Protein 8P7E (pdb70)

Secondary structure (DSSP, 8-state):
-----HHHHHHHHHHHT--S--GGGS-HHHHHHHHHHHHHHHS------SEEEEEEE--BTB-EEEEEEES-TTPPS-EEEEEE--STTTS--TTTTHHHHHHHHHHHTS-EEEE----TTTS-TTHHHHHHHHHHHHHHHHS--SEEEEEEETHHHHHHHHHHHHHHHS--SS-EEEEEEES----S----HHHHHHSSSSSS-HHHHHHHHHHH---TTSTTT-GGGS--TTPPPEEEEEETT-TTHHHHHHHHHHHHHTT--EEEEEETT--TTGGG-TTTSTTHHHHHHHHHHHHHHHHHHHHH-/-----HHHHHHHHHHHT--S--GGGS-HHHHHHHHHHHHHHHS------SEEEEEEEEETTEEEEEEEEES-TTPPS-EEEEEE--STTTS--TTTTHHHHHHHHHHHTS-EEEE----TTTS-TTHHHHHHHHHHHHHHHHS--SEEEEEEETHHHHHHHHHHHHHHHS--SS-EEEEEEES----S----HHHHHHSSSSSS-HHHHHHHHHHH---TTSTTT-GGGS--TTPPPEEEEEETT-TTHHHHHHHHHHHHHTT--EEEEEETT--TTGGG-TTTSTTHHHHHHHHHHHHHHHHHHHHH-

Radius of gyration: 25.62 Å; Cα contacts (8 Å, |Δi|>4): 1384; chains: 2; bounding box: 75×54×73 Å

Nearest PDB structures (foldseek):
  8p8f-assembly1_B  TM=1.002E+00  e=2.413E-67  Sphingomonas sp.
  6kf5-assembly1_C  TM=9.881E-01  e=1.985E-42  Erythrobacter longus
  7w8n-assembly1_C  TM=9.866E-01  e=4.574E-42  Erythrobacter longus
  6kf5-assembly1_D  TM=9.823E-01  e=1.420E-41  Erythrobacter longus
  6kf1-assembly1_A  TM=9.861E-01  e=4.681E-41  Erythrobacter longus

Sequence (618 aa):
THYTRPDVAAFLAFLNAQEGPKMEEMPPAGAREMMMRVMGQLADVPRGEIAKVEDRMIPGPDGDIPIRLYDNRPDREAGPVMVFYHGGGWVIGDLETHDPYCAEAARILDMPVIAIDYRRLAPEHPFPAAPIDCEAATRWVADNIACTGLVLSGDSAGGNLTIVTALALRDEPAAKPVIAIHPIYPAVTTHNDWQSYRDFGEGHLLTEGSSMTWFGNHYAADPADRRAAPIDFPADGLPPTLLITASLDPLRDQGRAYAAKLIEEAGVPTTYREAKKGTIHGYICCLAQGIPSAKDDIRGALTVLKAIVAEATGATHYTRPDVAAFLAFLNAQEGPKMEEMPPAGAREMMMRVMMGQLADVPRGEIAKVEDRMIPGPDGDIPIRLYDNRPDREAGPVVMVFYHGGGWVIGDLETHDPYCAEAARILDMPVIAIDYRLAPEHPFPAAPIDCEAATRWVADNIACTGLVLSGDSAGGNLTIVTALALRDEPAAKPVIIAIHPIYPAVTTHNDWQSYRDFGEGHLLTEGSSMTWFGNHYAADPADRRAAPIDFPADGLPPTLLITASLDPLRDQGRAYAAKLIEAGVPTTYREAKKGTIHGYICCLAQGIPSAKDDIRGALTVLKAIVAEATGA

Structure (mmCIF, N/CA/C/O backbone):
data_8P7E
#
_entry.id   8P7E
#
_cell.length_a   60.970
_cell.length_b   88.552
_cell.length_c   65.761
_cell.angle_alpha   90.000
_cell.angle_beta   96.170
_cell.angle_gamma   90.000
#
_symmetry.space_group_name_H-M   'P 1 21 1'
#
loop_
_entity.id
_entity.type
_entity.pdbx_description
1 polymer Lipase
2 non-polymer BENZYLAMINE
3 water water
#
loop_
_atom_site.group_PDB
_atom_site.id
_atom_site.type_symbol
_atom_site.label_atom_id
_atom_site.label_alt_id
_atom_site.label_comp_id
_atom_site.label_asym_id
_atom_site.label_entity_id
_atom_site.label_seq_id
_atom_site.pdbx_PDB_ins_code
_atom_site.Cartn_x
_atom_site.Cartn_y
_atom_site.Cartn_z
_atom_site.occupancy
_atom_site.B_iso_or_equiv
_atom_site.auth_seq_id
_atom_site.auth_comp_id
_atom_site.auth_asym_id
_atom_site.auth_atom_id
_atom_site.pdbx_PDB_model_num
ATOM 1 N N . THR A 1 20 ? 19.508 -8.304 8.370 1.000 46.621 6 THR A N 1
ATOM 2 C CA . THR A 1 20 ? 18.697 -9.510 8.718 1.000 49.291 6 THR A CA 1
ATOM 3 C C . THR A 1 20 ? 17.308 -9.076 9.216 1.000 42.151 6 THR A C 1
ATOM 4 O O . THR A 1 20 ? 16.351 -8.999 8.446 1.000 48.418 6 THR A O 1
ATOM 15 N N . HIS A 1 21 ? 17.186 -8.744 10.506 1.000 31.211 7 HIS A N 1
ATOM 16 C CA . HIS A 1 21 ? 15.913 -8.280 11.039 1.000 23.238 7 HIS A CA 1
ATOM 17 C C . HIS A 1 21 ? 16.038 -6.809 11.406 1.000 15.623 7 HIS A C 1
ATOM 18 O O . HIS A 1 21 ? 17.046 -6.411 11.998 1.000 17.557 7 HIS A O 1
ATOM 33 N N . TYR A 1 22 ? 15.035 -6.019 11.056 1.000 14.244 8 TYR A N 1
ATOM 34 C CA . TYR A 1 22 ? 15.085 -4.593 11.291 1.000 12.035 8 TYR A CA 1
ATOM 35 C C . TYR A 1 22 ? 15.310 -4.300 12.765 1.000 13.683 8 TYR A C 1
ATOM 36 O O . TYR A 1 22 ? 14.517 -4.684 13.637 1.000 12.574 8 TYR A O 1
ATOM 54 N N . THR A 1 23 ? 16.379 -3.544 13.056 1.000 12.113 9 THR A N 1
ATOM 55 C CA . THR A 1 23 ? 16.780 -3.214 14.397 1.000 11.281 9 THR A CA 1
ATOM 56 C C . THR A 1 23 ? 17.036 -1.732 14.445 1.000 10.955 9 THR A C 1
ATOM 57 O O . THR A 1 23 ? 17.809 -1.228 13.605 1.000 11.769 9 THR A O 1
ATOM 68 N N . ARG A 1 24 ? 16.447 -0.961 15.348 1.000 9.895 10 ARG A N 1
ATOM 69 C CA . ARG A 1 24 ? 16.728 0.450 15.480 1.000 10.076 10 ARG A CA 1
ATOM 70 C C . ARG A 1 24 ? 18.188 0.666 15.848 1.000 11.232 10 ARG A C 1
ATOM 71 O O . ARG A 1 24 ? 18.721 -0.130 16.624 1.000 11.803 10 ARG A O 1
ATOM 92 N N . PRO A 1 25 ? 18.865 1.709 15.329 1.000 12.047 11 PRO A N 1
ATOM 93 C CA . PRO A 1 25 ? 20.271 1.903 15.699 1.000 12.450 11 PRO A CA 1
ATOM 94 C C . PRO A 1 25 ? 20.516 1.973 17.197 1.000 12.255 11 PRO A C 1
ATOM 95 O O . PRO A 1 25 ? 21.468 1.369 17.709 1.000 12.138 11 PRO A O 1
ATOM 106 N N . ASP A 1 26 ? 19.638 2.607 17.976 1.000 11.257 12 ASP A N 1
ATOM 107 C CA . ASP A 1 26 ? 19.878 2.754 19.411 1.000 12.062 12 ASP A CA 1
ATOM 108 C C . ASP A 1 26 ? 19.711 1.407 20.124 1.000 11.939 12 ASP A C 1
ATOM 109 O O . ASP A 1 26 ? 20.351 1.146 21.127 1.000 12.186 12 ASP A O 1
ATOM 118 N N . VAL A 1 27 ? 18.815 0.562 19.610 1.000 12.194 13 VAL A N 1
ATOM 119 C CA . VAL A 1 27 ? 18.613 -0.763 20.152 1.000 11.597 13 VAL A CA 1
ATOM 120 C C . VAL A 1 27 ? 19.869 -1.608 19.895 1.000 12.120 13 VAL A C 1
ATOM 121 O O . VAL A 1 27 ? 20.383 -2.288 20.794 1.000 11.532 13 VAL A O 1
ATOM 134 N N . ALA A 1 28 ? 20.404 -1.520 18.673 1.000 11.747 14 ALA A N 1
ATOM 135 C CA . ALA A 1 28 ? 21.584 -2.295 18.344 1.000 12.534 14 ALA A CA 1
ATOM 136 C C . ALA A 1 28 ? 22.753 -1.845 19.222 1.000 11.287 14 ALA A C 1
ATOM 137 O O . ALA A 1 28 ? 23.539 -2.671 19.657 1.000 11.326 14 ALA A O 1
ATOM 144 N N . ALA A 1 29 ? 22.876 -0.549 19.475 1.000 11.045 15 ALA A N 1
ATOM 145 C CA . ALA A 1 29 ? 23.923 -0.014 20.339 1.000 10.260 15 ALA A CA 1
ATOM 146 C C . ALA A 1 29 ? 23.798 -0.591 21.735 1.000 12.549 15 ALA A C 1
ATOM 147 O O . ALA A 1 29 ? 24.773 -1.019 22.353 1.000 13.671 15 ALA A O 1
ATOM 154 N N . PHE A 1 30 ? 22.571 -0.614 22.251 1.000 12.006 16 PHE A N 1
ATOM 155 C CA . PHE A 1 30 ? 22.365 -1.174 23.571 1.000 13.478 16 PHE A CA 1
ATOM 156 C C . PHE A 1 30 ? 22.686 -2.654 23.622 1.000 12.948 16 PHE A C 1
ATOM 157 O O . PHE A 1 30 ? 23.316 -3.098 24.602 1.000 13.504 16 PHE A O 1
ATOM 174 N N . LEU A 1 31 ? 22.257 -3.450 22.653 1.000 11.504 17 LEU A N 1
ATOM 175 C CA . LEU A 1 31 ? 22.564 -4.864 22.615 1.000 12.800 17 LEU A CA 1
ATOM 176 C C . LEU A 1 31 ? 24.090 -5.059 22.597 1.000 15.024 17 LEU A C 1
ATOM 177 O O . LEU A 1 31 ? 24.563 -5.986 23.239 1.000 16.139 17 LEU A O 1
ATOM 193 N N . ALA A 1 32 ? 24.811 -4.213 21.864 1.000 13.282 18 ALA A N 1
ATOM 194 C CA . ALA A 1 32 ? 26.255 -4.407 21.786 1.000 13.552 18 ALA A CA 1
ATOM 195 C C . ALA A 1 32 ? 26.865 -4.127 23.138 1.000 15.000 18 ALA A C 1
ATOM 196 O O . ALA A 1 32 ? 27.848 -4.793 23.510 1.000 14.138 18 ALA A O 1
ATOM 203 N N . PHE A 1 33 ? 26.365 -3.101 23.846 1.000 15.912 19 PHE A N 1
ATOM 204 C CA . PHE A 1 33 ? 26.839 -2.803 25.188 1.000 17.982 19 PHE A CA 1
ATOM 205 C C . PHE A 1 33 ? 26.558 -3.976 26.125 1.000 22.657 19 PHE A C 1
ATOM 206 O O . PHE A 1 33 ? 27.479 -4.408 26.835 1.000 22.156 19 PHE A O 1
ATOM 223 N N . LEU A 1 34 ? 25.334 -4.540 26.083 1.000 20.888 20 LEU A N 1
ATOM 224 C CA . LEU A 1 34 ? 24.929 -5.703 26.877 1.000 26.274 20 LEU A CA 1
ATOM 225 C C . LEU A 1 34 ? 25.899 -6.865 26.663 1.000 24.754 20 LEU A C 1
ATOM 226 O O . LEU A 1 34 ? 26.414 -7.451 27.625 1.000 24.785 20 LEU A O 1
ATOM 242 N N . ASN A 1 35 ? 26.175 -7.153 25.388 1.000 19.610 21 ASN A N 1
ATOM 243 C CA . ASN A 1 35 ? 26.965 -8.302 24.966 1.000 22.160 21 ASN A CA 1
ATOM 244 C C . ASN A 1 35 ? 28.391 -8.185 25.485 1.000 23.670 21 ASN A C 1
ATOM 245 O O . ASN A 1 35 ? 29.033 -9.210 25.675 1.000 27.105 21 ASN A O 1
ATOM 256 N N . ALA A 1 36 ? 28.896 -6.980 25.709 1.000 21.694 22 ALA A N 1
ATOM 257 C CA . ALA A 1 36 ? 30.286 -6.782 26.109 1.000 24.398 22 ALA A CA 1
ATOM 258 C C . ALA A 1 36 ? 30.438 -6.866 27.618 1.000 29.182 22 ALA A C 1
ATOM 259 O O . ALA A 1 36 ? 31.537 -6.652 28.118 1.000 30.778 22 ALA A O 1
ATOM 266 N N . GLN A 1 37 ? 29.334 -7.066 28.357 1.000 31.135 23 GLN A N 1
ATOM 267 C CA . GLN A 1 37 ? 29.440 -7.062 29.808 1.000 34.446 23 GLN A CA 1
ATOM 268 C C . GLN A 1 37 ? 29.892 -8.460 30.226 1.000 31.022 23 GLN A C 1
ATOM 269 O O . GLN A 1 37 ? 29.576 -9.465 29.599 1.000 31.754 23 GLN A O 1
ATOM 283 N N . GLU A 1 38 ? 30.741 -8.488 31.249 1.000 38.228 24 GLU A N 1
ATOM 284 C CA . GLU A 1 38 ? 31.215 -9.725 31.844 1.000 44.029 24 GLU A CA 1
ATOM 285 C C . GLU A 1 38 ? 30.353 -10.017 33.064 1.000 40.935 24 GLU A C 1
ATOM 286 O O . GLU A 1 38 ? 29.674 -9.144 33.596 1.000 43.376 24 GLU A O 1
ATOM 298 N N . GLY A 1 39 ? 30.431 -11.251 33.530 1.000 46.686 25 GLY A N 1
ATOM 299 C CA . GLY A 1 39 ? 29.680 -11.639 34.707 1.000 43.902 25 GLY A CA 1
ATOM 300 C C . GLY A 1 39 ? 28.646 -12.678 34.311 1.000 42.193 25 GLY A C 1
ATOM 301 O O . GLY A 1 39 ? 28.377 -12.877 33.122 1.000 34.983 25 GLY A O 1
ATOM 305 N N . PRO A 1 40 ? 28.084 -13.393 35.302 1.000 38.763 26 PRO A N 1
ATOM 306 C CA . PRO A 1 40 ? 27.216 -14.529 35.018 1.000 37.276 26 PRO A CA 1
ATOM 307 C C . PRO A 1 40 ? 25.904 -14.064 34.389 1.000 31.943 26 PRO A C 1
ATOM 308 O O . PRO A 1 40 ? 25.496 -12.927 34.581 1.000 33.506 26 PRO A O 1
ATOM 319 N N . LYS A 1 41 ? 25.333 -14.945 33.570 1.000 31.628 27 LYS A N 1
ATOM 320 C CA . LYS A 1 41 ? 23.987 -14.777 33.047 1.000 30.084 27 LYS A CA 1
ATOM 321 C C . LYS A 1 41 ? 23.002 -14.930 34.202 1.000 31.591 27 LYS A C 1
ATOM 322 O O . LYS A 1 41 ? 23.285 -15.581 35.209 1.000 28.767 27 LYS A O 1
ATOM 341 N N . MET A 1 42 ? 21.817 -14.336 34.035 1.000 27.922 28 MET A N 1
ATOM 342 C CA . MET A 1 42 ? 20.780 -14.413 35.055 1.000 27.591 28 MET A CA 1
ATOM 343 C C . MET A 1 42 ? 20.499 -15.851 35.461 1.000 26.614 28 MET A C 1
ATOM 344 O O . MET A 1 42 ? 20.339 -16.128 36.667 1.000 26.488 28 MET A O 1
ATOM 358 N N . GLU A 1 43 ? 20.423 -16.726 34.457 1.000 29.859 29 GLU A N 1
ATOM 359 C CA . GLU A 1 43 ? 20.104 -18.143 34.602 1.000 30.849 29 GLU A CA 1
ATOM 360 C C . GLU A 1 43 ? 21.148 -18.888 35.432 1.000 28.072 29 GLU A C 1
ATOM 361 O O . GLU A 1 43 ? 20.920 -20.041 35.801 1.000 28.878 29 GLU A O 1
ATOM 373 N N . GLU A 1 44 ? 22.301 -18.260 35.669 1.000 28.397 30 GLU A N 1
ATOM 374 C CA . GLU A 1 44 ? 23.336 -18.928 36.450 1.000 29.697 30 GLU A CA 1
ATOM 375 C C . GLU A 1 44 ? 23.322 -18.458 37.901 1.000 30.159 30 GLU A C 1
ATOM 376 O O . GLU A 1 44 ? 24.228 -18.793 38.654 1.000 28.913 30 GLU A O 1
ATOM 388 N N . MET A 1 45 ? 22.301 -17.686 38.297 1.000 27.017 31 MET A N 1
ATOM 389 C CA . MET A 1 45 ? 22.262 -17.032 39.586 1.000 26.722 31 MET A CA 1
ATOM 390 C C . MET A 1 45 ? 21.109 -17.591 40.408 1.000 23.914 31 MET A C 1
ATOM 391 O O . MET A 1 45 ? 20.107 -18.068 39.868 1.000 22.546 31 MET A O 1
ATOM 405 N N . PRO A 1 46 ? 21.202 -17.532 41.749 1.000 23.713 32 PRO A N 1
ATOM 406 C CA . PRO A 1 46 ? 20.064 -17.797 42.609 1.000 24.314 32 PRO A CA 1
ATOM 407 C C . PRO A 1 46 ? 19.089 -16.638 42.427 1.000 21.299 32 PRO A C 1
ATOM 408 O O . PRO A 1 46 ? 19.473 -15.575 41.962 1.000 20.142 32 PRO A O 1
ATOM 419 N N . PRO A 1 47 ? 17.819 -16.805 42.817 1.000 22.048 33 PRO A N 1
ATOM 420 C CA . PRO A 1 47 ? 16.847 -15.718 42.674 1.000 20.410 33 PRO A CA 1
ATOM 421 C C . PRO A 1 47 ? 17.281 -14.400 43.294 1.000 20.605 33 PRO A C 1
ATOM 422 O O . PRO A 1 47 ? 17.099 -13.343 42.717 1.000 20.365 33 PRO A O 1
ATOM 433 N N . ALA A 1 48 ? 17.917 -14.419 44.466 1.000 20.619 34 ALA A N 1
ATOM 434 C CA . ALA A 1 48 ? 18.302 -13.165 45.100 1.000 22.008 34 ALA A CA 1
ATOM 435 C C . ALA A 1 48 ? 19.302 -12.396 44.232 1.000 22.696 34 ALA A C 1
ATOM 436 O O . ALA A 1 48 ? 19.198 -11.179 44.107 1.000 22.136 34 ALA A O 1
ATOM 443 N N . GLY A 1 49 ? 20.242 -13.097 43.590 1.000 21.882 35 GLY A N 1
ATOM 444 C CA . GLY A 1 49 ? 21.186 -12.423 42.723 1.000 23.380 35 GLY A CA 1
ATOM 445 C C . GLY A 1 49 ? 20.535 -11.851 41.468 1.000 22.372 35 GLY A C 1
ATOM 446 O O . GLY A 1 49 ? 20.954 -10.786 40.988 1.000 23.153 35 GLY A O 1
ATOM 450 N N . ALA A 1 50 ? 19.609 -12.633 40.882 1.000 20.577 36 ALA A N 1
ATOM 451 C CA . ALA A 1 50 ? 18.885 -12.188 39.695 1.000 19.018 36 ALA A CA 1
ATOM 452 C C . ALA A 1 50 ? 18.096 -10.931 40.029 1.000 20.175 36 ALA A C 1
ATOM 453 O O . ALA A 1 50 ? 17.991 -10.014 39.200 1.000 19.454 36 ALA A O 1
ATOM 460 N N . ARG A 1 51 ? 17.480 -10.910 41.202 1.000 17.576 37 ARG A N 1
ATOM 461 C CA . ARG A 1 51 ? 16.695 -9.766 41.630 1.000 16.970 37 ARG A CA 1
ATOM 462 C C . ARG A 1 51 ? 17.557 -8.519 41.715 1.000 18.615 37 ARG A C 1
ATOM 463 O O . ARG A 1 51 ? 17.151 -7.459 41.273 1.000 19.337 37 ARG A O 1
ATOM 484 N N . GLU A 1 52 ? 18.738 -8.662 42.312 1.000 21.950 38 GLU A N 1
ATOM 485 C CA . GLU A 1 52 ? 19.677 -7.566 42.397 1.000 23.565 38 GLU A CA 1
ATOM 486 C C . GLU A 1 52 ? 20.131 -7.108 41.013 1.000 25.320 38 GLU A C 1
ATOM 487 O O . GLU A 1 52 ? 20.202 -5.904 40.783 1.000 26.381 38 GLU A O 1
ATOM 499 N N . MET A 1 53 ? 20.380 -8.047 40.094 1.000 24.518 39 MET A N 1
ATOM 500 C CA . MET A 1 53 ? 20.787 -7.724 38.732 1.000 26.300 39 MET A CA 1
ATOM 501 C C . MET A 1 53 ? 19.744 -6.816 38.081 1.000 24.386 39 MET A C 1
ATOM 502 O O . MET A 1 53 ? 20.094 -5.839 37.421 1.000 26.657 39 MET A O 1
ATOM 516 N N A MET A 1 54 ? 18.461 -7.139 38.245 0.500 20.317 40 MET A N 1
ATOM 517 N N B MET A 1 54 ? 18.460 -7.143 38.247 0.500 22.675 40 MET A N 1
ATOM 518 C CA A MET A 1 54 ? 17.453 -6.347 37.565 0.500 18.887 40 MET A CA 1
ATOM 519 C CA B MET A 1 54 ? 17.416 -6.367 37.599 0.500 22.980 40 MET A CA 1
ATOM 520 C C A MET A 1 54 ? 17.379 -4.956 38.195 0.500 18.707 40 MET A C 1
ATOM 521 C C B MET A 1 54 ? 17.379 -4.962 38.198 0.500 20.752 40 MET A C 1
ATOM 522 O O A MET A 1 54 ? 17.168 -3.969 37.495 0.500 17.089 40 MET A O 1
ATOM 523 O O B MET A 1 54 ? 17.175 -3.980 37.488 0.500 18.849 40 MET A O 1
ATOM 550 N N . ARG A 1 55 ? 17.535 -4.856 39.521 1.000 19.861 41 ARG A N 1
ATOM 551 C CA . ARG A 1 55 ? 17.510 -3.564 40.179 1.000 20.665 41 ARG A CA 1
ATOM 552 C C . ARG A 1 55 ? 18.651 -2.712 39.636 1.000 19.902 41 ARG A C 1
ATOM 553 O O . ARG A 1 55 ? 18.461 -1.542 39.347 1.000 19.730 41 ARG A O 1
ATOM 574 N N . VAL A 1 56 ? 19.852 -3.304 39.538 1.000 21.848 42 VAL A N 1
ATOM 575 C CA . VAL A 1 56 ? 21.014 -2.570 39.080 1.000 22.931 42 VAL A CA 1
ATOM 576 C C . VAL A 1 56 ? 20.836 -2.154 37.623 1.000 22.943 42 VAL A C 1
ATOM 577 O O . VAL A 1 56 ? 21.159 -1.030 37.255 1.000 22.539 42 VAL A O 1
ATOM 590 N N . MET A 1 57 ? 20.278 -3.023 36.800 1.000 22.438 43 MET A N 1
ATOM 591 C CA . MET A 1 57 ? 20.066 -2.702 35.405 1.000 23.806 43 MET A CA 1
ATOM 592 C C . MET A 1 57 ? 19.135 -1.495 35.298 1.000 20.171 43 MET A C 1
ATOM 593 O O . MET A 1 57 ? 19.325 -0.641 34.434 1.000 20.702 43 MET A O 1
ATOM 607 N N . GLY A 1 58 ? 18.085 -1.422 36.114 1.000 19.019 44 GLY A N 1
ATOM 608 C CA . GLY A 1 58 ? 17.183 -0.297 36.050 1.000 19.367 44 GLY A CA 1
ATOM 609 C C . GLY A 1 58 ? 17.854 1.001 36.476 1.000 18.770 44 GLY A C 1
ATOM 610 O O . GLY A 1 58 ? 17.656 2.053 35.866 1.000 20.309 44 GLY A O 1
ATOM 614 N N . GLN A 1 59 ? 18.693 0.907 37.521 1.000 18.559 45 GLN A N 1
ATOM 615 C CA . GLN A 1 59 ? 19.430 2.066 37.973 1.000 22.181 45 GLN A CA 1
ATOM 616 C C . GLN A 1 59 ? 20.313 2.608 36.846 1.000 22.075 45 GLN A C 1
ATOM 617 O O . GLN A 1 59 ? 20.462 3.832 36.687 1.000 22.372 45 GLN A O 1
ATOM 631 N N . LEU A 1 60 ? 20.870 1.721 36.037 1.000 19.786 46 LEU A N 1
ATOM 632 C CA . LEU A 1 60 ? 21.817 2.151 35.020 1.000 21.161 46 LEU A CA 1
ATOM 633 C C . LEU A 1 60 ? 21.127 2.513 33.696 1.000 20.814 46 LEU A C 1
ATOM 634 O O . LEU A 1 60 ? 21.546 3.473 33.033 1.000 21.834 46 LEU A O 1
ATOM 650 N N . ALA A 1 61 ? 20.074 1.770 33.322 1.000 17.457 47 ALA A N 1
ATOM 651 C CA . ALA A 1 61 ? 19.540 1.844 31.968 1.000 15.885 47 ALA A CA 1
ATOM 652 C C . ALA A 1 61 ? 18.106 2.394 31.922 1.000 13.965 47 ALA A C 1
ATOM 653 O O . ALA A 1 61 ? 17.556 2.510 30.819 1.000 13.840 47 ALA A O 1
ATOM 660 N N . ASP A 1 62 ? 17.475 2.679 33.048 1.000 13.260 48 ASP A N 1
ATOM 661 C CA . ASP A 1 62 ? 16.150 3.297 33.030 1.000 14.305 48 ASP A CA 1
ATOM 662 C C . ASP A 1 62 ? 16.270 4.775 33.433 1.000 15.308 48 ASP A C 1
ATOM 663 O O . ASP A 1 62 ? 17.262 5.196 34.047 1.000 17.454 48 ASP A O 1
ATOM 672 N N . VAL A 1 63 ? 15.261 5.559 33.101 1.000 15.164 49 VAL A N 1
ATOM 673 C CA . VAL A 1 63 ? 15.180 6.944 33.526 1.000 15.101 49 VAL A CA 1
ATOM 674 C C . VAL A 1 63 ? 14.807 7.012 35.006 1.000 16.336 49 VAL A C 1
ATOM 675 O O . VAL A 1 63 ? 14.366 6.029 35.607 1.000 15.162 49 VAL A O 1
ATOM 688 N N . PRO A 1 64 ? 14.948 8.180 35.660 1.000 18.355 50 PRO A N 1
ATOM 689 C CA . PRO A 1 64 ? 14.483 8.323 37.032 1.000 17.437 50 PRO A CA 1
ATOM 690 C C . PRO A 1 64 ? 12.966 8.406 37.131 1.000 15.499 50 PRO A C 1
ATOM 691 O O . PRO A 1 64 ? 12.279 8.660 36.132 1.000 15.985 50 PRO A O 1
ATOM 702 N N . ARG A 1 65 ? 12.475 8.352 38.360 1.000 15.562 51 ARG A N 1
ATOM 703 C CA . ARG A 1 65 ? 11.072 8.554 38.673 1.000 15.139 51 ARG A CA 1
ATOM 704 C C . ARG A 1 65 ? 10.567 9.860 38.094 1.000 15.511 51 ARG A C 1
ATOM 705 O O . ARG A 1 65 ? 9.470 9.921 37.541 1.000 15.448 51 ARG A O 1
ATOM 726 N N . GLY A 1 66 ? 11.386 10.915 38.272 1.000 16.489 52 GLY A N 1
ATOM 727 C CA . GLY A 1 66 ? 10.956 12.260 37.923 1.000 17.216 52 GLY A CA 1
ATOM 728 C C . GLY A 1 66 ? 9.958 12.858 38.907 1.000 18.237 52 GLY A C 1
ATOM 729 O O . GLY A 1 66 ? 9.625 12.297 39.930 1.000 19.751 52 GLY A O 1
ATOM 733 N N . GLU A 1 67 ? 9.463 14.038 38.572 1.000 19.538 53 GLU A N 1
ATOM 734 C CA . GLU A 1 67 ? 8.567 14.752 39.445 1.000 20.128 53 GLU A CA 1
ATOM 735 C C . GLU A 1 67 ? 7.151 14.190 39.350 1.000 16.973 53 GLU A C 1
ATOM 736 O O . GLU A 1 67 ? 6.588 14.033 38.262 1.000 18.026 53 GLU A O 1
ATOM 748 N N . ILE A 1 68 ? 6.576 13.932 40.521 1.000 15.858 54 ILE A N 1
ATOM 749 C CA . ILE A 1 68 ? 5.213 13.460 40.617 1.000 16.108 54 ILE A CA 1
ATOM 750 C C . ILE A 1 68 ? 4.612 13.891 41.942 1.000 14.728 54 ILE A C 1
ATOM 751 O O . ILE A 1 68 ? 5.311 13.858 42.954 1.000 17.426 54 ILE A O 1
ATOM 767 N N . ALA A 1 69 ? 3.342 14.267 41.964 1.000 15.188 55 ALA A N 1
ATOM 768 C CA . ALA A 1 69 ? 2.732 14.914 43.124 1.000 14.167 55 ALA A CA 1
ATOM 769 C C . ALA A 1 69 ? 2.692 14.005 44.343 1.000 16.670 55 ALA A C 1
ATOM 770 O O . ALA A 1 69 ? 2.985 14.451 45.462 1.000 18.119 55 ALA A O 1
ATOM 777 N N . LYS A 1 70 ? 2.320 12.727 44.149 1.000 15.156 56 LYS A N 1
ATOM 778 C CA . LYS A 1 70 ? 1.976 11.827 45.237 1.000 14.935 56 LYS A CA 1
ATOM 779 C C . LYS A 1 70 ? 2.435 10.423 44.881 1.000 15.868 56 LYS A C 1
ATOM 780 O O . LYS A 1 70 ? 2.066 9.880 43.815 1.000 15.303 56 LYS A O 1
ATOM 799 N N . VAL A 1 71 ? 3.197 9.819 45.799 1.000 15.116 57 VAL A N 1
ATOM 800 C CA . VAL A 1 71 ? 3.487 8.393 45.776 1.000 13.969 57 VAL A CA 1
ATOM 801 C C . VAL A 1 71 ? 3.338 7.891 47.199 1.000 16.208 57 VAL A C 1
ATOM 802 O O . VAL A 1 71 ? 3.971 8.451 48.122 1.000 17.881 57 VAL A O 1
ATOM 815 N N . GLU A 1 72 ? 2.561 6.842 47.387 1.000 14.464 58 GLU A N 1
ATOM 816 C CA . GLU A 1 72 ? 2.265 6.353 48.718 1.000 15.580 58 GLU A CA 1
ATOM 817 C C . GLU A 1 72 ? 2.285 4.847 48.715 1.000 14.671 58 GLU A C 1
ATOM 818 O O . GLU A 1 72 ? 1.909 4.232 47.710 1.000 15.954 58 GLU A O 1
ATOM 830 N N . ASP A 1 73 ? 2.744 4.251 49.794 1.000 15.020 59 ASP A N 1
ATOM 831 C CA . ASP A 1 73 ? 2.867 2.821 49.945 1.000 14.436 59 ASP A CA 1
ATOM 832 C C . ASP A 1 73 ? 1.930 2.388 51.056 1.000 15.457 59 ASP A C 1
ATOM 833 O O . ASP A 1 73 ? 1.837 3.118 52.069 1.000 16.678 59 ASP A O 1
ATOM 842 N N . ARG A 1 74 ? 1.254 1.249 50.900 1.000 14.079 60 ARG A N 1
ATOM 843 C CA . ARG A 1 74 ? 0.603 0.583 52.013 1.000 15.632 60 ARG A CA 1
ATOM 844 C C . ARG A 1 74 ? 0.481 -0.917 51.784 1.000 17.091 60 ARG A C 1
ATOM 845 O O . ARG A 1 74 ? 0.731 -1.430 50.685 1.000 15.899 60 ARG A O 1
ATOM 866 N N . MET A 1 75 ? 0.016 -1.596 52.826 1.000 15.561 61 MET A N 1
ATOM 867 C CA . MET A 1 75 ? -0.280 -3.016 52.788 1.000 15.730 61 MET A CA 1
ATOM 868 C C . MET A 1 75 ? -1.771 -3.170 52.755 1.000 15.331 61 MET A C 1
ATOM 869 O O . MET A 1 75 ? -2.510 -2.447 53.426 1.000 15.505 61 MET A O 1
ATOM 883 N N . ILE A 1 76 ? -2.278 -4.151 51.982 1.000 12.983 62 ILE A N 1
ATOM 884 C CA . ILE A 1 76 ? -3.667 -4.499 51.969 1.000 13.154 62 ILE A CA 1
ATOM 885 C C . ILE A 1 76 ? -3.814 -5.970 52.338 1.000 13.299 62 ILE A C 1
ATOM 886 O O . ILE A 1 76 ? -2.887 -6.747 52.176 1.000 15.077 62 ILE A O 1
ATOM 902 N N . PRO A 1 77 ? -4.996 -6.352 52.836 1.000 15.776 63 PRO A N 1
ATOM 903 C CA . PRO A 1 77 ? -5.227 -7.768 53.116 1.000 17.690 63 PRO A CA 1
ATOM 904 C C . PRO A 1 77 ? -5.254 -8.600 51.853 1.000 17.266 63 PRO A C 1
ATOM 905 O O . PRO A 1 77 ? -5.712 -8.150 50.821 1.000 18.045 63 PRO A O 1
ATOM 916 N N . GLY A 1 78 ? -4.716 -9.806 51.946 1.000 18.123 64 GLY A N 1
ATOM 917 C CA . GLY A 1 78 ? -4.848 -10.744 50.852 1.000 17.831 64 GLY A CA 1
ATOM 918 C C . GLY A 1 78 ? -5.096 -12.158 51.375 1.000 20.797 64 GLY A C 1
ATOM 919 O O . GLY A 1 78 ? -4.981 -12.423 52.567 1.000 19.303 64 GLY A O 1
ATOM 923 N N . PRO A 1 79 ? -5.527 -13.066 50.501 1.000 17.944 65 PRO A N 1
ATOM 924 C CA . PRO A 1 79 ? -5.966 -14.384 50.953 1.000 22.042 65 PRO A CA 1
ATOM 925 C C . PRO A 1 79 ? -4.838 -15.210 51.551 1.000 24.040 65 PRO A C 1
ATOM 926 O O . PRO A 1 79 ? -5.111 -16.029 52.429 1.000 26.531 65 PRO A O 1
ATOM 937 N N . ASP A 1 80 ? -3.600 -14.989 51.162 1.000 21.594 66 ASP A N 1
ATOM 938 C CA . ASP A 1 80 ? -2.502 -15.798 51.656 1.000 25.398 66 ASP A CA 1
ATOM 939 C C . ASP A 1 80 ? -1.497 -14.883 52.327 1.000 21.869 66 ASP A C 1
ATOM 940 O O . ASP A 1 80 ? -0.310 -15.197 52.394 1.000 33.265 66 ASP A O 1
ATOM 949 N N . GLY A 1 81 ? -1.962 -13.745 52.880 1.000 20.697 67 GLY A N 1
ATOM 950 C CA . GLY A 1 81 ? -1.103 -12.770 53.503 1.000 19.980 67 GLY A CA 1
ATOM 951 C C . GLY A 1 81 ? -1.247 -11.383 52.883 1.000 19.561 67 GLY A C 1
ATOM 952 O O . GLY A 1 81 ? -1.845 -11.251 51.810 1.000 19.101 67 GLY A O 1
ATOM 956 N N . ASP A 1 82 ? -0.658 -10.420 53.555 1.000 17.121 68 ASP A N 1
ATOM 957 C CA . ASP A 1 82 ? -0.774 -9.026 53.132 1.000 17.375 68 ASP A CA 1
ATOM 958 C C . ASP A 1 82 ? -0.019 -8.802 51.820 1.000 16.710 68 ASP A C 1
ATOM 959 O O . ASP A 1 82 ? 0.984 -9.441 51.527 1.000 16.790 68 ASP A O 1
ATOM 968 N N . ILE A 1 83 ? -0.548 -7.854 51.033 1.000 13.743 69 ILE A N 1
ATOM 969 C CA . ILE A 1 83 ? 0.018 -7.517 49.733 1.000 12.508 69 ILE A CA 1
ATOM 970 C C . ILE A 1 83 ? 0.484 -6.066 49.759 1.000 11.193 69 ILE A C 1
ATOM 971 O O . ILE A 1 83 ? -0.327 -5.213 50.027 1.000 13.818 69 ILE A O 1
ATOM 987 N N . PRO A 1 84 ? 1.725 -5.777 49.441 1.000 10.793 70 PRO A N 1
ATOM 988 C CA . PRO A 1 84 ? 2.160 -4.384 49.308 1.000 11.675 70 PRO A CA 1
ATOM 989 C C . PRO A 1 84 ? 1.688 -3.801 47.975 1.000 11.936 70 PRO A C 1
ATOM 990 O O . PRO A 1 84 ? 1.796 -4.459 46.929 1.000 12.705 70 PRO A O 1
ATOM 1001 N N . ILE A 1 85 ? 1.298 -2.542 48.061 1.000 11.233 71 ILE A N 1
ATOM 1002 C CA . ILE A 1 85 ? 0.859 -1.797 46.875 1.000 10.495 71 ILE A CA 1
ATOM 1003 C C . ILE A 1 85 ? 1.405 -0.386 46.952 1.000 11.953 71 ILE A C 1
ATOM 1004 O O . ILE A 1 85 ? 1.803 0.095 48.002 1.000 13.558 71 ILE A O 1
ATOM 1020 N N . ARG A 1 86 ? 1.548 0.261 45.801 1.000 10.604 72 ARG A N 1
ATOM 1021 C CA . ARG A 1 86 ? 2.087 1.605 45.691 1.000 10.835 72 ARG A CA 1
ATOM 1022 C C . ARG A 1 86 ? 1.168 2.401 44.778 1.000 11.723 72 ARG A C 1
ATOM 1023 O O . ARG A 1 86 ? 0.941 2.029 43.622 1.000 11.807 72 ARG A O 1
ATOM 1044 N N . LEU A 1 87 ? 0.739 3.572 45.251 1.000 11.629 73 LEU A N 1
ATOM 1045 C CA . LEU A 1 87 ? -0.102 4.497 44.510 1.000 11.898 73 LEU A CA 1
ATOM 1046 C C . LEU A 1 87 ? 0.744 5.637 43.975 1.000 12.459 73 LEU A C 1
ATOM 1047 O O . LEU A 1 87 ? 1.570 6.217 44.689 1.000 13.070 73 LEU A O 1
ATOM 1063 N N . TYR A 1 88 ? 0.603 5.904 42.683 1.000 10.090 74 TYR A N 1
ATOM 1064 C CA . TYR A 1 88 ? 1.190 7.050 42.003 1.000 9.775 74 TYR A CA 1
ATOM 1065 C C . TYR A 1 88 ? 0.080 7.951 41.475 1.000 11.604 74 TYR A C 1
ATOM 1066 O O . TYR A 1 88 ? -0.868 7.488 40.831 1.000 11.411 74 TYR A O 1
ATOM 1084 N N . ASP A 1 89 ? 0.155 9.249 41.767 1.000 11.787 75 ASP A N 1
ATOM 1085 C CA . ASP A 1 89 ? -0.887 10.143 41.282 1.000 11.403 75 ASP A CA 1
ATOM 1086 C C . ASP A 1 89 ? -0.298 11.531 41.113 1.000 12.159 75 ASP A C 1
ATOM 1087 O O . ASP A 1 89 ? 0.266 12.078 42.066 1.000 13.766 75 ASP A O 1
ATOM 1096 N N . ASN A 1 90 ? -0.374 12.037 39.905 1.000 12.109 76 ASN A N 1
ATOM 1097 C CA . ASN A 1 90 ? 0.132 13.384 39.649 1.000 12.506 76 ASN A CA 1
ATOM 1098 C C . ASN A 1 90 ? -0.955 14.447 39.791 1.000 13.396 76 ASN A C 1
ATOM 1099 O O . ASN A 1 90 ? -0.635 15.645 39.543 1.000 17.198 76 ASN A O 1
ATOM 1110 N N . ARG A 1 91 ? -2.176 14.085 40.184 1.000 13.115 77 ARG A N 1
ATOM 1111 C CA . ARG A 1 91 ? -3.252 15.059 40.353 1.000 12.654 77 ARG A CA 1
ATOM 1112 C C . ARG A 1 91 ? -4.215 14.583 41.434 1.000 12.713 77 ARG A C 1
ATOM 1113 O O . ARG A 1 91 ? -5.359 14.201 41.168 1.000 13.195 77 ARG A O 1
ATOM 1134 N N . PRO A 1 92 ? -3.738 14.561 42.703 1.000 14.470 78 PRO A N 1
ATOM 1135 C CA . PRO A 1 92 ? -4.527 13.941 43.767 1.000 17.952 78 PRO A CA 1
ATOM 1136 C C . PRO A 1 92 ? -5.841 14.630 44.121 1.000 16.825 78 PRO A C 1
ATOM 1137 O O . PRO A 1 92 ? -6.690 14.016 44.768 1.000 21.901 78 PRO A O 1
ATOM 1148 N N . ASP A 1 93 ? -6.081 15.872 43.657 1.000 16.438 79 ASP A N 1
ATOM 1149 C CA . ASP A 1 93 ? -7.394 16.445 43.927 1.000 17.108 79 ASP A CA 1
ATOM 1150 C C . ASP A 1 93 ? -8.427 16.134 42.849 1.000 18.770 79 ASP A C 1
ATOM 1151 O O . ASP A 1 93 ? -9.512 16.676 42.794 1.000 18.653 79 ASP A O 1
ATOM 1160 N N . ARG A 1 94 ? -8.148 15.147 42.004 1.000 15.045 80 ARG A N 1
ATOM 1161 C CA . ARG A 1 94 ? -9.099 14.714 41.001 1.000 14.972 80 ARG A CA 1
ATOM 1162 C C . ARG A 1 94 ? -10.452 14.267 41.565 1.000 14.948 80 ARG A C 1
ATOM 1163 O O . ARG A 1 94 ? -10.517 13.762 42.692 1.000 16.997 80 ARG A O 1
ATOM 1184 N N . GLU A 1 95 ? -11.472 14.302 40.705 1.000 17.655 81 GLU A N 1
ATOM 1185 C CA . GLU A 1 95 ? -12.733 13.642 40.957 1.000 20.067 81 GLU A CA 1
ATOM 1186 C C . GLU A 1 95 ? -12.520 12.155 40.677 1.000 19.818 81 GLU A C 1
ATOM 1187 O O . GLU A 1 95 ? -11.542 11.772 40.013 1.000 18.505 81 GLU A O 1
ATOM 1199 N N . ALA A 1 96 ? -13.408 11.334 41.230 1.000 18.926 82 ALA A N 1
ATOM 1200 C CA . ALA A 1 96 ? -13.388 9.911 40.946 1.000 18.603 82 ALA A CA 1
ATOM 1201 C C . ALA A 1 96 ? -13.400 9.689 39.445 1.000 14.779 82 ALA A C 1
ATOM 1202 O O . ALA A 1 96 ? -14.236 10.199 38.697 1.000 17.267 82 ALA A O 1
ATOM 1209 N N . GLY A 1 97 ? -12.492 8.804 38.989 1.000 15.216 83 GLY A N 1
ATOM 1210 C CA . GLY A 1 97 ? -12.432 8.473 37.581 1.000 13.573 83 GLY A CA 1
ATOM 1211 C C . GLY A 1 97 ? -11.774 7.111 37.433 1.000 12.945 83 GLY A C 1
ATOM 1212 O O . GLY A 1 97 ? -11.705 6.366 38.400 1.000 14.281 83 GLY A O 1
ATOM 1216 N N . PRO A 1 98 ? -11.209 6.815 36.253 1.000 11.725 84 PRO A N 1
ATOM 1217 C CA . PRO A 1 98 ? -10.513 5.540 36.105 1.000 11.892 84 PRO A CA 1
ATOM 1218 C C . PRO A 1 98 ? -9.290 5.458 36.983 1.000 11.007 84 PRO A C 1
ATOM 1219 O O . PRO A 1 98 ? -8.650 6.461 37.294 1.000 10.807 84 PRO A O 1
ATOM 1230 N N . VAL A 1 99 ? -8.919 4.231 37.361 1.000 9.794 85 VAL A N 1
ATOM 1231 C CA . VAL A 1 99 ? -7.676 3.966 38.061 1.000 9.988 85 VAL A CA 1
ATOM 1232 C C . VAL A 1 99 ? -6.996 2.802 37.363 1.000 8.982 85 VAL A C 1
ATOM 1233 O O . VAL A 1 99 ? -7.686 1.833 36.986 1.000 10.189 85 VAL A O 1
ATOM 1246 N N . MET A 1 100 ? -5.685 2.905 37.174 1.000 8.423 86 MET A N 1
ATOM 1247 C CA . MET A 1 100 ? -4.916 1.828 36.602 1.000 8.576 86 MET A CA 1
ATOM 1248 C C . MET A 1 100 ? -4.389 0.967 37.722 1.000 9.032 86 MET A C 1
ATOM 1249 O O . MET A 1 100 ? -3.867 1.463 38.744 1.000 9.727 86 MET A O 1
ATOM 1263 N N . VAL A 1 101 ? -4.455 -0.350 37.505 1.000 7.848 87 VAL A N 1
ATOM 1264 C CA . VAL A 1 101 ? -3.785 -1.333 38.350 1.000 8.353 87 VAL A CA 1
ATOM 1265 C C . VAL A 1 101 ? -2.727 -2.004 37.510 1.000 7.715 87 VAL A C 1
ATOM 1266 O O . VAL A 1 101 ? -3.031 -2.475 36.419 1.000 8.175 87 VAL A O 1
ATOM 1279 N N . PHE A 1 102 ? -1.501 -1.973 37.999 1.000 7.536 88 PHE A N 1
ATOM 1280 C CA . PHE A 1 102 ? -0.336 -2.350 37.219 1.000 7.319 88 PHE A CA 1
ATOM 1281 C C . PHE A 1 102 ? 0.355 -3.543 37.882 1.000 8.292 88 PHE A C 1
ATOM 1282 O O . PHE A 1 102 ? 0.536 -3.575 39.111 1.000 9.174 88 PHE A O 1
ATOM 1299 N N . TYR A 1 103 ? 0.719 -4.541 37.071 1.000 7.410 89 TYR A N 1
ATOM 1300 C CA . TYR A 1 103 ? 1.452 -5.717 37.484 1.000 7.662 89 TYR A CA 1
ATOM 1301 C C . TYR A 1 103 ? 2.780 -5.736 36.764 1.000 7.255 89 TYR A C 1
ATOM 1302 O O . TYR A 1 103 ? 2.831 -5.915 35.565 1.000 8.312 89 TYR A O 1
ATOM 1320 N N . HIS A 1 104 ? 3.883 -5.630 37.499 1.000 7.853 90 HIS A N 1
ATOM 1321 C CA . HIS A 1 104 ? 5.188 -5.628 36.881 1.000 7.954 90 HIS A CA 1
ATOM 1322 C C . HIS A 1 104 ? 5.582 -6.973 36.307 1.000 8.542 90 HIS A C 1
ATOM 1323 O O . HIS A 1 104 ? 5.087 -8.016 36.731 1.000 10.855 90 HIS A O 1
ATOM 1338 N N . GLY A 1 105 ? 6.519 -6.923 35.382 1.000 9.456 91 GLY A N 1
ATOM 1339 C CA . GLY A 1 105 ? 7.143 -8.103 34.837 1.000 9.569 91 GLY A CA 1
ATOM 1340 C C . GLY A 1 105 ? 8.411 -8.514 35.598 1.000 10.594 91 GLY A C 1
ATOM 1341 O O . GLY A 1 105 ? 8.779 -7.923 36.610 1.000 12.158 91 GLY A O 1
ATOM 1345 N N . GLY A 1 106 ? 9.028 -9.557 35.075 1.000 10.624 92 GLY A N 1
ATOM 1346 C CA . GLY A 1 106 ? 10.144 -10.193 35.769 1.000 11.061 92 GLY A CA 1
ATOM 1347 C C . GLY A 1 106 ? 10.003 -11.712 35.795 1.000 10.599 92 GLY A C 1
ATOM 1348 O O . GLY A 1 106 ? 10.555 -12.349 36.710 1.000 11.290 92 GLY A O 1
ATOM 1352 N N . GLY A 1 107 ? 9.303 -12.328 34.867 1.000 10.702 93 GLY A N 1
ATOM 1353 C CA . GLY A 1 107 ? 9.270 -13.776 34.740 1.000 9.835 93 GLY A CA 1
ATOM 1354 C C . GLY A 1 107 ? 8.698 -14.465 35.961 1.000 11.260 93 GLY A C 1
ATOM 1355 O O . GLY A 1 107 ? 8.997 -15.654 36.186 1.000 11.606 93 GLY A O 1
ATOM 1359 N N . TRP A 1 108 ? 7.873 -13.764 36.742 1.000 9.937 94 TRP A N 1
ATOM 1360 C CA . TRP A 1 108 ? 7.215 -14.263 37.944 1.000 10.634 94 TRP A CA 1
ATOM 1361 C C . TRP A 1 108 ? 8.238 -14.562 39.051 1.000 10.771 94 TRP A C 1
ATOM 1362 O O . TRP A 1 1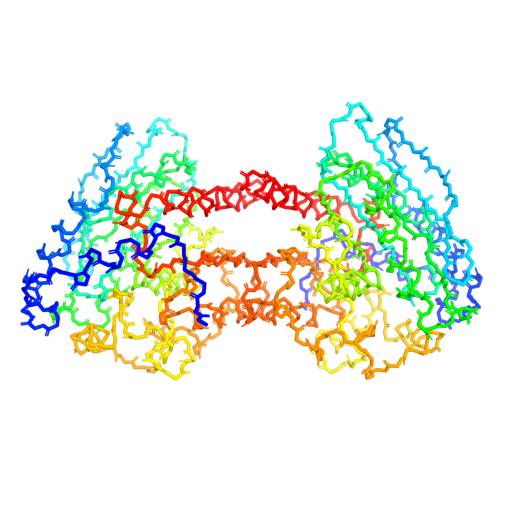08 ? 7.822 -15.113 40.073 1.000 12.659 94 TRP A O 1
ATOM 1383 N N . VAL A 1 109 ? 9.481 -14.129 38.884 1.000 10.035 95 VAL A N 1
ATOM 1384 C CA . VAL A 1 109 ? 10.545 -14.397 39.861 1.000 11.693 95 VAL A CA 1
ATOM 1385 C C . VAL A 1 109 ? 11.176 -13.119 40.345 1.000 11.927 95 VAL A C 1
ATOM 1386 O O . VAL A 1 109 ? 11.576 -13.037 41.522 1.000 13.714 95 VAL A O 1
ATOM 1399 N N . ILE A 1 110 ? 11.422 -12.151 39.444 1.000 11.936 96 ILE A N 1
ATOM 1400 C CA . ILE A 1 110 ? 12.131 -10.953 39.800 1.000 11.215 96 ILE A CA 1
ATOM 1401 C C . ILE A 1 110 ? 11.222 -9.737 39.535 1.000 11.903 96 ILE A C 1
ATOM 1402 O O . ILE A 1 110 ? 10.068 -9.898 39.139 1.000 12.298 96 ILE A O 1
ATOM 1418 N N . GLY A 1 111 ? 11.759 -8.562 39.806 1.000 12.995 97 GLY A N 1
ATOM 1419 C CA . GLY A 1 111 ? 10.991 -7.335 39.715 1.000 12.164 97 GLY A CA 1
ATOM 1420 C C . GLY A 1 111 ? 10.300 -7.034 41.024 1.000 12.928 97 GLY A C 1
ATOM 1421 O O . GLY A 1 111 ? 10.074 -7.924 41.875 1.000 14.284 97 GLY A O 1
ATOM 1425 N N . ASP A 1 112 ? 9.975 -5.747 41.218 1.000 12.836 98 ASP A N 1
ATOM 1426 C CA . ASP A 1 112 ? 9.359 -5.298 42.440 1.000 13.861 98 ASP A CA 1
ATOM 1427 C C . ASP A 1 112 ? 8.802 -3.900 42.239 1.000 13.255 98 ASP A C 1
ATOM 1428 O O . ASP A 1 112 ? 8.621 -3.476 41.103 1.000 12.889 98 ASP A O 1
ATOM 1437 N N . LEU A 1 113 ? 8.455 -3.224 43.315 1.000 12.945 99 LEU A N 1
ATOM 1438 C CA . LEU A 1 113 ? 7.917 -1.871 43.160 1.000 11.746 99 LEU A CA 1
ATOM 1439 C C . LEU A 1 113 ? 8.996 -0.903 42.699 1.000 14.020 99 LEU A C 1
ATOM 1440 O O . LEU A 1 113 ? 8.631 0.144 42.128 1.000 15.268 99 LEU A O 1
ATOM 1456 N N . GLU A 1 114 ? 10.284 -1.176 42.928 1.000 13.193 100 GLU A N 1
ATOM 1457 C CA . GLU A 1 114 ? 11.306 -0.235 42.503 1.000 14.300 100 GLU A CA 1
ATOM 1458 C C . GLU A 1 114 ? 11.696 -0.417 41.042 1.000 12.995 100 GLU A C 1
ATOM 1459 O O . GLU A 1 114 ? 12.017 0.553 40.340 1.000 14.185 100 GLU A O 1
ATOM 1471 N N . THR A 1 115 ? 11.728 -1.665 40.530 1.000 12.522 101 THR A N 1
ATOM 1472 C CA . THR A 1 115 ? 12.205 -1.901 39.174 1.000 11.488 101 THR A CA 1
ATOM 1473 C C . THR A 1 115 ? 11.319 -1.200 38.132 1.000 11.263 101 THR A C 1
ATOM 1474 O O . THR A 1 115 ? 11.780 -0.912 37.036 1.000 13.225 101 THR A O 1
ATOM 1485 N N . HIS A 1 116 ? 10.045 -1.036 38.453 1.000 11.138 102 HIS A N 1
ATOM 1486 C CA . HIS A 1 116 ? 9.104 -0.485 37.484 1.000 11.439 102 HIS A CA 1
ATOM 1487 C C . HIS A 1 116 ? 8.585 0.866 37.926 1.000 11.176 102 HIS A C 1
ATOM 1488 O O . HIS A 1 116 ? 7.648 1.412 37.367 1.000 12.028 102 HIS A O 1
ATOM 1503 N N . ASP A 1 117 ? 9.221 1.462 38.936 1.000 11.383 103 ASP A N 1
ATOM 1504 C CA . ASP A 1 117 ? 8.825 2.746 39.469 1.000 11.143 103 ASP A CA 1
ATOM 1505 C C . ASP A 1 117 ? 8.887 3.862 38.419 1.000 11.672 103 ASP A C 1
ATOM 1506 O O . ASP A 1 117 ? 7.947 4.642 38.341 1.000 11.750 103 ASP A O 1
ATOM 1515 N N . PRO A 1 118 ? 9.974 4.001 37.621 1.000 12.174 104 PRO A N 1
ATOM 1516 C CA . PRO A 1 118 ? 10.005 5.028 36.596 1.000 11.849 104 PRO A CA 1
ATOM 1517 C C . PRO A 1 118 ? 8.836 4.920 35.626 1.000 11.357 104 PRO A C 1
ATOM 1518 O O . PRO A 1 118 ? 8.227 5.953 35.264 1.000 12.231 104 PRO A O 1
ATOM 1529 N N . TYR A 1 119 ? 8.512 3.689 35.187 1.000 10.547 105 TYR A N 1
ATOM 1530 C CA . TYR A 1 119 ? 7.423 3.557 34.232 1.000 9.698 105 TYR A CA 1
ATOM 1531 C C . TYR A 1 119 ? 6.087 3.930 34.866 1.000 9.763 105 TYR A C 1
ATOM 1532 O O . TYR A 1 119 ? 5.249 4.608 34.263 1.000 9.748 105 TYR A O 1
ATOM 1550 N N . CYS A 1 120 ? 5.838 3.464 36.084 1.000 9.413 106 CYS A N 1
ATOM 1551 C CA . CYS A 1 120 ? 4.564 3.750 36.720 1.000 9.285 106 CYS A CA 1
ATOM 1552 C C . CYS A 1 120 ? 4.357 5.257 36.905 1.000 10.105 106 CYS A C 1
ATOM 1553 O O . CYS A 1 120 ? 3.264 5.760 36.692 1.000 9.880 106 CYS A O 1
ATOM 1561 N N . ALA A 1 121 ? 5.423 5.987 37.279 1.000 10.376 107 ALA A N 1
ATOM 1562 C CA . ALA A 1 121 ? 5.287 7.428 37.469 1.000 10.383 107 ALA A CA 1
ATOM 1563 C C . ALA A 1 121 ? 5.005 8.073 36.133 1.000 10.497 107 ALA A C 1
ATOM 1564 O O . ALA A 1 121 ? 4.174 8.975 36.043 1.000 10.637 107 ALA A O 1
ATOM 1571 N N . GLU A 1 122 ? 5.719 7.656 35.074 1.000 9.991 108 GLU A N 1
ATOM 1572 C CA . GLU A 1 122 ? 5.460 8.174 33.746 1.000 10.145 108 GLU A CA 1
ATOM 1573 C C . GLU A 1 122 ? 4.053 7.882 33.276 1.000 11.141 108 GLU A C 1
ATOM 1574 O O . GLU A 1 122 ? 3.357 8.737 32.726 1.000 10.541 108 GLU A O 1
ATOM 1586 N N . ALA A 1 123 ? 3.565 6.670 33.523 1.000 9.625 109 ALA A N 1
ATOM 1587 C CA . ALA A 1 123 ? 2.194 6.325 33.172 1.000 9.242 109 ALA A CA 1
ATOM 1588 C C . ALA A 1 123 ? 1.191 7.207 33.891 1.000 9.618 109 ALA A C 1
ATOM 1589 O O . ALA A 1 123 ? 0.222 7.686 33.297 1.000 9.840 109 ALA A O 1
ATOM 1596 N N . ALA A 1 124 ? 1.381 7.455 35.185 1.000 9.541 110 ALA A N 1
ATOM 1597 C CA . ALA A 1 124 ? 0.502 8.333 35.924 1.000 9.117 110 ALA A CA 1
ATOM 1598 C C . ALA A 1 124 ? 0.489 9.731 35.295 1.000 9.561 110 ALA A C 1
ATOM 1599 O O . ALA A 1 124 ? -0.577 10.336 35.177 1.000 10.696 110 ALA A O 1
ATOM 1606 N N . ARG A 1 125 ? 1.655 10.202 34.933 1.000 9.982 111 ARG A N 1
ATOM 1607 C CA . ARG A 1 125 ? 1.734 11.551 34.370 1.000 10.672 111 ARG A CA 1
ATOM 1608 C C . ARG A 1 125 ? 1.027 11.617 33.029 1.000 11.921 111 ARG A C 1
ATOM 1609 O O . ARG A 1 125 ? 0.332 12.605 32.724 1.000 12.645 111 ARG A O 1
ATOM 1630 N N . ILE A 1 126 ? 1.274 10.656 32.139 1.000 11.042 112 ILE A N 1
ATOM 1631 C CA . ILE A 1 126 ? 0.742 10.748 30.779 1.000 10.660 112 ILE A CA 1
ATOM 1632 C C . ILE A 1 126 ? -0.755 10.480 30.787 1.000 10.164 112 ILE A C 1
ATOM 1633 O O . ILE A 1 126 ? -1.549 11.112 30.087 1.000 12.116 112 ILE A O 1
ATOM 1649 N N . LEU A 1 127 ? -1.159 9.424 31.519 1.000 9.975 113 LEU A N 1
ATOM 1650 C CA . LEU A 1 127 ? -2.551 9.042 31.499 1.000 9.162 113 LEU A CA 1
ATOM 1651 C C . LEU A 1 127 ? -3.453 9.990 32.291 1.000 9.417 113 LEU A C 1
ATOM 1652 O O . LEU A 1 127 ? -4.667 9.944 32.130 1.000 10.844 113 LEU A O 1
ATOM 1668 N N . ASP A 1 128 ? -2.881 10.692 33.290 1.000 10.337 114 ASP A N 1
ATOM 1669 C CA . ASP A 1 128 ? -3.653 11.504 34.217 1.000 10.820 114 ASP A CA 1
ATOM 1670 C C . ASP A 1 128 ? -4.726 10.663 34.898 1.000 11.864 114 ASP A C 1
ATOM 1671 O O . ASP A 1 128 ? -5.891 11.017 35.019 1.000 11.085 114 ASP A O 1
ATOM 1680 N N . MET A 1 129 ? -4.263 9.513 35.396 1.000 10.408 115 MET A N 1
ATOM 1681 C CA . MET A 1 129 ? -5.057 8.696 36.304 1.000 10.335 115 MET A CA 1
ATOM 1682 C C . MET A 1 129 ? -4.126 8.184 37.387 1.000 9.195 115 MET A C 1
ATOM 1683 O O . MET A 1 129 ? -2.920 8.080 37.165 1.000 10.204 115 MET A O 1
ATOM 1697 N N . PRO A 1 130 ? -4.679 7.814 38.546 1.000 9.113 116 PRO A N 1
ATOM 1698 C CA . PRO A 1 130 ? -3.851 7.110 39.531 1.000 9.818 116 PRO A CA 1
ATOM 1699 C C . PRO A 1 130 ? -3.423 5.742 38.979 1.000 9.994 116 PRO A C 1
ATOM 1700 O O . PRO A 1 130 ? -4.181 5.116 38.254 1.000 9.966 116 PRO A O 1
ATOM 1711 N N . VAL A 1 131 ? -2.190 5.381 39.326 1.000 9.002 117 VAL A N 1
ATOM 1712 C CA . VAL A 1 131 ? -1.619 4.073 39.024 1.000 8.141 117 VAL A CA 1
ATOM 1713 C C . VAL A 1 131 ? -1.313 3.375 40.320 1.000 9.346 117 VAL A C 1
ATOM 1714 O O . VAL A 1 131 ? -0.619 3.916 41.164 1.000 10.057 117 VAL A O 1
ATOM 1727 N N . ILE A 1 132 ? -1.842 2.157 40.481 1.000 8.723 118 ILE A N 1
ATOM 1728 C CA . ILE A 1 132 ? -1.587 1.357 41.668 1.000 9.214 118 ILE A CA 1
ATOM 1729 C C . ILE A 1 132 ? -0.834 0.111 41.261 1.000 9.111 118 ILE A C 1
ATOM 1730 O O . ILE A 1 132 ? -1.382 -0.735 40.561 1.000 8.784 118 ILE A O 1
ATOM 1746 N N . ALA A 1 133 ? 0.426 0.076 41.674 1.000 8.667 119 ALA A N 1
ATOM 1747 C CA . ALA A 1 133 ? 1.287 -1.061 41.361 1.000 8.691 119 ALA A CA 1
ATOM 1748 C C . ALA A 1 133 ? 1.200 -2.119 42.453 1.000 9.625 119 ALA A C 1
ATOM 1749 O O . ALA A 1 133 ? 1.205 -1.790 43.630 1.000 9.888 119 ALA A O 1
ATOM 1756 N N . ILE A 1 134 ? 1.131 -3.400 42.047 1.000 9.341 120 ILE A N 1
ATOM 1757 C CA . ILE A 1 134 ? 0.972 -4.517 42.976 1.000 9.181 120 ILE A CA 1
ATOM 1758 C C . ILE A 1 134 ? 2.286 -5.260 43.145 1.000 10.933 120 ILE A C 1
ATOM 1759 O O . ILE A 1 134 ? 2.905 -5.692 42.190 1.000 10.275 120 ILE A O 1
ATOM 1775 N N . ASP A 1 135 ? 2.722 -5.438 44.403 1.000 12.097 121 ASP A N 1
ATOM 1776 C CA . ASP A 1 135 ? 3.916 -6.222 44.697 1.000 13.453 121 ASP A CA 1
ATOM 1777 C C . ASP A 1 135 ? 3.525 -7.673 44.993 1.000 13.280 121 ASP A C 1
ATOM 1778 O O . ASP A 1 135 ? 3.473 -8.113 46.130 1.000 14.614 121 ASP A O 1
ATOM 1787 N N . TYR A 1 136 ? 3.145 -8.408 43.955 1.000 10.910 122 TYR A N 1
ATOM 1788 C CA . TYR A 1 136 ? 2.596 -9.750 44.096 1.000 11.069 122 TYR A CA 1
ATOM 1789 C C . TYR A 1 136 ? 3.706 -10.752 44.452 1.000 10.322 122 TYR A C 1
ATOM 1790 O O . TYR A 1 136 ? 4.887 -10.593 44.237 1.000 12.159 122 TYR A O 1
ATOM 1808 N N . ARG A 1 137 ? 3.256 -11.852 45.067 1.000 12.038 123 ARG A N 1
ATOM 1809 C CA A ARG A 1 137 ? 4.176 -12.883 45.508 0.620 12.823 123 ARG A CA 1
ATOM 1810 C CA B ARG A 1 137 ? 4.158 -12.902 45.509 0.380 12.707 123 ARG A CA 1
ATOM 1811 C C . ARG A 1 137 ? 4.929 -13.508 44.333 1.000 12.201 123 ARG A C 1
ATOM 1812 O O . ARG A 1 137 ? 4.329 -13.793 43.280 1.000 12.722 123 ARG A O 1
ATOM 1852 N N . LEU A 1 138 ? 6.223 -13.745 44.562 1.000 12.121 124 LEU A N 1
ATOM 1853 C CA . LEU A 1 138 ? 7.148 -14.227 43.540 1.000 11.979 124 LEU A CA 1
ATOM 1854 C C . LEU A 1 138 ? 7.599 -15.662 43.810 1.000 13.523 124 LEU A C 1
ATOM 1855 O O . LEU A 1 138 ? 7.747 -16.118 44.966 1.000 13.995 124 LEU A O 1
ATOM 1871 N N . ALA A 1 139 ? 7.820 -16.349 42.710 1.000 12.918 125 ALA A N 1
ATOM 1872 C CA . ALA A 1 139 ? 8.434 -17.677 42.669 1.000 11.876 125 ALA A CA 1
ATOM 1873 C C . ALA A 1 139 ? 9.940 -17.528 42.770 1.000 12.640 125 ALA A C 1
ATOM 1874 O O . ALA A 1 139 ? 10.510 -16.485 42.474 1.000 13.454 125 ALA A O 1
ATOM 1881 N N . PRO A 1 140 ? 10.715 -18.565 43.234 1.000 13.500 126 PRO A N 1
ATOM 1882 C CA . PRO A 1 140 ? 10.176 -19.862 43.643 1.000 14.740 126 PRO A CA 1
ATOM 1883 C C . PRO A 1 140 ? 9.643 -19.982 45.064 1.000 14.537 126 PRO A C 1
ATOM 1884 O O . PRO A 1 140 ? 9.007 -20.981 45.372 1.000 15.243 126 PRO A O 1
ATOM 1895 N N . GLU A 1 141 ? 9.775 -18.946 45.869 1.000 14.393 127 GLU A N 1
ATOM 1896 C CA . GLU A 1 141 ? 9.245 -18.993 47.226 1.000 14.737 127 GLU A CA 1
ATOM 1897 C C . GLU A 1 141 ? 7.736 -19.204 47.229 1.000 15.395 127 GLU A C 1
ATOM 1898 O O . GLU A 1 141 ? 7.187 -19.958 48.027 1.000 16.577 127 GLU A O 1
ATOM 1910 N N . HIS A 1 142 ? 7.049 -18.556 46.264 1.000 14.097 128 HIS A N 1
ATOM 1911 C CA . HIS A 1 142 ? 5.621 -18.676 46.124 1.000 13.091 128 HIS A CA 1
ATOM 1912 C C . HIS A 1 142 ? 5.347 -19.034 44.680 1.000 13.413 128 HIS A C 1
ATOM 1913 O O . HIS A 1 142 ? 5.209 -18.135 43.812 1.000 14.156 128 HIS A O 1
ATOM 1928 N N . PRO A 1 143 ? 5.316 -20.321 44.319 1.000 12.945 129 PRO A N 1
ATOM 1929 C CA . PRO A 1 143 ? 5.148 -20.695 42.920 1.000 14.053 129 PRO A CA 1
ATOM 1930 C C . PRO A 1 143 ? 3.719 -20.433 42.471 1.000 11.677 129 PRO A C 1
ATOM 1931 O O . PRO A 1 143 ? 2.814 -20.106 43.259 1.000 11.569 129 PRO A O 1
ATOM 1942 N N . PHE A 1 144 ? 3.491 -20.626 41.169 1.000 10.604 130 PHE A N 1
ATOM 1943 C CA . PHE A 1 144 ? 2.161 -20.601 40.607 1.000 10.770 130 PHE A CA 1
ATOM 1944 C C . PHE A 1 144 ? 1.199 -21.400 41.488 1.000 11.287 130 PHE A C 1
ATOM 1945 O O . PHE A 1 144 ? 1.559 -22.545 41.859 1.000 12.517 130 PHE A O 1
ATOM 1962 N N . PRO A 1 145 ? -0.003 -20.959 41.822 1.000 11.547 131 PRO A N 1
ATOM 1963 C CA . PRO A 1 145 ? -0.654 -19.739 41.300 1.000 11.932 131 PRO A CA 1
ATOM 1964 C C . PRO A 1 145 ? -0.612 -18.509 42.211 1.000 10.405 131 PRO A C 1
ATOM 1965 O O . PRO A 1 145 ? -1.534 -17.716 42.181 1.000 10.758 131 PRO A O 1
ATOM 1976 N N . ALA A 1 146 ? 0.448 -18.337 42.992 1.000 11.153 132 ALA A N 1
ATOM 1977 C CA . ALA A 1 146 ? 0.479 -17.223 43.935 1.000 10.275 132 ALA A CA 1
ATOM 1978 C C . ALA A 1 146 ? 0.347 -15.879 43.227 1.000 10.403 132 ALA A C 1
ATOM 1979 O O . ALA A 1 146 ? -0.398 -15.037 43.717 1.000 11.930 132 ALA A O 1
ATOM 1986 N N . ALA A 1 147 ? 1.060 -15.685 42.119 1.000 10.778 133 ALA A N 1
ATOM 1987 C CA . ALA A 1 147 ? 1.018 -14.378 41.463 1.000 9.663 133 ALA A CA 1
ATOM 1988 C C . ALA A 1 147 ? -0.398 -14.062 41.017 1.000 10.184 133 ALA A C 1
ATOM 1989 O O . ALA A 1 147 ? -0.916 -12.993 41.322 1.000 10.067 133 ALA A O 1
ATOM 1996 N N . PRO A 1 148 ? -1.115 -14.885 40.233 1.000 9.125 134 PRO A N 1
ATOM 1997 C CA . PRO A 1 148 ? -2.489 -14.599 39.841 1.000 8.984 134 PRO A CA 1
ATOM 1998 C C . PRO A 1 148 ? -3.414 -14.382 41.039 1.000 9.921 134 PRO A C 1
ATOM 1999 O O . PRO A 1 148 ? -4.315 -13.546 40.982 1.000 9.814 134 PRO A O 1
ATOM 2010 N N . ILE A 1 149 ? -3.236 -15.165 42.116 1.000 9.746 135 ILE A N 1
ATOM 2011 C CA . ILE A 1 149 ? -4.124 -15.009 43.272 1.000 10.320 135 ILE A CA 1
ATOM 2012 C C . ILE A 1 149 ? -3.935 -13.597 43.864 1.000 9.473 135 ILE A C 1
ATOM 2013 O O . ILE A 1 149 ? -4.949 -12.927 44.168 1.000 9.832 135 ILE A O 1
ATOM 2029 N N . ASP A 1 150 ? -2.676 -13.177 44.033 1.000 9.793 136 ASP A N 1
ATOM 2030 C CA . ASP A 1 150 ? -2.429 -11.869 44.621 1.000 10.009 136 ASP A CA 1
ATOM 2031 C C . ASP A 1 150 ? -2.942 -10.756 43.706 1.000 11.610 136 ASP A C 1
ATOM 2032 O O . ASP A 1 150 ? -3.484 -9.734 44.162 1.000 10.988 136 ASP A O 1
ATOM 2041 N N . CYS A 1 151 ? -2.702 -10.898 42.399 1.000 9.573 137 CYS A N 1
ATOM 2042 C CA . CYS A 1 151 ? -3.092 -9.839 41.470 1.000 9.297 137 CYS A CA 1
ATOM 2043 C C . CYS A 1 151 ? -4.604 -9.705 41.443 1.000 9.552 137 CYS A C 1
ATOM 2044 O O . CYS A 1 151 ? -5.135 -8.598 41.460 1.000 9.903 137 CYS A O 1
ATOM 2052 N N . GLU A 1 152 ? -5.359 -10.804 41.452 1.000 9.201 138 GLU A N 1
ATOM 2053 C CA . GLU A 1 152 ? -6.802 -10.738 41.460 1.000 9.452 138 GLU A CA 1
ATOM 2054 C C . GLU A 1 152 ? -7.290 -10.153 42.791 1.000 10.209 138 GLU A C 1
ATOM 2055 O O . GLU A 1 152 ? -8.122 -9.229 42.774 1.000 10.219 138 GLU A O 1
ATOM 2067 N N . ALA A 1 153 ? -6.715 -10.585 43.914 1.000 10.349 139 ALA A N 1
ATOM 2068 C CA . ALA A 1 153 ? -7.204 -10.059 45.194 1.000 11.062 139 ALA A CA 1
ATOM 2069 C C . ALA A 1 153 ? -6.908 -8.570 45.318 1.000 10.541 139 ALA A C 1
ATOM 2070 O O . ALA A 1 153 ? -7.779 -7.833 45.766 1.000 10.883 139 ALA A O 1
ATOM 2077 N N . ALA A 1 154 ? -5.715 -8.123 44.920 1.000 9.850 140 ALA A N 1
ATOM 2078 C CA . ALA A 1 154 ? -5.366 -6.714 45.035 1.000 9.462 140 ALA A CA 1
ATOM 2079 C C . ALA A 1 154 ? -6.291 -5.903 44.136 1.000 10.017 140 ALA A C 1
ATOM 2080 O O . ALA A 1 154 ? -6.700 -4.798 44.458 1.000 10.316 140 ALA A O 1
ATOM 2087 N N . THR A 1 155 ? -6.622 -6.384 42.918 1.000 8.433 141 THR A N 1
ATOM 2088 C CA . THR A 1 155 ? -7.438 -5.650 41.969 1.000 8.825 141 THR A CA 1
ATOM 2089 C C . THR A 1 155 ? -8.850 -5.504 42.533 1.000 9.129 141 THR A C 1
ATOM 2090 O O . THR A 1 155 ? -9.460 -4.441 42.454 1.000 9.156 141 THR A O 1
ATOM 2101 N N . ARG A 1 156 ? -9.423 -6.576 43.076 1.000 10.132 142 ARG A N 1
ATOM 2102 C CA . ARG A 1 156 ? -10.728 -6.486 43.726 1.000 10.318 142 ARG A CA 1
ATOM 2103 C C . ARG A 1 156 ? -10.679 -5.520 44.906 1.000 10.712 142 ARG A C 1
ATOM 2104 O O . ARG A 1 156 ? -11.660 -4.793 45.111 1.000 11.079 142 ARG A O 1
ATOM 2125 N N . TRP A 1 157 ? -9.590 -5.527 45.667 1.000 9.898 143 TRP A N 1
ATOM 2126 C CA . TRP A 1 157 ? -9.470 -4.604 46.799 1.000 10.590 143 TRP A CA 1
ATOM 2127 C C . TRP A 1 157 ? -9.540 -3.165 46.299 1.000 10.328 143 TRP A C 1
ATOM 2128 O O . TRP A 1 157 ? -10.181 -2.306 46.899 1.000 10.714 143 TRP A O 1
ATOM 2149 N N . VAL A 1 158 ? -8.805 -2.854 45.226 1.000 9.884 144 VAL A N 1
ATOM 2150 C CA . VAL A 1 158 ? -8.809 -1.498 44.673 1.000 9.444 144 VAL A CA 1
ATOM 2151 C C . VAL A 1 158 ? -10.215 -1.129 44.294 1.000 10.434 144 VAL A C 1
ATOM 2152 O O . VAL A 1 158 ? -10.677 -0.014 44.589 1.000 10.777 144 VAL A O 1
ATOM 2165 N N . ALA A 1 159 ? -10.937 -1.991 43.583 1.000 10.131 145 ALA A N 1
ATOM 2166 C CA . ALA A 1 159 ? -12.302 -1.688 43.197 1.000 11.232 145 ALA A CA 1
ATOM 2167 C C . ALA A 1 159 ? -13.206 -1.388 44.400 1.000 12.519 145 ALA A C 1
ATOM 2168 O O . ALA A 1 159 ? -14.033 -0.465 44.334 1.000 13.680 145 ALA A O 1
ATOM 2175 N N . ASP A 1 160 ? -12.974 -2.120 45.472 1.000 11.386 146 ASP A N 1
ATOM 2176 C CA . ASP A 1 160 ? -13.821 -1.925 46.647 1.000 11.994 146 ASP A CA 1
ATOM 2177 C C . ASP A 1 160 ? -13.453 -0.649 47.385 1.000 12.458 146 ASP A C 1
ATOM 2178 O O . ASP A 1 160 ? -14.372 -0.055 47.966 1.000 13.272 146 ASP A O 1
ATOM 2187 N N . ASN A 1 161 ? -12.182 -0.304 47.485 1.000 11.901 147 ASN A N 1
ATOM 2188 C CA . ASN A 1 161 ? -11.719 0.650 48.496 1.000 12.425 147 ASN A CA 1
ATOM 2189 C C . ASN A 1 161 ? -11.227 1.981 47.984 1.000 15.151 147 ASN A C 1
ATOM 2190 O O . ASN A 1 161 ? -10.927 2.865 48.781 1.000 16.645 147 ASN A O 1
ATOM 2201 N N . ILE A 1 162 ? -11.002 2.091 46.680 1.000 13.321 148 ILE A N 1
ATOM 2202 C CA . ILE A 1 162 ? -10.500 3.331 46.078 1.000 14.008 148 ILE A CA 1
ATOM 2203 C C . ILE A 1 162 ? -11.620 3.986 45.321 1.000 13.265 148 ILE A C 1
ATOM 2204 O O . ILE A 1 162 ? -12.400 3.335 44.642 1.000 14.841 148 ILE A O 1
ATOM 2220 N N . ALA A 1 163 ? -11.735 5.322 45.465 1.000 13.865 149 ALA A N 1
ATOM 2221 C CA . ALA A 1 163 ? -12.697 6.068 44.689 1.000 15.300 149 ALA A CA 1
ATOM 2222 C C . ALA A 1 163 ? -12.306 6.005 43.223 1.000 17.349 149 ALA A C 1
ATOM 2223 O O . ALA A 1 163 ? -11.223 6.458 42.817 1.000 22.728 149 ALA A O 1
ATOM 2230 N N . CYS A 1 164 ? -13.154 5.371 42.455 1.000 16.389 150 CYS A N 1
ATOM 2231 C CA . CYS A 1 164 ? -12.887 5.212 41.044 1.000 17.481 150 CYS A CA 1
ATOM 2232 C C . CYS A 1 164 ? -14.190 4.848 40.364 1.000 18.296 150 CYS A C 1
ATOM 2233 O O . CYS A 1 164 ? -15.153 4.431 41.021 1.000 21.410 150 CYS A O 1
ATOM 2241 N N . THR A 1 165 ? -14.244 5.014 39.056 1.000 15.354 151 THR A N 1
ATOM 2242 C CA . THR A 1 165 ? -15.398 4.656 38.288 1.000 15.587 151 THR A CA 1
ATOM 2243 C C . THR A 1 165 ? -15.199 3.344 37.536 1.000 14.965 151 THR A C 1
ATOM 2244 O O . THR A 1 165 ? -16.152 2.788 37.007 1.000 16.793 151 THR A O 1
ATOM 2255 N N . GLY A 1 166 ? -13.944 2.955 37.376 1.000 13.507 152 GLY A N 1
ATOM 2256 C CA . GLY A 1 166 ? -13.644 1.754 36.625 1.000 12.527 152 GLY A CA 1
ATOM 2257 C C . GLY A 1 166 ? -12.140 1.563 36.623 1.000 11.736 152 GLY A C 1
ATOM 2258 O O . GLY A 1 166 ? -11.367 2.411 37.093 1.000 12.159 152 GLY A O 1
ATOM 2262 N N . LEU A 1 167 ? -11.736 0.356 36.243 1.000 9.455 153 LEU A N 1
ATOM 2263 C CA . LEU A 1 167 ? -10.355 -0.073 36.342 1.000 9.678 153 LEU A CA 1
ATOM 2264 C C . LEU A 1 167 ? -9.739 -0.217 34.961 1.000 8.696 153 LEU A C 1
ATOM 2265 O O . LEU A 1 167 ? -10.393 -0.676 34.008 1.000 9.619 153 LEU A O 1
ATOM 2281 N N . VAL A 1 168 ? -8.468 0.113 34.885 1.000 7.646 154 VAL A N 1
ATOM 2282 C CA . VAL A 1 168 ? -7.662 -0.097 33.681 1.000 8.077 154 VAL A CA 1
ATOM 2283 C C . VAL A 1 168 ? -6.507 -0.995 34.074 1.000 8.413 154 VAL A C 1
ATOM 2284 O O . VAL A 1 168 ? -5.709 -0.616 34.900 1.000 10.123 154 VAL A O 1
ATOM 2297 N N . LEU A 1 169 ? -6.466 -2.247 33.600 1.000 7.647 155 LEU A N 1
ATOM 2298 C CA . LEU A 1 169 ? -5.442 -3.176 34.054 1.000 7.328 155 LEU A CA 1
ATOM 2299 C C . LEU A 1 169 ? -4.280 -3.166 33.075 1.000 6.261 155 LEU A C 1
ATOM 2300 O O . LEU A 1 169 ? -4.527 -3.169 31.848 1.000 7.685 155 LEU A O 1
ATOM 2316 N N . SER A 1 170 ? -3.061 -3.238 33.546 1.000 6.336 156 SER A N 1
ATOM 2317 C CA . SER A 1 170 ? -1.903 -3.215 32.657 1.000 6.756 156 SER A CA 1
ATOM 2318 C C . SER A 1 170 ? -0.716 -3.882 33.314 1.000 7.130 156 SER A C 1
ATOM 2319 O O . SER A 1 170 ? -0.622 -3.964 34.542 1.000 7.753 156 SER A O 1
ATOM 2327 N N . GLY A 1 171 ? 0.263 -4.306 32.501 1.000 6.686 157 GLY A N 1
ATOM 2328 C CA . GLY A 1 171 ? 1.487 -4.883 33.011 1.000 6.817 157 GLY A CA 1
ATOM 2329 C C . GLY A 1 171 ? 2.315 -5.372 31.850 1.000 7.468 157 GLY A C 1
ATOM 2330 O O . GLY A 1 171 ? 1.779 -5.574 30.759 1.000 7.699 157 GLY A O 1
ATOM 2334 N N . ASP A 1 172 ? 3.602 -5.613 32.111 1.000 8.409 158 ASP A N 1
ATOM 2335 C CA . ASP A 1 172 ? 4.560 -5.997 31.094 1.000 8.701 158 ASP A CA 1
ATOM 2336 C C . ASP A 1 172 ? 5.013 -7.439 31.276 1.000 10.148 158 ASP A C 1
ATOM 2337 O O . ASP A 1 172 ? 5.348 -7.831 32.387 1.000 10.331 158 ASP A O 1
ATOM 2346 N N . SER A 1 173 ? 5.068 -8.188 30.188 1.000 9.759 159 SER A N 1
ATOM 2347 C CA . SER A 1 173 ? 5.690 -9.516 30.147 1.000 10.427 159 SER A CA 1
ATOM 2348 C C . SER A 1 173 ? 4.880 -10.487 31.034 1.000 11.126 159 SER A C 1
ATOM 2349 O O . SER A 1 173 ? 3.717 -10.769 30.755 1.000 11.396 159 SER A O 1
ATOM 2357 N N . ALA A 1 174 ? 5.452 -10.998 32.136 1.000 10.215 160 ALA A N 1
ATOM 2358 C CA . ALA A 1 174 ? 4.694 -11.746 33.124 1.000 9.309 160 ALA A CA 1
ATOM 2359 C C . ALA A 1 174 ? 3.508 -10.931 33.615 1.000 8.556 160 ALA A C 1
ATOM 2360 O O . ALA A 1 174 ? 2.439 -11.433 33.891 1.000 8.544 160 ALA A O 1
ATOM 2367 N N . GLY A 1 175 ? 3.692 -9.616 33.715 1.000 8.457 161 GLY A N 1
ATOM 2368 C CA . GLY A 1 175 ? 2.633 -8.721 34.112 1.000 8.468 161 GLY A CA 1
ATOM 2369 C C . GLY A 1 175 ? 1.573 -8.503 33.052 1.000 7.383 161 GLY A C 1
ATOM 2370 O O . GLY A 1 175 ? 0.419 -8.201 33.387 1.000 8.526 161 GLY A O 1
ATOM 2374 N N . GLY A 1 176 ? 1.953 -8.715 31.805 1.000 7.812 162 GLY A N 1
ATOM 2375 C CA . GLY A 1 176 ? 1.002 -8.709 30.701 1.000 8.247 162 GLY A CA 1
ATOM 2376 C C . GLY A 1 176 ? 0.118 -9.954 30.712 1.000 8.302 162 GLY A C 1
ATOM 2377 O O . GLY A 1 176 ? -1.080 -9.900 30.484 1.000 9.148 162 GLY A O 1
ATOM 2381 N N . ASN A 1 177 ? 0.744 -11.091 31.043 1.000 8.959 163 ASN A N 1
ATOM 2382 C CA . ASN A 1 177 ? 0.024 -12.308 31.329 1.000 9.384 163 ASN A CA 1
ATOM 2383 C C . ASN A 1 177 ? -0.992 -12.080 32.465 1.000 8.182 163 ASN A C 1
ATOM 2384 O O . ASN A 1 177 ? -2.163 -12.371 32.339 1.000 8.648 163 ASN A O 1
ATOM 2395 N N . LEU A 1 178 ? -0.502 -11.469 33.550 1.000 8.308 164 LEU A N 1
ATOM 2396 C CA . LEU A 1 178 ? -1.350 -11.275 34.732 1.000 8.726 164 LEU A CA 1
ATOM 2397 C C . LEU A 1 178 ? -2.504 -10.306 34.425 1.000 8.672 164 LEU A C 1
ATOM 2398 O O . LEU A 1 178 ? -3.579 -10.423 34.977 1.000 8.290 164 LEU A O 1
ATOM 2414 N N . THR A 1 179 ? -2.247 -9.320 33.551 1.000 8.322 165 THR A N 1
ATOM 2415 C CA . THR A 1 179 ? -3.289 -8.404 33.095 1.000 7.865 165 THR A CA 1
ATOM 2416 C C . THR A 1 179 ? -4.458 -9.156 32.481 1.000 7.700 165 THR A C 1
ATOM 2417 O O . THR A 1 179 ? -5.618 -8.969 32.849 1.000 7.699 165 THR A O 1
ATOM 2428 N N . ILE A 1 180 ? -4.117 -10.024 31.538 1.000 7.323 166 ILE A N 1
ATOM 2429 C CA . ILE A 1 180 ? -5.138 -10.746 30.776 1.000 7.542 166 ILE A CA 1
ATOM 2430 C C . ILE A 1 180 ? -5.865 -11.748 31.688 1.000 8.046 166 ILE A C 1
ATOM 2431 O O . ILE A 1 180 ? -7.086 -11.792 31.690 1.000 7.990 166 ILE A O 1
ATOM 2447 N N . VAL A 1 181 ? -5.098 -12.452 32.522 1.000 8.458 167 VAL A N 1
ATOM 2448 C CA . VAL A 1 181 ? -5.662 -13.433 33.447 1.000 9.282 167 VAL A CA 1
ATOM 2449 C C . VAL A 1 181 ? -6.624 -12.780 34.431 1.000 8.712 167 VAL A C 1
ATOM 2450 O O . VAL A 1 181 ? -7.716 -13.275 34.715 1.000 8.914 167 VAL A O 1
ATOM 2463 N N . THR A 1 182 ? -6.220 -11.606 34.957 1.000 7.768 168 THR A N 1
ATOM 2464 C CA . THR A 1 182 ? -7.052 -10.934 35.924 1.000 8.298 168 THR A CA 1
ATOM 2465 C C . THR A 1 182 ? -8.302 -10.366 35.261 1.000 7.842 168 THR A C 1
ATOM 2466 O O . THR A 1 182 ? -9.399 -10.377 35.818 1.000 8.487 168 THR A O 1
ATOM 2477 N N . ALA A 1 183 ? -8.186 -9.846 34.034 1.000 7.734 169 ALA A N 1
ATOM 2478 C CA . ALA A 1 183 ? -9.329 -9.355 33.290 1.000 8.003 169 ALA A CA 1
ATOM 2479 C C . ALA A 1 183 ? -10.334 -10.490 33.050 1.000 8.691 169 ALA A C 1
ATOM 2480 O O . ALA A 1 183 ? -11.530 -10.267 33.179 1.000 9.174 169 ALA A O 1
ATOM 2487 N N . LEU A 1 184 ? -9.850 -11.696 32.726 1.000 8.394 170 LEU A N 1
ATOM 2488 C CA . LEU A 1 184 ? -10.751 -12.844 32.575 1.000 10.104 170 LEU A CA 1
ATOM 2489 C C . LEU A 1 184 ? -11.452 -13.191 33.880 1.000 9.527 170 LEU A C 1
ATOM 2490 O O . LEU A 1 184 ? -12.645 -13.444 33.853 1.000 10.993 170 LEU A O 1
ATOM 2506 N N . ALA A 1 185 ? -10.714 -13.132 34.985 1.000 8.403 171 ALA A N 1
ATOM 2507 C CA . ALA A 1 185 ? -11.311 -13.417 36.291 1.000 9.026 171 ALA A CA 1
ATOM 2508 C C . ALA A 1 185 ? -12.445 -12.450 36.600 1.000 10.400 171 ALA A C 1
ATOM 2509 O O . ALA A 1 185 ? -13.512 -12.823 37.129 1.000 11.801 171 ALA A O 1
ATOM 2516 N N . LEU A 1 186 ? -12.229 -11.159 36.359 1.000 9.390 172 LEU A N 1
ATOM 2517 C CA . LEU A 1 186 ? -13.214 -10.143 36.655 1.000 9.584 172 LEU A CA 1
ATOM 2518 C C . LEU A 1 186 ? -14.362 -10.148 35.662 1.000 11.230 172 LEU A C 1
ATOM 2519 O O . LEU A 1 186 ? -15.471 -9.711 35.978 1.000 12.195 172 LEU A O 1
ATOM 2535 N N . ARG A 1 187 ? -14.141 -10.581 34.430 1.000 9.243 173 ARG A N 1
ATOM 2536 C CA . ARG A 1 187 ? -15.208 -10.757 33.476 1.000 10.032 173 ARG A CA 1
ATOM 2537 C C . ARG A 1 187 ? -16.192 -11.783 34.025 1.000 12.092 173 ARG A C 1
ATOM 2538 O O . ARG A 1 187 ? -17.398 -11.530 33.984 1.000 13.762 173 ARG A O 1
ATOM 2559 N N . ASP A 1 188 ? -15.642 -12.900 34.486 1.000 12.597 174 ASP A N 1
ATOM 2560 C CA . ASP A 1 188 ? -16.508 -13.997 34.932 1.000 12.688 174 ASP A CA 1
ATOM 2561 C C . ASP A 1 188 ? -17.224 -13.626 36.230 1.000 15.320 174 ASP A C 1
ATOM 2562 O O . ASP A 1 188 ? -18.373 -14.006 36.426 1.000 17.319 174 ASP A O 1
ATOM 2571 N N . GLU A 1 189 ? -16.552 -12.900 37.129 1.000 13.092 175 GLU A N 1
ATOM 2572 C CA . GLU A 1 189 ? -17.107 -12.530 38.427 1.000 14.268 175 GLU A CA 1
ATOM 2573 C C . GLU A 1 189 ? -16.747 -11.078 38.691 1.000 12.915 175 GLU A C 1
ATOM 2574 O O . GLU A 1 189 ? -15.657 -10.827 39.207 1.000 13.599 175 GLU A O 1
ATOM 2586 N N . PRO A 1 190 ? -17.635 -10.139 38.303 1.000 13.689 176 PRO A N 1
ATOM 2587 C CA . PRO A 1 190 ? -17.321 -8.727 38.386 1.000 14.091 176 PRO A CA 1
ATOM 2588 C C . PRO A 1 190 ? -16.873 -8.253 39.751 1.000 14.003 176 PRO A C 1
ATOM 2589 O O . PRO A 1 190 ? -17.353 -8.738 40.792 1.000 15.152 176 PRO A O 1
ATOM 2600 N N . ALA A 1 191 ? -15.938 -7.313 39.723 1.000 13.319 177 ALA A N 1
ATOM 2601 C CA . ALA A 1 191 ? -15.553 -6.592 40.916 1.000 12.445 177 ALA A CA 1
ATOM 2602 C C . ALA A 1 191 ? -16.592 -5.487 41.178 1.000 12.510 177 AL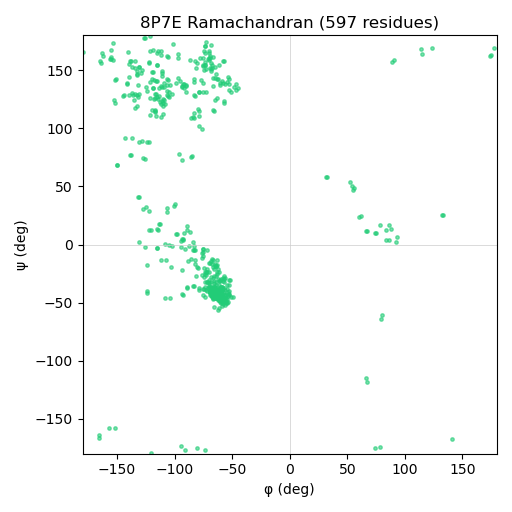A A C 1
ATOM 2603 O O . ALA A 1 191 ? -17.548 -5.353 40.434 1.000 14.032 177 ALA A O 1
ATOM 2610 N N . ALA A 1 192 ? -16.299 -4.664 42.207 1.000 13.600 178 ALA A N 1
ATOM 2611 C CA . ALA A 1 192 ? -17.210 -3.575 42.543 1.000 13.461 178 ALA A CA 1
ATOM 2612 C C . ALA A 1 192 ? -17.304 -2.502 41.454 1.000 15.135 178 ALA A C 1
ATOM 2613 O O . ALA A 1 192 ? -18.265 -1.720 41.403 1.000 17.149 178 ALA A O 1
ATOM 2620 N N . LYS A 1 193 ? -16.284 -2.439 40.577 1.000 12.826 179 LYS A N 1
ATOM 2621 C CA . LYS A 1 193 ? -16.242 -1.516 39.459 1.000 14.263 179 LYS A CA 1
ATOM 2622 C C . LYS A 1 193 ? -15.839 -2.303 38.215 1.000 11.680 179 LYS A C 1
ATOM 2623 O O . LYS A 1 193 ? -15.158 -3.328 38.362 1.000 12.103 179 LYS A O 1
ATOM 2642 N N . PRO A 1 194 ? -16.304 -1.909 37.036 1.000 11.537 180 PRO A N 1
ATOM 2643 C CA . PRO A 1 194 ? -15.975 -2.631 35.816 1.000 11.805 180 PRO A CA 1
ATOM 2644 C C . PRO A 1 194 ? -14.525 -2.387 35.419 1.000 11.454 180 PRO A C 1
ATOM 2645 O O . PRO A 1 194 ? -13.971 -1.342 35.688 1.000 11.051 180 PRO A O 1
ATOM 2656 N N . VAL A 1 195 ? -13.952 -3.374 34.750 1.000 10.869 181 VAL A N 1
ATOM 2657 C CA . VAL A 1 195 ? -12.726 -3.160 33.959 1.000 9.406 181 VAL A CA 1
ATOM 2658 C C . VAL A 1 195 ? -13.092 -2.508 32.656 1.000 10.058 181 VAL A C 1
ATOM 2659 O O . VAL A 1 195 ? -13.842 -3.065 31.846 1.000 12.466 181 VAL A O 1
ATOM 2672 N N . ILE A 1 196 ? -12.618 -1.270 32.462 1.000 10.396 182 ILE A N 1
ATOM 2673 C CA . ILE A 1 196 ? -13.023 -0.527 31.301 1.000 10.759 182 ILE A CA 1
ATOM 2674 C C . ILE A 1 196 ? -12.050 -0.698 30.146 1.000 8.605 182 ILE A C 1
ATOM 2675 O O . ILE A 1 196 ? -12.441 -0.471 29.021 1.000 9.869 182 ILE A O 1
ATOM 2691 N N . ALA A 1 197 ? -10.805 -1.074 30.409 1.000 7.917 183 ALA A N 1
ATOM 2692 C CA . ALA A 1 197 ? -9.824 -1.285 29.357 1.000 7.522 183 ALA A CA 1
ATOM 2693 C C . ALA A 1 197 ? -8.664 -2.081 29.933 1.000 7.412 183 ALA A C 1
ATOM 2694 O O . ALA A 1 197 ? -8.434 -2.038 31.137 1.000 7.369 183 ALA A O 1
ATOM 2701 N N . ILE A 1 198 ? -7.926 -2.790 29.079 1.000 6.860 184 ILE A N 1
ATOM 2702 C CA . ILE A 1 198 ? -6.713 -3.437 29.503 1.000 7.206 184 ILE A CA 1
ATOM 2703 C C . ILE A 1 198 ? -5.574 -3.107 28.539 1.000 6.770 184 ILE A C 1
ATOM 2704 O O . ILE A 1 198 ? -5.779 -2.857 27.361 1.000 7.606 184 ILE A O 1
ATOM 2720 N N . HIS A 1 199 ? -4.353 -3.134 29.055 1.000 6.381 185 HIS A N 1
ATOM 2721 C CA . HIS A 1 199 ? -3.151 -2.818 28.295 1.000 6.644 185 HIS A CA 1
ATOM 2722 C C . HIS A 1 199 ? -2.038 -3.784 28.622 1.000 7.058 185 HIS A C 1
ATOM 2723 O O . HIS A 1 199 ? -1.106 -3.513 29.393 1.000 6.646 185 HIS A O 1
ATOM 2738 N N . PRO A 1 200 ? -2.104 -5.010 28.077 1.000 6.813 186 PRO A N 1
ATOM 2739 C CA . PRO A 1 200 ? -0.982 -5.933 28.193 1.000 6.938 186 PRO A CA 1
ATOM 2740 C C . PRO A 1 200 ? 0.171 -5.496 27.296 1.000 7.004 186 PRO A C 1
ATOM 2741 O O . PRO A 1 200 ? -0.020 -5.265 26.108 1.000 8.188 186 PRO A O 1
ATOM 2752 N N . ILE A 1 201 ? 1.379 -5.448 27.865 1.000 6.568 187 ILE A N 1
ATOM 2753 C CA . ILE A 1 201 ? 2.591 -5.029 27.181 1.000 6.943 187 ILE A CA 1
ATOM 2754 C C . ILE A 1 201 ? 3.489 -6.243 27.011 1.000 8.198 187 ILE A C 1
ATOM 2755 O O . ILE A 1 201 ? 3.866 -6.875 27.979 1.000 8.343 187 ILE A O 1
ATOM 2771 N N . TYR A 1 202 ? 3.855 -6.542 25.778 1.000 8.381 188 TYR A N 1
ATOM 2772 C CA . TYR A 1 202 ? 4.613 -7.738 25.352 1.000 8.183 188 TYR A CA 1
ATOM 2773 C C . TYR A 1 202 ? 4.311 -8.934 26.233 1.000 8.838 188 TYR A C 1
ATOM 2774 O O . TYR A 1 202 ? 5.203 -9.502 26.904 1.000 9.006 188 TYR A O 1
ATOM 2792 N N . PRO A 1 203 ? 3.027 -9.336 26.308 1.000 8.816 189 PRO A N 1
ATOM 2793 C CA . PRO A 1 203 ? 2.630 -10.392 27.237 1.000 9.616 189 PRO A CA 1
ATOM 2794 C C . PRO A 1 203 ? 3.048 -11.795 26.825 1.000 10.573 189 PRO A C 1
ATOM 2795 O O . PRO A 1 203 ? 3.191 -12.095 25.654 1.000 11.174 189 PRO A O 1
ATOM 2806 N N . ALA A 1 204 ? 3.181 -12.661 27.823 1.000 11.298 190 ALA A N 1
ATOM 2807 C CA . ALA A 1 204 ? 3.140 -14.097 27.621 1.000 12.753 190 ALA A CA 1
ATOM 2808 C C . ALA A 1 204 ? 1.719 -14.592 27.752 1.000 11.142 190 ALA A C 1
ATOM 2809 O O . ALA A 1 204 ? 1.027 -14.200 28.697 1.000 12.567 190 ALA A O 1
ATOM 2816 N N . VAL A 1 205 ? 1.218 -15.400 26.809 1.000 10.193 191 VAL A N 1
ATOM 2817 C CA . VAL A 1 205 ? -0.145 -15.912 26.845 1.000 11.146 191 VAL A CA 1
ATOM 2818 C C . VAL A 1 205 ? -0.262 -17.435 26.754 1.000 10.821 191 VAL A C 1
ATOM 2819 O O . VAL A 1 205 ? -1.379 -17.953 26.755 1.000 10.836 191 VAL A O 1
ATOM 2832 N N . THR A 1 206 ? 0.881 -18.111 26.609 1.000 10.433 192 THR A N 1
ATOM 2833 C CA . THR A 1 206 ? 0.917 -19.568 26.545 1.000 10.919 192 THR A CA 1
ATOM 2834 C C . THR A 1 206 ? 2.285 -19.994 26.987 1.000 12.195 192 THR A C 1
ATOM 2835 O O . THR A 1 206 ? 3.252 -19.247 26.883 1.000 12.270 192 THR A O 1
ATOM 2846 N N . THR A 1 207 ? 2.382 -21.277 27.410 1.000 12.208 193 THR A N 1
ATOM 2847 C CA . THR A 1 207 ? 3.686 -21.839 27.720 1.000 13.727 193 THR A CA 1
ATOM 2848 C C . THR A 1 207 ? 4.400 -22.413 26.497 1.000 13.701 193 THR A C 1
ATOM 2849 O O . THR A 1 207 ? 5.578 -22.717 26.631 1.000 17.851 193 THR A O 1
ATOM 2860 N N . HIS A 1 208 ? 3.715 -22.586 25.361 1.000 13.842 194 HIS A N 1
ATOM 2861 C CA . HIS A 1 208 ? 4.397 -23.244 24.241 1.000 16.938 194 HIS A CA 1
ATOM 2862 C C . HIS A 1 208 ? 5.291 -22.268 23.472 1.000 18.690 194 HIS A C 1
ATOM 2863 O O . HIS A 1 208 ? 5.001 -21.054 23.445 1.000 16.258 194 HIS A O 1
ATOM 2878 N N . ASN A 1 209 ? 6.348 -22.811 22.859 1.000 16.840 195 ASN A N 1
ATOM 2879 C CA . ASN A 1 209 ? 7.367 -22.036 22.158 1.000 17.697 195 ASN A CA 1
ATOM 2880 C C . ASN A 1 209 ? 7.375 -22.286 20.659 1.000 15.007 195 ASN A C 1
ATOM 2881 O O . ASN A 1 209 ? 8.350 -21.923 20.015 1.000 16.351 195 ASN A O 1
ATOM 2892 N N . ASP A 1 210 ? 6.324 -22.846 20.097 1.000 15.270 196 ASP A N 1
ATOM 2893 C CA . ASP A 1 210 ? 6.286 -23.117 18.664 1.000 16.902 196 ASP A CA 1
ATOM 2894 C C . ASP A 1 210 ? 5.819 -21.879 17.901 1.000 15.221 196 ASP A C 1
ATOM 2895 O O . ASP A 1 210 ? 4.674 -21.784 17.431 1.000 17.209 196 ASP A O 1
ATOM 2904 N N . TRP A 1 211 ? 6.748 -20.944 17.780 1.000 13.567 197 TRP A N 1
ATOM 2905 C CA . TRP A 1 211 ? 6.533 -19.644 17.159 1.000 13.567 197 TRP A CA 1
ATOM 2906 C C . TRP A 1 211 ? 7.760 -19.277 16.357 1.000 11.855 197 TRP A C 1
ATOM 2907 O O . TRP A 1 211 ? 8.893 -19.401 16.851 1.000 12.771 197 TRP A O 1
ATOM 2928 N N . GLN A 1 212 ? 7.524 -18.701 15.173 1.000 13.161 198 GLN A N 1
ATOM 2929 C CA . GLN A 1 212 ? 8.658 -18.219 14.391 1.000 13.987 198 GLN A CA 1
ATOM 2930 C C . GLN A 1 212 ? 9.467 -17.168 15.137 1.000 14.244 198 GLN A C 1
ATOM 2931 O O . GLN A 1 212 ? 10.700 -17.161 15.122 1.000 14.164 198 GLN A O 1
ATOM 2945 N N . SER A 1 213 ? 8.791 -16.247 15.862 1.000 12.509 199 SER A N 1
ATOM 2946 C CA . SER A 1 213 ? 9.542 -15.275 16.618 1.000 12.178 199 SER A CA 1
ATOM 2947 C C . SER A 1 213 ? 10.442 -15.880 17.693 1.000 11.966 199 SER A C 1
ATOM 2948 O O . SER A 1 213 ? 11.454 -15.318 18.053 1.000 13.028 199 SER A O 1
ATOM 2956 N N . TYR A 1 214 ? 10.032 -17.010 18.261 1.000 12.669 200 TYR A N 1
ATOM 2957 C CA . TYR A 1 214 ? 10.863 -17.678 19.236 1.000 13.715 200 TYR A CA 1
ATOM 2958 C C . TYR A 1 214 ? 12.130 -18.254 18.584 1.000 13.533 200 TYR A C 1
ATOM 2959 O O . TYR A 1 214 ? 13.194 -18.112 19.164 1.000 15.656 200 TYR A O 1
ATOM 2977 N N . ARG A 1 215 ? 11.936 -18.866 17.419 1.000 14.074 201 ARG A N 1
ATOM 2978 C CA . ARG A 1 215 ? 13.052 -19.423 16.638 1.000 15.879 201 ARG A CA 1
ATOM 2979 C C . ARG A 1 215 ? 13.993 -18.295 16.244 1.000 19.151 201 ARG A C 1
ATOM 2980 O O . ARG A 1 215 ? 15.212 -18.433 16.334 1.000 20.089 201 ARG A O 1
ATOM 3001 N N . ASP A 1 216 ? 13.442 -17.143 15.849 1.000 15.406 202 ASP A N 1
ATOM 3002 C CA . ASP A 1 216 ? 14.233 -16.055 15.302 1.000 15.008 202 ASP A CA 1
ATOM 3003 C C . ASP A 1 216 ? 14.932 -15.257 16.395 1.000 16.015 202 ASP A C 1
ATOM 3004 O O . ASP A 1 216 ? 16.066 -14.806 16.224 1.000 16.535 202 ASP A O 1
ATOM 3013 N N . PHE A 1 217 ? 14.279 -15.009 17.557 1.000 13.732 203 PHE A N 1
ATOM 3014 C CA . PHE A 1 217 ? 14.766 -14.031 18.518 1.000 14.280 203 PHE A CA 1
ATOM 3015 C C . PHE A 1 217 ? 15.070 -14.603 19.902 1.000 14.530 203 PHE A C 1
ATOM 3016 O O . PHE A 1 217 ? 15.324 -13.835 20.824 1.000 17.733 203 PHE A O 1
ATOM 3033 N N . GLY A 1 218 ? 15.120 -15.934 20.018 1.000 15.256 204 GLY A N 1
ATOM 3034 C CA . GLY A 1 218 ? 15.362 -16.565 21.315 1.000 17.042 204 GLY A CA 1
ATOM 3035 C C . GLY A 1 218 ? 16.813 -16.486 21.799 1.000 17.194 204 GLY A C 1
ATOM 3036 O O . GLY A 1 218 ? 17.127 -16.894 22.912 1.000 17.410 204 GLY A O 1
ATOM 3040 N N . GLU A 1 219 ? 17.715 -15.930 20.983 1.000 17.387 205 GLU A N 1
ATOM 3041 C CA . GLU A 1 219 ? 19.049 -15.570 21.423 1.000 17.777 205 GLU A CA 1
ATOM 3042 C C . GLU A 1 219 ? 19.377 -14.123 21.060 1.000 16.034 205 GLU A C 1
ATOM 3043 O O . GLU A 1 219 ? 18.842 -13.641 20.059 1.000 18.598 205 GLU A O 1
ATOM 3055 N N . GLY A 1 220 ? 20.215 -13.485 21.857 1.000 16.711 206 GLY A N 1
ATOM 3056 C CA . GLY A 1 220 ? 20.810 -12.192 21.579 1.000 17.606 206 GLY A CA 1
ATOM 3057 C C . GLY A 1 220 ? 19.885 -10.976 21.712 1.000 16.329 206 GLY A C 1
ATOM 3058 O O . GLY A 1 220 ? 20.319 -9.842 21.460 1.000 17.971 206 GLY A O 1
ATOM 3062 N N . HIS A 1 221 ? 18.682 -11.176 22.267 1.000 14.210 207 HIS A N 1
ATOM 3063 C CA . HIS A 1 221 ? 17.721 -10.087 22.368 1.000 13.874 207 HIS A CA 1
ATOM 3064 C C . HIS A 1 221 ? 17.132 -10.006 23.769 1.000 15.650 207 HIS A C 1
ATOM 3065 O O . HIS A 1 221 ? 15.918 -9.760 23.934 1.000 14.876 207 HIS A O 1
ATOM 3080 N N . LEU A 1 222 ? 17.958 -10.196 24.805 1.000 15.456 208 LEU A N 1
ATOM 3081 C CA . LEU A 1 222 ? 17.697 -9.895 26.211 1.000 14.853 208 LEU A CA 1
ATOM 3082 C C . LEU A 1 222 ? 16.846 -10.991 26.856 1.000 16.284 208 LEU A C 1
ATOM 3083 O O . LEU A 1 222 ? 17.291 -11.628 27.814 1.000 18.809 208 LEU A O 1
ATOM 3099 N N . LEU A 1 223 ? 15.621 -11.238 26.372 1.000 14.993 209 LEU A N 1
ATOM 3100 C CA . LEU A 1 223 ? 14.840 -12.378 26.798 1.000 14.784 209 LEU A CA 1
ATOM 3101 C C . LEU A 1 223 ? 15.260 -13.564 25.940 1.000 16.339 209 LEU A C 1
ATOM 3102 O O . LEU A 1 223 ? 14.926 -13.670 24.761 1.000 15.775 209 LEU A O 1
ATOM 3118 N N . THR A 1 224 ? 15.970 -14.502 26.564 1.000 15.988 210 THR A N 1
ATOM 3119 C CA . THR A 1 224 ? 16.541 -15.600 25.817 1.000 16.901 210 THR A CA 1
ATOM 3120 C C . THR A 1 224 ? 15.869 -16.914 26.172 1.000 15.343 210 THR A C 1
ATOM 3121 O O . THR A 1 224 ? 15.172 -17.025 27.186 1.000 15.774 210 THR A O 1
ATOM 3132 N N . GLU A 1 225 ? 16.098 -17.961 25.370 1.000 16.592 211 GLU A N 1
ATOM 3133 C CA . GLU A 1 225 ? 15.642 -19.306 25.670 1.000 18.779 211 GLU A CA 1
ATOM 3134 C C . GLU A 1 225 ? 16.065 -19.699 27.085 1.000 16.610 211 GLU A C 1
ATOM 3135 O O . GLU A 1 225 ? 15.229 -20.205 27.840 1.000 17.983 211 GLU A O 1
ATOM 3147 N N . GLY A 1 226 ? 17.318 -19.421 27.431 1.000 17.814 212 GLY A N 1
ATOM 3148 C CA . GLY A 1 226 ? 17.911 -19.725 28.728 1.000 18.448 212 GLY A CA 1
ATOM 3149 C C . GLY A 1 226 ? 17.163 -19.063 29.881 1.000 17.669 212 GLY A C 1
ATOM 3150 O O . GLY A 1 226 ? 16.814 -19.716 30.873 1.000 17.841 212 GLY A O 1
ATOM 3154 N N . SER A 1 227 ? 16.869 -17.767 29.720 1.000 16.684 213 SER A N 1
ATOM 3155 C CA A SER A 1 227 ? 16.217 -17.054 30.800 0.620 14.658 213 SER A CA 1
ATOM 3156 C CA B SER A 1 227 ? 16.207 -17.030 30.782 0.380 15.050 213 SER A CA 1
ATOM 3157 C C . SER A 1 227 ? 14.776 -17.531 30.918 1.000 13.543 213 SER A C 1
ATOM 3158 O O . SER A 1 227 ? 14.268 -17.679 32.021 1.000 13.891 213 SER A O 1
ATOM 3172 N N . MET A 1 228 ? 14.106 -17.768 29.782 1.000 12.869 214 MET A N 1
ATOM 3173 C CA . MET A 1 228 ? 12.716 -18.220 29.786 1.000 12.411 214 MET A CA 1
ATOM 3174 C C . MET A 1 228 ? 12.613 -19.588 30.481 1.000 13.163 214 MET A C 1
ATOM 3175 O O . MET A 1 228 ? 11.736 -19.778 31.297 1.000 13.517 214 MET A O 1
ATOM 3189 N N . THR A 1 229 ? 13.566 -20.489 30.224 1.000 15.431 215 THR A N 1
ATOM 3190 C CA . THR A 1 229 ? 13.573 -21.786 30.904 1.000 15.783 215 THR A CA 1
ATOM 3191 C C . THR A 1 229 ? 13.723 -21.615 32.420 1.000 14.692 215 THR A C 1
ATOM 3192 O O . THR A 1 229 ? 13.022 -22.261 33.201 1.000 14.426 215 THR A O 1
ATOM 3203 N N . TRP A 1 230 ? 14.643 -20.743 32.812 1.000 13.961 216 TRP A N 1
ATOM 3204 C CA . TRP A 1 230 ? 14.956 -20.493 34.212 1.000 13.912 216 TRP A CA 1
ATOM 3205 C C . TRP A 1 230 ? 13.738 -19.933 34.959 1.000 13.909 216 TRP A C 1
ATOM 3206 O O . TRP A 1 230 ? 13.309 -20.426 36.006 1.000 13.850 216 TRP A O 1
ATOM 3227 N N . PHE A 1 231 ? 13.097 -18.915 34.354 1.000 12.404 217 PHE A N 1
ATOM 3228 C CA . PHE A 1 231 ? 11.894 -18.367 34.952 1.000 11.746 217 PHE A CA 1
ATOM 3229 C C . PHE A 1 231 ? 10.827 -19.450 35.085 1.000 11.439 217 PHE A C 1
ATOM 3230 O O . PHE A 1 231 ? 10.111 -19.529 36.096 1.000 12.719 217 PHE A O 1
ATOM 3247 N N . GLY A 1 232 ? 10.554 -20.173 33.985 1.000 12.031 218 GLY A N 1
ATOM 3248 C CA . GLY A 1 232 ? 9.470 -21.100 33.947 1.000 12.793 218 GLY A CA 1
ATOM 3249 C C . GLY A 1 232 ? 9.662 -22.257 34.939 1.000 13.217 218 GLY A C 1
ATOM 3250 O O . GLY A 1 232 ? 8.717 -22.685 35.583 1.000 14.272 218 GLY A O 1
ATOM 3254 N N . ASN A 1 233 ? 10.916 -22.668 35.123 1.000 14.874 219 ASN A N 1
ATOM 3255 C CA . ASN A 1 233 ? 11.197 -23.740 36.080 1.000 15.006 219 ASN A CA 1
ATOM 3256 C C . ASN A 1 233 ? 10.898 -23.276 37.495 1.000 15.029 219 ASN A C 1
ATOM 3257 O O . ASN A 1 233 ? 10.325 -24.021 38.275 1.000 15.362 219 ASN A O 1
ATOM 3268 N N . HIS A 1 234 ? 11.247 -22.029 37.839 1.000 13.056 220 HIS A N 1
ATOM 3269 C CA . HIS A 1 234 ? 10.923 -21.531 39.167 1.000 12.884 220 HIS A CA 1
ATOM 3270 C C . HIS A 1 234 ? 9.419 -21.312 39.398 1.000 12.640 220 HIS A C 1
ATOM 3271 O O . HIS A 1 234 ? 8.880 -21.605 40.470 1.000 12.425 220 HIS A O 1
ATOM 3286 N N . TYR A 1 235 ? 8.715 -20.778 38.377 1.000 11.999 221 TYR A N 1
ATOM 3287 C CA . TYR A 1 235 ? 7.292 -20.475 38.525 1.000 11.925 221 TYR A CA 1
ATOM 3288 C C . TYR A 1 235 ? 6.427 -21.732 38.632 1.000 11.085 221 TYR A C 1
ATOM 3289 O O . TYR A 1 235 ? 5.444 -21.771 39.352 1.000 11.647 221 TYR A O 1
ATOM 3307 N N . ALA A 1 236 ? 6.808 -22.766 37.868 1.000 12.136 222 ALA A N 1
ATOM 3308 C CA . ALA A 1 236 ? 6.112 -24.044 37.887 1.000 13.918 222 ALA A CA 1
ATOM 3309 C C . ALA A 1 236 ? 4.619 -23.888 37.615 1.000 12.388 222 ALA A C 1
ATOM 3310 O O . ALA A 1 236 ? 3.756 -24.396 38.316 1.000 13.307 222 ALA A O 1
ATOM 3317 N N . ALA A 1 237 ? 4.286 -23.164 36.539 1.000 12.731 223 ALA A N 1
ATOM 3318 C CA . ALA A 1 237 ? 2.905 -22.972 36.158 1.000 13.280 223 ALA A CA 1
ATOM 3319 C C . ALA A 1 237 ? 2.299 -24.270 35.664 1.000 13.524 223 ALA A C 1
ATOM 3320 O O . ALA A 1 237 ? 2.987 -25.088 35.027 1.000 15.323 223 ALA A O 1
ATOM 3327 N N . ASP A 1 238 ? 1.008 -24.360 35.840 1.000 12.287 224 ASP A N 1
ATOM 3328 C CA . ASP A 1 238 ? 0.187 -25.401 35.246 1.000 11.968 224 ASP A CA 1
ATOM 3329 C C . ASP A 1 238 ? -0.176 -24.967 33.844 1.000 13.024 224 ASP A C 1
ATOM 3330 O O . ASP A 1 238 ? -0.985 -24.062 33.681 1.000 13.219 224 ASP A O 1
ATOM 3339 N N . PRO A 1 239 ? 0.356 -25.592 32.797 1.000 11.688 225 PRO A N 1
ATOM 3340 C CA . PRO A 1 239 ? 0.108 -25.111 31.437 1.000 11.820 225 PRO A CA 1
ATOM 3341 C C . PRO A 1 239 ? -1.311 -25.252 30.934 1.000 11.887 225 PRO A C 1
ATOM 3342 O O . PRO A 1 239 ? -1.620 -24.714 29.892 1.000 12.417 225 PRO A O 1
ATOM 3353 N N . ALA A 1 240 ? -2.164 -26.014 31.626 1.000 12.253 226 ALA A N 1
ATOM 3354 C CA . ALA A 1 240 ? -3.543 -26.228 31.293 1.000 12.535 226 ALA A CA 1
ATOM 3355 C C . ALA A 1 240 ? -4.487 -25.276 32.029 1.000 12.683 226 ALA A C 1
ATOM 3356 O O . ALA A 1 240 ? -5.695 -25.338 31.848 1.000 15.784 226 ALA A O 1
ATOM 3363 N N . ASP A 1 241 ? -3.940 -24.417 32.906 1.000 10.944 227 ASP A N 1
ATOM 3364 C CA . ASP A 1 241 ? -4.774 -23.534 33.691 1.000 11.995 227 ASP A CA 1
ATOM 3365 C C . ASP A 1 241 ? -4.877 -22.199 32.940 1.000 11.147 227 ASP A C 1
ATOM 3366 O O . ASP A 1 241 ? -3.871 -21.726 32.468 1.000 11.261 227 ASP A O 1
ATOM 3375 N N . ARG A 1 242 ? -6.077 -21.649 32.881 1.000 10.418 228 ARG A N 1
ATOM 3376 C CA . ARG A 1 242 ? -6.293 -20.351 32.233 1.000 10.203 228 ARG A CA 1
ATOM 3377 C C . ARG A 1 242 ? -5.424 -19.273 32.854 1.000 11.270 228 ARG A C 1
ATOM 3378 O O . ARG A 1 242 ? -5.101 -18.318 32.144 1.000 11.531 228 ARG A O 1
ATOM 3399 N N . ARG A 1 243 ? -5.052 -19.410 34.121 1.000 11.033 229 ARG A N 1
ATOM 3400 C CA . ARG A 1 243 ? -4.239 -18.393 34.778 1.000 10.441 229 ARG A CA 1
ATOM 3401 C C . ARG A 1 243 ? -2.797 -18.423 34.349 1.000 11.916 229 ARG A C 1
ATOM 3402 O O . ARG A 1 243 ? -2.031 -17.537 34.760 1.000 13.138 229 ARG A O 1
ATOM 3423 N N . ALA A 1 244 ? -2.415 -19.421 33.552 1.000 10.417 230 ALA A N 1
ATOM 3424 C CA . ALA A 1 244 ? -1.116 -19.489 32.908 1.000 12.368 230 ALA A CA 1
ATOM 3425 C C . ALA A 1 244 ? -1.238 -19.247 31.421 1.000 13.157 230 ALA A C 1
ATOM 3426 O O . ALA A 1 244 ? -0.437 -18.461 30.861 1.000 15.754 230 ALA A O 1
ATOM 3433 N N . ALA A 1 245 ? -2.197 -19.883 30.757 1.000 11.118 231 ALA A N 1
ATOM 3434 C CA . ALA A 1 245 ? -2.265 -19.915 29.308 1.000 11.433 231 ALA A CA 1
ATOM 3435 C C . ALA A 1 245 ? -3.616 -19.440 28.826 1.000 11.115 231 ALA A C 1
ATOM 3436 O O . ALA A 1 245 ? -4.472 -20.128 28.239 1.000 12.731 231 ALA A O 1
ATOM 3443 N N . PRO A 1 246 ? -3.848 -18.109 28.909 1.000 9.891 232 PRO A N 1
ATOM 3444 C CA . PRO A 1 246 ? -5.149 -17.593 28.525 1.000 10.074 232 PRO A CA 1
ATOM 3445 C C . PRO A 1 246 ? -5.533 -17.698 27.053 1.000 10.578 232 PRO A C 1
ATOM 3446 O O . PRO A 1 246 ? -6.684 -17.639 26.717 1.000 11.719 232 PRO A O 1
ATOM 3457 N N . ILE A 1 247 ? -4.556 -17.871 26.152 1.000 10.102 233 ILE A N 1
ATOM 3458 C CA . ILE A 1 247 ? -4.904 -18.015 24.760 1.000 10.689 233 ILE A CA 1
ATOM 3459 C C . ILE A 1 247 ? -5.730 -19.283 24.492 1.000 10.251 233 ILE A C 1
ATOM 3460 O O . ILE A 1 247 ? -6.389 -19.364 23.478 1.000 13.110 233 ILE A O 1
ATOM 3476 N N . ASP A 1 248 ? -5.702 -20.246 25.434 1.000 11.640 234 ASP A N 1
ATOM 3477 C CA . ASP A 1 248 ? -6.429 -21.489 25.216 1.000 11.369 234 ASP A CA 1
ATOM 3478 C C . ASP A 1 248 ? -7.865 -21.424 25.726 1.000 12.720 234 ASP A C 1
ATOM 3479 O O . ASP A 1 248 ? -8.560 -22.447 25.765 1.000 15.021 234 ASP A O 1
ATOM 3488 N N . PHE A 1 249 ? -8.372 -20.232 26.053 1.000 10.529 235 PHE A N 1
ATOM 3489 C CA . PHE A 1 249 ? -9.660 -20.089 26.690 1.000 10.834 235 PHE A CA 1
ATOM 3490 C C . PHE A 1 249 ? -10.409 -18.939 26.032 1.000 11.049 235 PHE A C 1
ATOM 3491 O O . PHE A 1 249 ? -9.771 -18.017 25.507 1.000 12.100 235 PHE A O 1
ATOM 3508 N N . PRO A 1 250 ? -11.751 -18.936 26.027 1.000 11.796 236 PRO A N 1
ATOM 3509 C CA . PRO A 1 250 ? -12.502 -17.936 25.267 1.000 12.418 236 PRO A CA 1
ATOM 3510 C C . PRO A 1 250 ? -12.216 -16.510 25.735 1.000 12.405 236 PRO A C 1
ATOM 3511 O O . PRO A 1 250 ? -12.100 -16.271 26.939 1.000 12.794 236 PRO A O 1
ATOM 3522 N N . ALA A 1 251 ? -12.092 -15.598 24.770 1.000 11.804 237 ALA A N 1
ATOM 3523 C CA . ALA A 1 251 ? -11.808 -14.184 25.034 1.000 12.094 237 ALA A CA 1
ATOM 3524 C C . ALA A 1 251 ? -13.054 -13.315 24.922 1.000 12.623 237 ALA A C 1
ATOM 3525 O O . ALA A 1 251 ? -12.969 -12.095 25.198 1.000 12.546 237 ALA A O 1
ATOM 3532 N N . ASP A 1 252 ? -14.230 -13.882 24.592 1.000 12.570 238 ASP A N 1
ATOM 3533 C CA . ASP A 1 252 ? -15.417 -13.075 24.414 1.000 14.751 238 ASP A CA 1
ATOM 3534 C C . ASP A 1 252 ? -15.731 -12.312 25.690 1.000 12.915 238 ASP A C 1
ATOM 3535 O O . ASP A 1 252 ? -15.580 -12.846 26.795 1.000 13.112 238 ASP A O 1
ATOM 3544 N N . GLY A 1 253 ? -16.155 -11.056 25.516 1.000 11.774 239 GLY A N 1
ATOM 3545 C CA . GLY A 1 253 ? -16.614 -10.246 26.622 1.000 12.011 239 GLY A CA 1
ATOM 3546 C C . GLY A 1 253 ? -15.497 -9.550 27.392 1.000 12.273 239 GLY A C 1
ATOM 3547 O O . GLY A 1 253 ? -15.785 -8.937 28.394 1.000 13.228 239 GLY A O 1
ATOM 3551 N N . LEU A 1 254 ? -14.247 -9.658 26.969 1.000 10.736 240 LEU A N 1
ATOM 3552 C CA . LEU A 1 254 ? -13.200 -8.892 27.605 1.000 10.430 240 LEU A CA 1
ATOM 3553 C C . LEU A 1 254 ? -13.353 -7.427 27.246 1.000 10.104 240 LEU A C 1
ATOM 3554 O O . LEU A 1 254 ? -14.015 -7.055 26.282 1.000 10.907 240 LEU A O 1
ATOM 3570 N N . PRO A 1 255 ? -12.755 -6.535 28.058 1.000 9.998 241 PRO A N 1
ATOM 3571 C CA . PRO A 1 255 ? -12.812 -5.101 27.773 1.000 10.020 241 PRO A CA 1
ATOM 3572 C C . PRO A 1 255 ? -11.986 -4.731 26.550 1.000 9.674 241 PRO A C 1
ATOM 3573 O O . PRO A 1 255 ? -11.065 -5.434 26.164 1.000 9.650 241 PRO A O 1
ATOM 3584 N N . PRO A 1 256 ? -12.192 -3.518 26.034 1.000 9.855 242 PRO A N 1
ATOM 3585 C CA . PRO A 1 256 ? -11.312 -2.952 25.012 1.000 9.210 242 PRO A CA 1
ATOM 3586 C C . PRO A 1 256 ? -9.854 -3.113 25.442 1.000 9.225 242 PRO A C 1
ATOM 3587 O O . PRO A 1 256 ? -9.468 -2.845 26.575 1.000 9.521 242 PRO A O 1
ATOM 3598 N N . THR A 1 257 ? -9.029 -3.542 24.470 1.000 8.979 243 THR A N 1
ATOM 3599 C CA . THR A 1 257 ? -7.659 -3.935 24.730 1.000 8.010 243 THR A CA 1
ATOM 3600 C C . THR A 1 257 ? -6.700 -3.145 23.858 1.000 8.868 243 THR A C 1
ATOM 3601 O O . THR A 1 257 ? -6.931 -3.027 22.662 1.000 11.392 243 THR A O 1
ATOM 3612 N N . LEU A 1 258 ? -5.620 -2.660 24.438 1.000 6.888 244 LEU A N 1
ATOM 3613 C CA . LEU A 1 258 ? -4.458 -2.154 23.716 1.000 7.145 244 LEU A CA 1
ATOM 3614 C C . LEU A 1 258 ? -3.353 -3.166 23.975 1.000 6.986 244 LEU A C 1
ATOM 3615 O O . LEU A 1 258 ? -2.879 -3.271 25.116 1.000 7.320 244 LEU A O 1
ATOM 3631 N N . LEU A 1 259 ? -2.926 -3.907 22.955 1.000 7.054 245 LEU A N 1
ATOM 3632 C CA . LEU A 1 259 ? -1.868 -4.898 23.114 1.000 7.167 245 LEU A CA 1
ATOM 3633 C C . LEU A 1 259 ? -0.677 -4.455 22.283 1.000 7.237 245 LEU A C 1
ATOM 3634 O O . LEU A 1 259 ? -0.857 -4.120 21.119 1.000 7.977 245 LEU A O 1
ATOM 3650 N N . ILE A 1 260 ? 0.497 -4.377 22.903 1.000 6.858 246 ILE A N 1
ATOM 3651 C CA . ILE A 1 260 ? 1.706 -3.973 22.198 1.000 8.057 246 ILE A CA 1
ATOM 3652 C C . ILE A 1 260 ? 2.733 -5.077 22.305 1.000 8.281 246 ILE A C 1
ATOM 3653 O O . ILE A 1 260 ? 2.875 -5.694 23.361 1.000 9.665 246 ILE A O 1
ATOM 3669 N N . THR A 1 261 ? 3.428 -5.305 21.204 1.000 7.815 247 THR A N 1
ATOM 3670 C CA . THR A 1 261 ? 4.537 -6.249 21.138 1.000 8.730 247 THR A CA 1
ATOM 3671 C C . THR A 1 261 ? 5.783 -5.479 20.752 1.000 9.039 247 THR A C 1
ATOM 3672 O O . THR A 1 261 ? 5.728 -4.310 20.386 1.000 9.975 247 THR A O 1
ATOM 3683 N N . ALA A 1 262 ? 6.921 -6.137 20.894 1.000 9.822 248 ALA A N 1
ATOM 3684 C CA . ALA A 1 262 ? 8.177 -5.666 20.330 1.000 9.296 248 ALA A CA 1
ATOM 3685 C C . ALA A 1 262 ? 8.573 -6.568 19.181 1.000 9.568 248 ALA A C 1
ATOM 3686 O O . ALA A 1 262 ? 8.408 -7.805 19.252 1.000 9.753 248 ALA A O 1
ATOM 3693 N N . SER A 1 263 ? 9.088 -5.992 18.071 1.000 9.915 249 SER A N 1
ATOM 3694 C CA . SER A 1 263 ? 9.260 -6.771 16.866 1.000 11.046 249 SER A CA 1
ATOM 3695 C C . SER A 1 263 ? 10.398 -7.792 16.975 1.000 10.614 249 SER A C 1
ATOM 3696 O O . SER A 1 263 ? 10.375 -8.740 16.204 1.000 11.892 249 SER A O 1
ATOM 3704 N N . LEU A 1 264 ? 11.342 -7.584 17.896 1.000 10.533 250 LEU A N 1
ATOM 3705 C CA . LEU A 1 264 ? 12.499 -8.499 18.013 1.000 11.280 250 LEU A CA 1
ATOM 3706 C C . LEU A 1 264 ? 12.360 -9.389 19.259 1.000 12.723 250 LEU A C 1
ATOM 3707 O O . LEU A 1 264 ? 13.320 -9.726 19.922 1.000 14.502 250 LEU A O 1
ATOM 3723 N N . ASP A 1 265 ? 11.139 -9.659 19.676 1.000 12.794 251 ASP A N 1
ATOM 3724 C CA . ASP A 1 265 ? 10.850 -10.314 20.938 1.000 11.495 251 ASP A CA 1
ATOM 3725 C C . ASP A 1 265 ? 10.451 -11.747 20.606 1.000 10.598 251 ASP A C 1
ATOM 3726 O O . ASP A 1 265 ? 9.556 -11.979 19.786 1.000 10.683 251 ASP A O 1
ATOM 3735 N N . PRO A 1 266 ? 10.999 -12.779 21.267 1.000 10.479 252 PRO A N 1
ATOM 3736 C CA . PRO A 1 266 ? 10.474 -14.126 21.117 1.000 11.073 252 PRO A CA 1
ATOM 3737 C C . PRO A 1 266 ? 8.963 -14.266 21.355 1.000 10.041 252 PRO A C 1
ATOM 3738 O O . PRO A 1 266 ? 8.327 -15.151 20.774 1.000 10.697 252 PRO A O 1
ATOM 3749 N N . LEU A 1 267 ? 8.404 -13.415 22.231 1.000 10.653 253 LEU A N 1
ATOM 3750 C CA . LEU A 1 267 ? 6.974 -13.484 22.554 1.000 10.017 253 LEU A CA 1
ATOM 3751 C C . LEU A 1 267 ? 6.109 -12.719 21.539 1.000 8.875 253 LEU A C 1
ATOM 3752 O O . LEU A 1 267 ? 4.900 -12.704 21.689 1.000 9.198 253 LEU A O 1
ATOM 3768 N N . ARG A 1 268 ? 6.717 -12.142 20.499 1.000 8.894 254 ARG A N 1
ATOM 3769 C CA . ARG A 1 268 ? 5.963 -11.295 19.587 1.000 8.597 254 ARG A CA 1
ATOM 3770 C C . ARG A 1 268 ? 4.791 -12.063 18.984 1.000 9.405 254 ARG A C 1
ATOM 3771 O O . ARG A 1 268 ? 3.660 -11.561 18.922 1.000 9.331 254 ARG A O 1
ATOM 3792 N N . ASP A 1 269 ? 5.030 -13.273 18.470 1.000 8.671 255 ASP A N 1
ATOM 3793 C CA . ASP A 1 269 ? 3.998 -13.914 17.684 1.000 9.197 255 ASP A CA 1
ATOM 3794 C C . ASP A 1 269 ? 2.819 -14.362 18.542 1.000 9.058 255 ASP A C 1
ATOM 3795 O O . ASP A 1 269 ? 1.706 -14.370 18.066 1.000 9.155 255 ASP A O 1
ATOM 3804 N N . GLN A 1 270 ? 3.068 -14.753 19.777 1.000 9.824 256 GLN A N 1
ATOM 3805 C CA . GLN A 1 270 ? 1.937 -15.125 20.636 1.000 9.634 256 GLN A CA 1
ATOM 3806 C C . GLN A 1 270 ? 1.109 -13.873 21.012 1.000 8.170 256 GLN A C 1
ATOM 3807 O O . GLN A 1 270 ? -0.116 -13.975 21.251 1.000 8.669 256 GLN A O 1
ATOM 3821 N N . GLY A 1 271 ? 1.784 -12.728 21.133 1.000 8.425 257 GLY A N 1
ATOM 3822 C CA . GLY A 1 271 ? 1.026 -11.496 21.340 1.000 8.445 257 GLY A CA 1
ATOM 3823 C C . GLY A 1 271 ? 0.150 -11.125 20.156 1.000 8.752 257 GLY A C 1
ATOM 3824 O O . GLY A 1 271 ? -1.013 -10.759 20.310 1.000 9.473 257 GLY A O 1
ATOM 3828 N N . ARG A 1 272 ? 0.705 -11.240 18.937 1.000 8.446 258 ARG A N 1
ATOM 3829 C CA . ARG A 1 272 ? -0.094 -11.079 17.747 1.000 8.382 258 ARG A CA 1
ATOM 3830 C C . ARG A 1 272 ? -1.276 -12.035 17.769 1.000 8.830 258 ARG A C 1
ATOM 3831 O O . ARG A 1 272 ? -2.396 -11.693 17.433 1.000 8.986 258 ARG A O 1
ATOM 3852 N N . ALA A 1 273 ? -1.006 -13.298 18.122 1.000 8.433 259 ALA A N 1
ATOM 3853 C CA . ALA A 1 273 ? -2.063 -14.302 18.137 1.000 9.096 259 ALA A CA 1
ATOM 3854 C C . ALA A 1 273 ? -3.155 -13.984 19.137 1.000 9.045 259 ALA A C 1
ATOM 3855 O O . ALA A 1 273 ? -4.326 -14.194 18.827 1.000 10.244 259 ALA A O 1
ATOM 3862 N N . TYR A 1 274 ? -2.789 -13.467 20.298 1.000 8.619 260 TYR A N 1
ATOM 3863 C CA . TYR A 1 274 ? -3.820 -13.149 21.264 1.000 8.007 260 TYR A CA 1
ATOM 3864 C C . TYR A 1 274 ? -4.655 -11.956 20.769 1.000 7.372 260 TYR A C 1
ATOM 3865 O O . TYR A 1 274 ? -5.893 -11.941 20.967 1.000 8.219 260 TYR A O 1
ATOM 3883 N N . ALA A 1 275 ? -3.992 -10.945 20.183 1.000 7.920 261 ALA A N 1
ATOM 3884 C CA . ALA A 1 275 ? -4.744 -9.807 19.673 1.000 8.188 261 ALA A CA 1
ATOM 3885 C C . ALA A 1 275 ? -5.706 -10.247 18.570 1.000 9.155 261 ALA A C 1
ATOM 3886 O O . ALA A 1 275 ? -6.859 -9.799 18.530 1.000 8.929 261 ALA A O 1
ATOM 3893 N N . ALA A 1 276 ? -5.258 -11.152 17.708 1.000 8.957 262 ALA A N 1
ATOM 3894 C CA . ALA A 1 276 ? -6.103 -11.692 16.643 1.000 9.490 262 ALA A CA 1
ATOM 3895 C C . ALA A 1 276 ? -7.284 -12.435 17.247 1.000 9.744 262 ALA A C 1
ATOM 3896 O O . ALA A 1 276 ? -8.428 -12.330 16.788 1.000 10.261 262 ALA A O 1
ATOM 3903 N N . LYS A 1 277 ? -7.062 -13.190 18.326 1.000 8.822 263 LYS A N 1
ATOM 3904 C CA . LYS A 1 277 ? -8.122 -13.924 19.016 1.000 9.125 263 LYS A CA 1
ATOM 3905 C C . LYS A 1 277 ? -9.173 -12.979 19.613 1.000 8.969 263 LYS A C 1
ATOM 3906 O O . LYS A 1 277 ? -10.392 -13.213 19.568 1.000 10.255 263 LYS A O 1
ATOM 3925 N N . LEU A 1 278 ? -8.717 -11.882 20.196 1.000 9.089 264 LEU A N 1
ATOM 3926 C CA . LEU A 1 278 ? -9.634 -10.887 20.732 1.000 8.955 264 LEU A CA 1
ATOM 3927 C C . LEU A 1 278 ? -10.561 -10.389 19.617 1.000 9.249 264 LEU A C 1
ATOM 3928 O O . LEU A 1 278 ? -11.757 -10.232 19.851 1.000 9.508 264 LEU A O 1
ATOM 3944 N N . ILE A 1 279 ? -9.984 -10.019 18.486 1.000 8.698 265 ILE A N 1
ATOM 3945 C CA . ILE A 1 279 ? -10.774 -9.470 17.380 1.000 8.608 265 ILE A CA 1
ATOM 3946 C C . ILE A 1 279 ? -11.770 -10.529 16.890 1.000 9.973 265 ILE A C 1
ATOM 3947 O O . ILE A 1 279 ? -12.934 -10.204 16.673 1.000 9.596 265 ILE A O 1
ATOM 3963 N N . GLU A 1 280 ? -11.344 -11.784 16.795 1.000 10.078 266 GLU A N 1
ATOM 3964 C CA A GLU A 1 280 ? -12.237 -12.837 16.335 0.440 10.745 266 GLU A CA 1
ATOM 3965 C CA B GLU A 1 280 ? -12.238 -12.840 16.334 0.560 10.848 266 GLU A CA 1
ATOM 3966 C C . GLU A 1 280 ? -13.376 -13.066 17.313 1.000 10.752 266 GLU A C 1
ATOM 3967 O O . GLU A 1 280 ? -14.424 -13.519 16.864 1.000 12.777 266 GLU A O 1
ATOM 3989 N N . ALA A 1 281 ? -13.214 -12.672 18.590 1.000 10.508 267 ALA A N 1
ATOM 3990 C CA . ALA A 1 281 ? -14.271 -12.723 19.582 1.000 10.648 267 ALA A CA 1
ATOM 3991 C C . ALA A 1 281 ? -15.060 -11.424 19.689 1.000 11.676 267 ALA A C 1
ATOM 3992 O O . ALA A 1 281 ? -15.889 -11.306 20.600 1.000 13.893 267 ALA A O 1
ATOM 3999 N N . GLY A 1 282 ? -14.805 -10.436 18.848 1.000 10.371 268 GLY A N 1
ATOM 4000 C CA . GLY A 1 282 ? -15.554 -9.211 18.864 1.000 11.388 268 GLY A CA 1
ATOM 4001 C C . GLY A 1 282 ? -15.087 -8.173 19.884 1.000 12.764 268 GLY A C 1
ATOM 4002 O O . GLY A 1 282 ? -15.790 -7.191 20.162 1.000 13.808 268 GLY A O 1
ATOM 4006 N N . VAL A 1 283 ? -13.924 -8.378 20.460 1.000 9.792 269 VAL A N 1
ATOM 4007 C CA . VAL A 1 283 ? -13.422 -7.413 21.429 1.000 9.741 269 VAL A CA 1
ATOM 4008 C C . VAL A 1 283 ? -12.740 -6.274 20.708 1.000 9.652 269 VAL A C 1
ATOM 4009 O O . VAL A 1 283 ? -11.818 -6.505 19.900 1.000 10.172 269 VAL A O 1
ATOM 4022 N N . PRO A 1 284 ? -13.073 -5.011 20.976 1.000 9.731 270 PRO A N 1
ATOM 4023 C CA . PRO A 1 284 ? -12.371 -3.907 20.342 1.000 10.500 270 PRO A CA 1
ATOM 4024 C C . PRO A 1 284 ? -10.917 -3.853 20.765 1.000 9.841 270 PRO A C 1
ATOM 4025 O O . PRO A 1 284 ? -10.608 -4.025 21.974 1.000 10.927 270 PRO A O 1
ATOM 4036 N N . THR A 1 285 ? -10.037 -3.877 19.813 1.000 8.846 271 THR A N 1
ATOM 4037 C CA . THR A 1 285 ? -8.634 -4.203 20.021 1.000 10.674 271 THR A CA 1
ATOM 4038 C C . THR A 1 285 ? -7.780 -3.236 19.232 1.000 10.053 271 THR A C 1
ATOM 4039 O O . THR A 1 285 ? -7.989 -3.089 18.028 1.000 10.109 271 THR A O 1
ATOM 4050 N N . THR A 1 286 ? -6.775 -2.627 19.871 1.000 9.025 272 THR A N 1
ATOM 4051 C CA . THR A 1 286 ? -5.757 -1.834 19.202 1.000 8.051 272 THR A CA 1
ATOM 4052 C C . THR A 1 286 ? -4.456 -2.601 19.349 1.000 7.940 272 THR A C 1
ATOM 4053 O O . THR A 1 286 ? -4.050 -2.901 20.468 1.000 8.477 272 THR A O 1
ATOM 4064 N N . TYR A 1 287 ? -3.829 -2.929 18.253 1.000 8.105 273 TYR A N 1
ATOM 4065 C CA . TYR A 1 287 ? -2.582 -3.664 18.192 1.000 8.080 273 TYR A CA 1
ATOM 4066 C C . TYR A 1 287 ? -1.479 -2.719 17.731 1.000 8.006 273 TYR A C 1
ATOM 4067 O O . TYR A 1 287 ? -1.550 -2.105 16.677 1.000 8.550 273 TYR A O 1
ATOM 4085 N N . ARG A 1 288 ? -0.454 -2.604 18.571 1.000 7.466 274 ARG A N 1
ATOM 4086 C CA . ARG A 1 288 ? 0.748 -1.833 18.251 1.000 8.269 274 ARG A CA 1
ATOM 4087 C C . ARG A 1 288 ? 1.938 -2.788 18.268 1.000 8.779 274 ARG A C 1
ATOM 4088 O O . ARG A 1 288 ? 1.986 -3.760 19.027 1.000 9.610 274 ARG A O 1
ATOM 4109 N N . GLU A 1 289 ? 2.930 -2.497 17.419 1.000 9.030 275 GLU A N 1
ATOM 4110 C CA . GLU A 1 289 ? 4.148 -3.310 17.391 1.000 10.722 275 GLU A CA 1
ATOM 4111 C C . GLU A 1 289 ? 5.298 -2.316 17.362 1.000 10.591 275 GLU A C 1
ATOM 4112 O O . GLU A 1 289 ? 5.426 -1.536 16.407 1.000 12.895 275 GLU A O 1
ATOM 4124 N N . ALA A 1 290 ? 6.129 -2.345 18.411 1.000 9.834 276 ALA A N 1
ATOM 4125 C CA . ALA A 1 290 ? 7.280 -1.469 18.514 1.000 10.762 276 ALA A CA 1
ATOM 4126 C C . ALA A 1 290 ? 8.353 -2.021 17.575 1.000 11.074 276 ALA A C 1
ATOM 4127 O O . ALA A 1 290 ? 9.038 -2.997 17.898 1.000 11.227 276 ALA A O 1
ATOM 4134 N N . LYS A 1 291 ? 8.470 -1.425 16.385 1.000 12.324 277 LYS A N 1
ATOM 4135 C CA A LYS A 1 291 ? 9.275 -1.980 15.316 0.480 11.680 277 LYS A CA 1
ATOM 4136 C CA B LYS A 1 291 ? 9.263 -1.970 15.289 0.520 13.074 277 LYS A CA 1
ATOM 4137 C C . LYS A 1 291 ? 10.746 -1.641 15.537 1.000 11.309 277 LYS A C 1
ATOM 4138 O O . LYS A 1 291 ? 11.104 -0.479 15.676 1.000 11.775 277 LYS A O 1
ATOM 4174 N N . GLY A 1 292 ? 11.540 -2.696 15.579 1.000 10.248 278 GLY A N 1
ATOM 4175 C CA . GLY A 1 292 ? 12.987 -2.634 15.695 1.000 10.241 278 GLY A CA 1
ATOM 4176 C C . GLY A 1 292 ? 13.485 -2.553 17.114 1.000 11.336 278 GLY A C 1
ATOM 4177 O O . GLY A 1 292 ? 14.645 -2.205 17.348 1.000 11.269 278 GLY A O 1
ATOM 4181 N N . THR A 1 293 ? 12.643 -2.878 18.115 1.000 9.393 279 THR A N 1
ATOM 4182 C CA . THR A 1 293 ? 13.066 -2.922 19.494 1.000 9.893 279 THR A CA 1
ATOM 4183 C C . THR A 1 293 ? 12.742 -4.274 20.1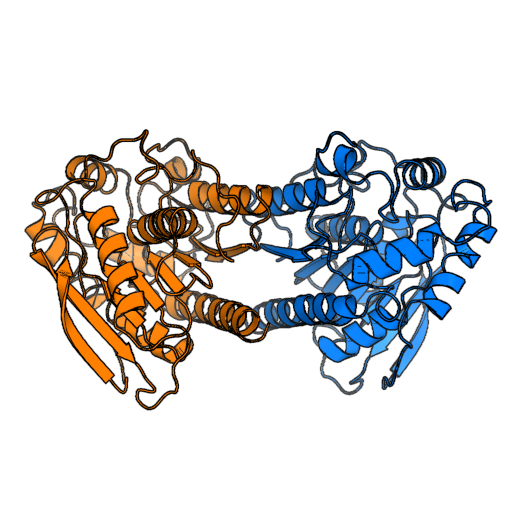37 1.000 9.354 279 THR A C 1
ATOM 4184 O O . THR A 1 293 ? 12.205 -5.184 19.503 1.000 9.844 279 THR A O 1
ATOM 4195 N N . ILE A 1 294 ? 13.145 -4.386 21.395 1.000 10.505 280 ILE A N 1
ATOM 4196 C CA . ILE A 1 294 ? 13.245 -5.673 22.094 1.000 9.502 280 ILE A CA 1
ATOM 4197 C C . ILE A 1 294 ? 12.251 -5.757 23.262 1.000 10.130 280 ILE A C 1
ATOM 4198 O O . ILE A 1 294 ? 11.760 -4.763 23.768 1.000 10.396 280 ILE A O 1
ATOM 4214 N N . HIS A 1 295 ? 12.073 -6.991 23.728 1.000 10.230 281 HIS A N 1
ATOM 4215 C CA . HIS A 1 295 ? 11.384 -7.250 24.978 1.000 10.402 281 HIS A CA 1
ATOM 4216 C C . HIS A 1 295 ? 12.038 -6.457 26.096 1.000 11.948 281 HIS A C 1
ATOM 4217 O O . HIS A 1 295 ? 13.274 -6.353 26.179 1.000 13.273 281 HIS A O 1
ATOM 4232 N N . GLY A 1 296 ? 11.232 -5.898 27.002 1.000 11.396 282 GLY A N 1
ATOM 4233 C CA . GLY A 1 296 ? 11.727 -5.209 28.169 1.000 11.208 282 GLY A CA 1
ATOM 4234 C C . GLY A 1 296 ? 11.936 -3.713 28.074 1.000 11.472 282 GLY A C 1
ATOM 4235 O O . GLY A 1 296 ? 12.376 -3.100 29.050 1.000 13.263 282 GLY A O 1
ATOM 4239 N N . TYR A 1 297 ? 11.596 -3.121 26.924 1.000 11.304 283 TYR A N 1
ATOM 4240 C CA . TYR A 1 297 ? 11.939 -1.747 26.670 1.000 10.780 283 TYR A CA 1
ATOM 4241 C C . TYR A 1 297 ? 11.307 -0.793 27.671 1.000 12.123 283 TYR A C 1
ATOM 4242 O O . TYR A 1 297 ? 11.833 0.326 27.818 1.000 11.404 283 TYR A O 1
ATOM 4260 N N . ILE A 1 298 ? 10.188 -1.120 28.345 1.000 11.050 284 ILE A N 1
ATOM 4261 C CA . ILE A 1 298 ? 9.556 -0.080 29.136 1.000 12.038 284 ILE A CA 1
ATOM 4262 C C . ILE A 1 298 ? 10.393 0.300 30.341 1.000 13.253 284 ILE A C 1
ATOM 4263 O O . ILE A 1 298 ? 10.109 1.377 30.890 1.000 15.691 284 ILE A O 1
ATOM 4279 N N . CYS A 1 299 ? 11.391 -0.522 30.723 1.000 12.416 285 CYS A N 1
ATOM 4280 C CA A CYS A 1 299 ? 12.293 -0.191 31.814 0.580 13.359 285 CYS A CA 1
ATOM 4281 C CA B CYS A 1 299 ? 12.285 -0.150 31.814 0.420 14.858 285 CYS A CA 1
ATOM 4282 C C . CYS A 1 299 ? 13.708 0.067 31.312 1.000 14.065 285 CYS A C 1
ATOM 4283 O O . CYS A 1 299 ? 14.647 -0.020 32.114 1.000 15.340 285 CYS A O 1
ATOM 4297 N N . LEU A 1 300 ? 13.847 0.384 30.048 1.000 11.854 286 LEU A N 1
ATOM 4298 C CA . LEU A 1 300 ? 15.171 0.634 29.446 1.000 12.227 286 LEU A CA 1
ATOM 4299 C C . LEU A 1 300 ? 15.238 1.999 28.779 1.000 12.865 286 LEU A C 1
ATOM 4300 O O . LEU A 1 300 ? 15.962 2.191 27.814 1.000 14.181 286 LEU A O 1
ATOM 4316 N N . ALA A 1 301 ? 14.519 2.998 29.293 1.000 12.927 287 ALA A N 1
ATOM 4317 C CA . ALA A 1 301 ? 14.320 4.239 28.572 1.000 13.579 287 ALA A CA 1
ATOM 4318 C C . ALA A 1 301 ? 15.519 5.172 28.571 1.000 14.478 287 ALA A C 1
ATOM 4319 O O . ALA A 1 301 ? 15.479 6.169 27.854 1.000 16.584 287 ALA A O 1
ATOM 4326 N N . GLN A 1 302 ? 16.528 4.895 29.394 1.000 13.595 288 GLN A N 1
ATOM 4327 C CA . GLN A 1 302 ? 17.776 5.649 29.311 1.000 16.415 288 GLN A CA 1
ATOM 4328 C C . GLN A 1 302 ? 18.754 4.916 28.385 1.000 14.803 288 GLN A C 1
ATOM 4329 O O . GLN A 1 302 ? 19.375 5.525 27.510 1.000 19.048 288 GLN A O 1
ATOM 4343 N N . GLY A 1 303 ? 18.880 3.601 28.495 1.000 13.581 289 GLY A N 1
ATOM 4344 C CA . GLY A 1 303 ? 19.721 2.780 27.652 1.000 13.738 289 GLY A CA 1
ATOM 4345 C C . GLY A 1 303 ? 19.296 2.765 26.192 1.000 15.194 289 GLY A C 1
ATOM 4346 O O . GLY A 1 303 ? 20.134 2.653 25.283 1.000 16.015 289 GLY A O 1
ATOM 4350 N N . ILE A 1 304 ? 17.962 2.771 25.972 1.000 13.858 290 ILE A N 1
ATOM 4351 C CA . ILE A 1 304 ? 17.347 2.808 24.651 1.000 13.732 290 ILE A CA 1
ATOM 4352 C C . ILE A 1 304 ? 16.459 4.029 24.577 1.000 14.361 290 ILE A C 1
ATOM 4353 O O . ILE A 1 304 ? 15.265 3.970 24.925 1.000 13.542 290 ILE A O 1
ATOM 4369 N N . PRO A 1 305 ? 16.954 5.216 24.186 1.000 13.707 291 PRO A N 1
ATOM 4370 C CA . PRO A 1 305 ? 16.135 6.420 24.241 1.000 13.940 291 PRO A CA 1
ATOM 4371 C C . PRO A 1 305 ? 14.823 6.359 23.447 1.000 13.999 291 PRO A C 1
ATOM 4372 O O . PRO A 1 305 ? 13.851 6.982 23.897 1.000 14.972 291 PRO A O 1
ATOM 4383 N N . SER A 1 306 ? 14.801 5.586 22.367 1.000 13.732 292 SER A N 1
ATOM 4384 C CA . SER A 1 306 ? 13.593 5.459 21.568 1.000 13.791 292 SER A CA 1
ATOM 4385 C C . SER A 1 306 ? 12.446 4.835 22.384 1.000 13.087 292 SER A C 1
ATOM 4386 O O . SER A 1 306 ? 11.255 4.958 21.989 1.000 13.205 292 SER A O 1
ATOM 4394 N N . ALA A 1 307 ? 12.755 4.121 23.458 1.000 11.823 293 ALA A N 1
ATOM 4395 C CA . ALA A 1 307 ? 11.722 3.531 24.299 1.000 11.382 293 ALA A CA 1
ATOM 4396 C C . ALA A 1 307 ? 10.794 4.622 24.814 1.000 12.718 293 ALA A C 1
ATOM 4397 O O . ALA A 1 307 ? 9.607 4.387 25.109 1.000 12.693 293 ALA A O 1
ATOM 4404 N N . LYS A 1 308 ? 11.299 5.827 25.025 1.000 13.155 294 LYS A N 1
ATOM 4405 C CA . LYS A 1 308 ? 10.441 6.879 25.535 1.000 13.459 294 LYS A CA 1
ATOM 4406 C C . LYS A 1 308 ? 9.263 7.126 24.579 1.000 12.298 294 LYS A C 1
ATOM 4407 O O . LYS A 1 308 ? 8.134 7.409 25.036 1.000 12.554 294 LYS A O 1
ATOM 4426 N N . ASP A 1 309 ? 9.511 7.039 23.280 1.000 12.971 295 ASP A N 1
ATOM 4427 C CA . ASP A 1 309 ? 8.475 7.237 22.268 1.000 13.659 295 ASP A CA 1
ATOM 4428 C C . ASP A 1 309 ? 7.532 6.031 22.234 1.000 12.511 295 ASP A C 1
ATOM 4429 O O . ASP A 1 309 ? 6.332 6.201 22.001 1.000 12.349 295 ASP A O 1
ATOM 4438 N N . ASP A 1 310 ? 8.047 4.815 22.424 1.000 10.667 296 ASP A N 1
ATOM 4439 C CA . ASP A 1 310 ? 7.174 3.656 22.477 1.000 10.951 296 ASP A CA 1
ATOM 4440 C C . ASP A 1 310 ? 6.204 3.776 23.670 1.000 10.478 296 ASP A C 1
ATOM 4441 O O . ASP A 1 310 ? 5.017 3.414 23.574 1.000 10.462 296 ASP A O 1
ATOM 4450 N N . ILE A 1 311 ? 6.731 4.193 24.811 1.000 9.641 297 ILE A N 1
ATOM 4451 C CA . ILE A 1 311 ? 5.933 4.382 26.007 1.000 10.093 297 ILE A CA 1
ATOM 4452 C C . ILE A 1 311 ? 4.881 5.458 25.781 1.000 10.061 297 ILE A C 1
ATOM 4453 O O . ILE A 1 311 ? 3.687 5.246 25.999 1.000 10.157 297 ILE A O 1
ATOM 4469 N N . ARG A 1 312 ? 5.318 6.671 25.378 1.000 9.272 298 ARG A N 1
ATOM 4470 C CA . ARG A 1 312 ? 4.388 7.760 25.192 1.000 10.689 298 ARG A CA 1
ATOM 4471 C C . ARG A 1 312 ? 3.355 7.448 24.111 1.000 9.510 298 ARG A C 1
ATOM 4472 O O . ARG A 1 312 ? 2.161 7.724 24.317 1.000 10.654 298 ARG A O 1
ATOM 4493 N N . GLY A 1 313 ? 3.763 6.802 23.033 1.000 9.339 299 GLY A N 1
ATOM 4494 C CA . GLY A 1 313 ? 2.858 6.473 21.967 1.000 9.464 299 GLY A CA 1
ATOM 4495 C C . GLY A 1 313 ? 1.697 5.604 22.432 1.000 9.744 299 GLY A C 1
ATOM 4496 O O . GLY A 1 313 ? 0.552 5.796 22.069 1.000 10.113 299 GLY A O 1
ATOM 4500 N N . ALA A 1 314 ? 2.067 4.548 23.141 1.000 8.687 300 ALA A N 1
ATOM 4501 C CA . ALA A 1 314 ? 1.073 3.598 23.625 1.000 8.732 300 ALA A CA 1
ATOM 4502 C C . ALA A 1 314 ? 0.173 4.250 24.651 1.000 7.635 300 ALA A C 1
ATOM 4503 O O . ALA A 1 314 ? -1.043 4.052 24.598 1.000 8.840 300 ALA A O 1
ATOM 4510 N N . LEU A 1 315 ? 0.740 4.975 25.610 1.000 8.478 301 LEU A N 1
ATOM 4511 C CA . LEU A 1 315 ? -0.095 5.566 26.647 1.000 8.452 301 LEU A CA 1
ATOM 4512 C C . LEU A 1 315 ? -1.013 6.685 26.136 1.000 7.904 301 LEU A C 1
ATOM 4513 O O . LEU A 1 315 ? -2.122 6.805 26.649 1.000 9.348 301 LEU A O 1
ATOM 4529 N N . THR A 1 316 ? -0.624 7.370 25.093 1.000 8.403 302 THR A N 1
ATOM 4530 C CA . THR A 1 316 ? -1.499 8.354 24.469 1.000 8.816 302 THR A CA 1
ATOM 4531 C C . THR A 1 316 ? -2.741 7.659 23.890 1.000 8.597 302 THR A C 1
ATOM 4532 O O . THR A 1 316 ? -3.859 8.076 24.083 1.000 8.787 302 THR A O 1
ATOM 4543 N N . VAL A 1 317 ? -2.542 6.524 23.224 1.000 7.754 303 VAL A N 1
ATOM 4544 C CA . VAL A 1 317 ? -3.634 5.742 22.656 1.000 8.152 303 VAL A CA 1
ATOM 4545 C C . VAL A 1 317 ? -4.496 5.138 23.748 1.000 7.291 303 VAL A C 1
ATOM 4546 O O . VAL A 1 317 ? -5.715 5.169 23.664 1.000 7.555 303 VAL A O 1
ATOM 4559 N N . LEU A 1 318 ? -3.870 4.651 24.843 1.000 6.365 304 LEU A N 1
ATOM 4560 C CA . LEU A 1 318 ? -4.660 4.142 25.966 1.000 6.749 304 LEU A CA 1
ATOM 4561 C C . LEU A 1 318 ? -5.505 5.239 26.617 1.000 7.268 304 LEU A C 1
ATOM 4562 O O . LEU A 1 318 ? -6.651 4.985 26.930 1.000 7.667 304 LEU A O 1
ATOM 4578 N N . LYS A 1 319 ? -4.952 6.442 26.770 1.000 7.418 305 LYS A N 1
ATOM 4579 C CA . LYS A 1 319 ? -5.708 7.510 27.380 1.000 8.421 305 LYS A CA 1
ATOM 4580 C C . LYS A 1 319 ? -6.968 7.772 26.548 1.000 8.114 305 LYS A C 1
ATOM 4581 O O . LYS A 1 319 ? -8.030 8.020 27.102 1.000 8.481 305 LYS A O 1
ATOM 4600 N N . ALA A 1 320 ? -6.862 7.712 25.231 1.000 8.034 306 ALA A N 1
ATOM 4601 C CA . ALA A 1 320 ? -7.986 7.941 24.338 1.000 8.292 306 ALA A CA 1
ATOM 4602 C C . ALA A 1 320 ? -8.992 6.793 24.456 1.000 8.008 306 ALA A C 1
ATOM 4603 O O . ALA A 1 320 ? -10.207 7.033 24.418 1.000 8.767 306 ALA A O 1
ATOM 4610 N N . ILE A 1 321 ? -8.547 5.541 24.556 1.000 7.407 307 ILE A N 1
ATOM 4611 C CA . ILE A 1 321 ? -9.486 4.451 24.744 1.000 8.780 307 ILE A CA 1
ATOM 4612 C C . ILE A 1 321 ? -10.293 4.673 26.007 1.000 8.890 307 ILE A C 1
ATOM 4613 O O . ILE A 1 321 ? -11.526 4.453 26.024 1.000 9.456 307 ILE A O 1
ATOM 4629 N N . VAL A 1 322 ? -9.605 5.072 27.074 1.000 8.128 308 VAL A N 1
ATOM 4630 C CA . VAL A 1 322 ? -10.283 5.240 28.349 1.000 9.978 308 VAL A CA 1
ATOM 4631 C C . VAL A 1 322 ? -11.226 6.428 28.261 1.000 10.101 308 VAL A C 1
ATOM 4632 O O . VAL A 1 322 ? -12.335 6.319 28.805 1.000 12.505 308 VAL A O 1
ATOM 4645 N N . ALA A 1 323 ? -10.860 7.484 27.563 1.000 9.653 309 ALA A N 1
ATOM 4646 C CA . ALA A 1 323 ? -11.736 8.662 27.447 1.000 11.132 309 ALA A CA 1
ATOM 4647 C C . ALA A 1 323 ? -12.994 8.305 26.685 1.000 13.508 309 ALA A C 1
ATOM 4648 O O . ALA A 1 323 ? -14.068 8.828 26.984 1.000 14.936 309 ALA A O 1
ATOM 4655 N N . GLU A 1 324 ? -12.893 7.451 25.694 1.000 12.935 310 GLU A N 1
ATOM 4656 C CA . GLU A 1 324 ? -14.059 7.065 24.910 1.000 13.616 310 GLU A CA 1
ATOM 4657 C C . GLU A 1 324 ? -14.964 6.269 25.813 1.000 15.075 310 GLU A C 1
ATOM 4658 O O . GLU A 1 324 ? -16.204 6.436 25.742 1.000 17.413 310 GLU A O 1
ATOM 4670 N N . ALA A 1 325 ? -14.425 5.393 26.653 1.000 14.801 311 ALA A N 1
ATOM 4671 C CA . ALA A 1 325 ? -15.231 4.590 27.545 1.000 16.687 311 ALA A CA 1
ATOM 4672 C C . ALA A 1 325 ? -15.933 5.511 28.531 1.000 20.116 311 ALA A C 1
ATOM 4673 O O . ALA A 1 325 ? -17.140 5.371 28.759 1.000 23.698 311 ALA A O 1
ATOM 4680 N N . THR A 1 326 ? -15.227 6.500 29.080 1.000 21.006 312 THR A N 1
ATOM 4681 C CA . THR A 1 326 ? -15.836 7.271 30.151 1.000 21.711 312 THR A CA 1
ATOM 4682 C C . THR A 1 326 ? -16.795 8.299 29.564 1.000 26.502 312 THR A C 1
ATOM 4683 O O . THR A 1 326 ? -17.722 8.727 30.253 1.000 29.020 312 THR A O 1
ATOM 4694 N N . GLY A 1 327 ? -16.664 8.642 28.288 1.000 25.447 313 GLY A N 1
ATOM 4695 C CA . GLY A 1 327 ? -17.586 9.562 27.635 1.000 30.578 313 GLY A CA 1
ATOM 4696 C C . GLY A 1 327 ? -18.876 8.899 27.139 1.000 35.468 313 GLY A C 1
ATOM 4697 O O . GLY A 1 327 ? -19.805 9.603 26.769 1.000 39.571 313 GLY A O 1
ATOM 4701 N N . ALA A 1 328 ? -18.939 7.557 27.081 1.000 34.846 314 ALA A N 1
ATOM 4702 C CA . ALA A 1 328 ? -20.076 6.878 26.464 1.000 37.270 314 ALA A CA 1
ATOM 4703 C C . ALA A 1 328 ? -21.236 6.759 27.462 1.000 42.888 314 ALA A C 1
ATOM 4704 O O . ALA A 1 328 ? -20.998 6.111 28.499 1.000 56.760 314 ALA A O 1
ATOM 4711 N N . THR B 1 20 ? -31.044 -13.849 21.826 1.000 46.610 6 THR B N 1
ATOM 4712 C CA . THR B 1 20 ? -31.236 -12.850 20.736 1.000 39.645 6 THR B CA 1
ATOM 4713 C C . THR B 1 20 ? -29.898 -12.148 20.467 1.000 35.480 6 THR B C 1
ATOM 4714 O O . THR B 1 20 ? -28.917 -12.383 21.165 1.000 41.135 6 THR B O 1
ATOM 4725 N N . HIS B 1 21 ? -29.867 -11.246 19.485 1.000 27.793 7 HIS B N 1
ATOM 4726 C CA . HIS B 1 21 ? -28.657 -10.483 19.257 1.000 21.421 7 HIS B CA 1
ATOM 4727 C C . HIS B 1 21 ? -28.820 -9.023 19.667 1.000 16.930 7 HIS B C 1
ATOM 4728 O O . HIS B 1 21 ? -29.812 -8.375 19.338 1.000 16.906 7 HIS B O 1
ATOM 4743 N N . TYR B 1 22 ? -27.822 -8.512 20.354 1.000 14.540 8 TYR B N 1
ATOM 4744 C CA . TYR B 1 22 ? -27.849 -7.177 20.888 1.000 13.289 8 TYR B CA 1
ATOM 4745 C C . TYR B 1 22 ? -28.080 -6.159 19.776 1.000 13.697 8 TYR B C 1
ATOM 4746 O O . TYR B 1 22 ? -27.291 -6.040 18.829 1.000 12.541 8 TYR B O 1
ATOM 4764 N N . THR B 1 23 ? -29.152 -5.386 19.915 1.000 11.652 9 THR B N 1
ATOM 4765 C CA . THR B 1 23 ? -29.557 -4.406 18.931 1.000 11.231 9 THR B CA 1
ATOM 4766 C C . THR B 1 23 ? -29.828 -3.102 19.658 1.000 10.912 9 THR B C 1
ATOM 4767 O O . THR B 1 23 ? -30.601 -3.093 20.642 1.000 11.424 9 THR B O 1
ATOM 4778 N N . ARG B 1 24 ? -29.272 -1.970 19.238 1.000 9.888 10 ARG B N 1
ATOM 4779 C CA . ARG B 1 24 ? -29.559 -0.689 19.842 1.000 10.110 10 ARG B CA 1
ATOM 4780 C C . ARG B 1 24 ? -31.041 -0.353 19.654 1.000 11.051 10 ARG B C 1
ATOM 4781 O O . ARG B 1 24 ? -31.580 -0.635 18.598 1.000 11.439 10 ARG B O 1
ATOM 4802 N N . PRO B 1 25 ? -31.706 0.256 20.622 1.000 12.288 11 PRO B N 1
ATOM 4803 C CA . PRO B 1 25 ? -33.116 0.627 20.403 1.000 12.241 11 PRO B CA 1
ATOM 4804 C C . PRO B 1 25 ? -33.348 1.456 19.154 1.000 12.102 11 PRO B C 1
ATOM 4805 O O . PRO B 1 25 ? -34.309 1.159 18.402 1.000 11.425 11 PRO B O 1
ATOM 4816 N N . ASP B 1 26 ? -32.468 2.435 18.843 1.000 11.887 12 ASP B N 1
ATOM 4817 C CA . ASP B 1 26 ? -32.711 3.264 17.668 1.000 12.486 12 ASP B CA 1
ATOM 4818 C C . ASP B 1 26 ? -32.525 2.480 16.375 1.000 11.525 12 ASP B C 1
ATOM 4819 O O . ASP B 1 26 ? -33.181 2.736 15.362 1.000 12.003 12 ASP B O 1
ATOM 4828 N N . VAL B 1 27 ? -31.647 1.497 16.383 1.000 11.271 13 VAL B N 1
ATOM 4829 C CA . VAL B 1 27 ? -31.472 0.614 15.243 1.000 11.274 13 VAL B CA 1
ATOM 4830 C C . VAL B 1 27 ? -32.717 -0.253 15.046 1.000 11.431 13 VAL B C 1
ATOM 4831 O O . VAL B 1 27 ? -33.218 -0.396 13.921 1.000 11.603 13 VAL B O 1
ATOM 4844 N N . ALA B 1 28 ? -33.235 -0.818 16.130 1.000 11.772 14 ALA B N 1
ATOM 4845 C CA . ALA B 1 28 ? -34.440 -1.622 16.008 1.000 12.066 14 ALA B CA 1
ATOM 4846 C C . ALA B 1 28 ? -35.620 -0.804 15.491 1.000 11.223 14 ALA B C 1
ATOM 4847 O O . ALA B 1 28 ? -36.370 -1.318 14.646 1.000 11.826 14 ALA B O 1
ATOM 4854 N N . ALA B 1 29 ? -35.729 0.437 15.927 1.000 11.564 15 ALA B N 1
ATOM 4855 C CA . ALA B 1 29 ? -36.774 1.368 15.455 1.000 10.669 15 ALA B CA 1
ATOM 4856 C C . ALA B 1 29 ? -36.642 1.540 13.956 1.000 12.781 15 ALA B C 1
ATOM 4857 O O . ALA B 1 29 ? -37.620 1.484 13.216 1.000 12.798 15 ALA B O 1
ATOM 4864 N N . PHE B 1 30 ? -35.398 1.791 13.498 1.000 12.325 16 PHE B N 1
ATOM 4865 C CA . PHE B 1 30 ? -35.194 1.991 12.072 1.000 12.506 16 PHE B CA 1
ATOM 4866 C C . PHE B 1 30 ? -35.497 0.730 11.266 1.000 12.253 16 PHE B C 1
ATOM 4867 O O . PHE B 1 30 ? -36.114 0.810 10.204 1.000 15.010 16 PHE B O 1
ATOM 4884 N N . LEU B 1 31 ? -35.085 -0.456 11.711 1.000 12.015 17 LEU B N 1
ATOM 4885 C CA . LEU B 1 31 ? -35.398 -1.680 11.009 1.000 12.833 17 LEU B CA 1
ATOM 4886 C C . LEU B 1 31 ? -36.910 -1.878 10.939 1.000 14.250 17 LEU B C 1
ATOM 4887 O O . LEU B 1 31 ? -37.382 -2.364 9.905 1.000 15.743 17 LEU B O 1
ATOM 4903 N N . ALA B 1 32 ? -37.628 -1.524 12.008 1.000 13.538 18 ALA B N 1
ATOM 4904 C CA . ALA B 1 32 ? -39.084 -1.731 11.975 1.000 14.240 18 ALA B CA 1
ATOM 4905 C C . ALA B 1 32 ? -39.693 -0.813 10.929 1.000 15.431 18 ALA B C 1
ATOM 4906 O O . ALA B 1 32 ? -40.660 -1.202 10.256 1.000 13.679 18 ALA B O 1
ATOM 4913 N N . PHE B 1 33 ? -39.212 0.430 10.843 1.000 15.500 19 PHE B N 1
ATOM 4914 C CA . PHE B 1 33 ? -39.638 1.351 9.808 1.000 18.470 19 PHE B CA 1
ATOM 4915 C C . PHE B 1 33 ? -39.326 0.774 8.421 1.000 20.397 19 PHE B C 1
ATOM 4916 O O . PHE B 1 33 ? -40.227 0.734 7.568 1.000 21.273 19 PHE B O 1
ATOM 4933 N N . LEU B 1 34 ? -38.106 0.260 8.178 1.000 19.803 20 LEU B N 1
ATOM 4934 C CA . LEU B 1 34 ? -37.693 -0.341 6.898 1.000 25.253 20 LEU B CA 1
ATOM 4935 C C . LEU B 1 34 ? -38.655 -1.468 6.507 1.000 29.315 20 LEU B C 1
ATOM 4936 O O . LEU B 1 34 ? -39.131 -1.529 5.370 1.000 29.221 20 LEU B O 1
ATOM 4952 N N . ASN B 1 35 ? -38.934 -2.357 7.474 1.000 24.672 21 ASN B N 1
ATOM 4953 C CA . ASN B 1 35 ? -39.743 -3.552 7.271 1.000 25.387 21 ASN B CA 1
ATOM 4954 C C . ASN B 1 35 ? -41.154 -3.203 6.825 1.000 27.457 21 ASN B C 1
ATOM 4955 O O . ASN B 1 35 ? -41.782 -3.988 6.118 1.000 30.479 21 ASN B O 1
ATOM 4966 N N . ALA B 1 36 ? -41.661 -2.063 7.254 1.000 22.764 22 ALA B N 1
ATOM 4967 C CA . ALA B 1 36 ? -43.037 -1.679 6.985 1.000 27.048 22 ALA B CA 1
ATOM 4968 C C . ALA B 1 36 ? -43.165 -1.039 5.607 1.000 31.398 22 ALA B C 1
ATOM 4969 O O . ALA B 1 36 ? -44.272 -0.677 5.241 1.000 34.271 22 ALA B O 1
ATOM 4976 N N . GLN B 1 37 ? -42.056 -0.830 4.892 1.000 30.148 23 GLN B N 1
ATOM 4977 C CA . GLN B 1 37 ? -42.132 -0.080 3.648 1.000 36.285 23 GLN B CA 1
ATOM 4978 C C . GLN B 1 37 ? -42.571 -1.026 2.539 1.000 34.774 23 GLN B C 1
ATOM 4979 O O . GLN B 1 37 ? -42.217 -2.210 2.529 1.000 32.837 23 GLN B O 1
ATOM 4993 N N . GLU B 1 38 ? -43.441 -0.485 1.680 1.000 40.507 24 GLU B N 1
ATOM 4994 C CA . GLU B 1 38 ? -44.033 -1.212 0.578 1.000 49.210 24 GLU B CA 1
ATOM 4995 C C . GLU B 1 38 ? -43.220 -0.903 -0.672 1.000 47.905 24 GLU B C 1
ATOM 4996 O O . GLU B 1 38 ? -42.533 0.112 -0.756 1.000 41.723 24 GLU B O 1
ATOM 5008 N N . GLY B 1 39 ? -43.345 -1.763 -1.670 1.000 52.201 25 GLY B N 1
ATOM 5009 C CA . GLY B 1 39 ? -42.651 -1.535 -2.922 1.000 48.339 25 GLY B CA 1
ATOM 5010 C C . GLY B 1 39 ? -41.607 -2.620 -3.123 1.000 47.223 25 GLY B C 1
ATOM 5011 O O . GLY B 1 39 ? -41.325 -3.405 -2.210 1.000 36.964 25 GLY B O 1
ATOM 5015 N N . PRO B 1 40 ? -41.040 -2.715 -4.339 1.000 41.000 26 PRO B N 1
ATOM 5016 C CA . PRO B 1 40 ? -40.158 -3.829 -4.667 1.000 37.245 26 PRO B CA 1
ATOM 5017 C C . PRO B 1 40 ? -38.862 -3.751 -3.862 1.000 31.436 26 PRO B C 1
ATOM 5018 O O . PRO B 1 40 ? -38.464 -2.675 -3.427 1.000 31.268 26 PRO B O 1
ATOM 5029 N N . LYS B 1 41 ? -38.277 -4.923 -3.620 1.000 30.833 27 LYS B N 1
ATOM 5030 C CA . LYS B 1 41 ? -36.926 -5.031 -3.091 1.000 30.199 27 LYS B CA 1
ATOM 5031 C C . LYS B 1 41 ? -35.951 -4.534 -4.156 1.000 30.759 27 LYS B C 1
ATOM 5032 O O . LYS B 1 41 ? -36.226 -4.590 -5.352 1.000 28.400 27 LYS B O 1
ATOM 5051 N N . MET B 1 42 ? -34.782 -4.070 -3.711 1.000 28.711 28 MET B N 1
ATOM 5052 C CA . MET B 1 42 ? -33.753 -3.602 -4.638 1.000 28.219 28 MET B CA 1
ATOM 5053 C C . MET B 1 42 ? -33.458 -4.659 -5.705 1.000 26.659 28 MET B C 1
ATOM 5054 O O . MET B 1 42 ? -33.279 -4.346 -6.881 1.000 28.075 28 MET B O 1
ATOM 5068 N N . GLU B 1 43 ? -33.370 -5.919 -5.285 1.000 26.658 29 GLU B N 1
ATOM 5069 C CA . GLU B 1 43 ? -32.986 -6.998 -6.169 1.000 30.685 29 GLU B CA 1
ATOM 5070 C C . GLU B 1 43 ? -34.079 -7.349 -7.185 1.000 31.008 29 GLU B C 1
ATOM 5071 O O . GLU B 1 43 ? -33.871 -8.200 -8.057 1.000 29.541 29 GLU B O 1
ATOM 5083 N N . GLU B 1 44 ? -35.245 -6.714 -7.073 1.000 30.714 30 GLU B N 1
ATOM 5084 C CA . GLU B 1 44 ? -36.288 -6.902 -8.083 1.000 32.985 30 GLU B CA 1
ATOM 5085 C C . GLU B 1 44 ? -36.279 -5.771 -9.100 1.000 32.138 30 GLU B C 1
ATOM 5086 O O . GLU B 1 44 ? -37.177 -5.695 -9.932 1.000 31.365 30 GLU B O 1
ATOM 5098 N N . MET B 1 45 ? -35.257 -4.909 -9.055 1.000 29.400 31 MET B N 1
ATOM 5099 C CA . MET B 1 45 ? -35.204 -3.703 -9.849 1.000 26.742 31 MET B CA 1
ATOM 5100 C C . MET B 1 45 ? -34.059 -3.788 -10.843 1.000 24.397 31 MET B C 1
ATOM 5101 O O . MET B 1 45 ? -33.070 -4.468 -10.612 1.000 22.787 31 MET B O 1
ATOM 5115 N N . PRO B 1 46 ? -34.164 -3.052 -11.966 1.000 23.690 32 PRO B N 1
ATOM 5116 C CA . PRO B 1 46 ? -33.028 -2.804 -12.839 1.000 25.259 32 PRO B CA 1
ATOM 5117 C C . PRO B 1 46 ? -32.038 -1.925 -12.082 1.000 22.664 32 PRO B C 1
ATOM 5118 O O . PRO B 1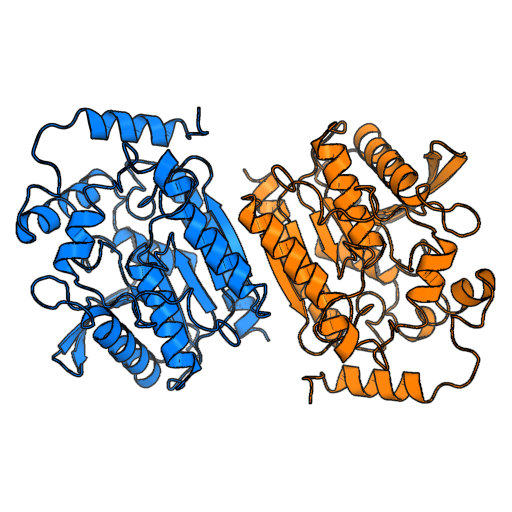 46 ? -32.392 -1.243 -11.127 1.000 21.238 32 PRO B O 1
ATOM 5129 N N . PRO B 1 47 ? -30.768 -1.880 -12.511 1.000 21.858 33 PRO B N 1
ATOM 5130 C CA . PRO B 1 47 ? -29.801 -1.017 -11.824 1.000 19.650 33 PRO B CA 1
ATOM 5131 C C . PRO B 1 47 ? -30.226 0.429 -11.683 1.000 18.860 33 PRO B C 1
ATOM 5132 O O . PRO B 1 47 ? -30.009 1.058 -10.650 1.000 19.903 33 PRO B O 1
ATOM 5143 N N . ALA B 1 48 ? -30.808 1.033 -12.720 1.000 19.837 34 ALA B N 1
ATOM 5144 C CA . ALA B 1 48 ? -31.167 2.438 -12.603 1.000 21.220 34 ALA B CA 1
ATOM 5145 C C . ALA B 1 48 ? -32.174 2.667 -11.475 1.000 19.945 34 ALA B C 1
ATOM 5146 O O . ALA B 1 48 ? -32.119 3.683 -10.777 1.000 22.520 34 ALA B O 1
ATOM 5153 N N . GLY B 1 49 ? -33.106 1.753 -11.268 1.000 21.705 35 GLY B N 1
ATOM 5154 C CA . GLY B 1 49 ? -34.063 1.894 -10.187 1.000 21.896 35 GLY B CA 1
ATOM 5155 C C . GLY B 1 49 ? -33.412 1.738 -8.815 1.000 22.800 35 GLY B C 1
ATOM 5156 O O . GLY B 1 49 ? -33.810 2.377 -7.857 1.000 25.395 35 GLY B O 1
ATOM 5160 N N . ALA B 1 50 ? -32.510 0.759 -8.705 1.000 21.711 36 ALA B N 1
ATOM 5161 C CA . ALA B 1 50 ? -31.768 0.537 -7.472 1.000 20.733 36 ALA B CA 1
ATOM 5162 C C . ALA B 1 50 ? -30.959 1.786 -7.115 1.000 19.689 36 ALA B C 1
ATOM 5163 O O . ALA B 1 50 ? -30.863 2.166 -5.941 1.000 18.922 36 ALA B O 1
ATOM 5170 N N . ARG B 1 51 ? -30.365 2.426 -8.129 1.000 18.422 37 ARG B N 1
ATOM 5171 C CA . ARG B 1 51 ? -29.577 3.626 -7.925 1.000 16.913 37 ARG B CA 1
ATOM 5172 C C . ARG B 1 51 ? -30.432 4.750 -7.351 1.000 21.481 37 ARG B C 1
ATOM 5173 O O . ARG B 1 51 ? -30.023 5.452 -6.404 1.000 19.741 37 ARG B O 1
ATOM 5194 N N . GLU B 1 52 ? -31.641 4.887 -7.910 1.000 22.628 38 GLU B N 1
ATOM 5195 C CA . GLU B 1 52 ? -32.567 5.896 -7.436 1.000 25.036 38 GLU B CA 1
ATOM 5196 C C . GLU B 1 52 ? -33.013 5.591 -6.008 1.000 23.585 38 GLU B C 1
ATOM 5197 O O . GLU B 1 52 ? -33.115 6.520 -5.189 1.000 25.079 38 GLU B O 1
ATOM 5209 N N . MET B 1 53 ? -33.220 4.313 -5.694 1.000 24.264 39 MET B N 1
ATOM 5210 C CA . MET B 1 53 ? -33.657 3.906 -4.368 1.000 26.990 39 MET B CA 1
ATOM 5211 C C . MET B 1 53 ? -32.621 4.360 -3.332 1.000 26.631 39 MET B C 1
ATOM 5212 O O . MET B 1 53 ? -32.970 4.876 -2.256 1.000 23.654 39 MET B O 1
ATOM 5226 N N . MET B 1 54 ? -31.330 4.185 -3.651 1.000 22.705 40 MET B N 1
ATOM 5227 C CA A MET B 1 54 ? -30.323 4.531 -2.670 0.600 20.445 40 MET B CA 1
ATOM 5228 C CA B MET B 1 54 ? -30.261 4.546 -2.739 0.400 22.432 40 MET B CA 1
ATOM 5229 C C . MET B 1 54 ? -30.274 6.055 -2.498 1.000 20.863 40 MET B C 1
ATOM 5230 O O . MET B 1 54 ? -30.046 6.558 -1.386 1.000 19.734 40 MET B O 1
ATOM 5256 N N . ARG B 1 55 ? -30.432 6.821 -3.575 1.000 19.163 41 ARG B N 1
ATOM 5257 C CA . ARG B 1 55 ? -30.412 8.270 -3.476 1.000 19.265 41 ARG B CA 1
ATOM 5258 C C . ARG B 1 55 ? -31.571 8.721 -2.588 1.000 19.999 41 ARG B C 1
ATOM 5259 O O . ARG B 1 55 ? -31.388 9.596 -1.739 1.000 20.832 41 ARG B O 1
ATOM 5280 N N . VAL B 1 56 ? -32.756 8.148 -2.809 1.000 21.020 42 VAL B N 1
ATOM 5281 C CA . VAL B 1 56 ? -33.920 8.527 -2.013 1.000 23.233 42 VAL B CA 1
ATOM 5282 C C . VAL B 1 56 ? -33.723 8.154 -0.548 1.000 23.482 42 VAL B C 1
ATOM 5283 O O . VAL B 1 56 ? -34.062 8.928 0.344 1.000 24.614 42 VAL B O 1
ATOM 5296 N N A MET B 1 57 ? -33.158 6.977 -0.294 0.500 23.202 43 MET B N 1
ATOM 5297 N N B MET B 1 57 ? -33.182 6.959 -0.299 0.500 22.854 43 MET B N 1
ATOM 5298 C CA A MET B 1 57 ? -32.923 6.556 1.074 0.500 24.241 43 MET B CA 1
ATOM 5299 C CA B MET B 1 57 ? -32.897 6.530 1.059 0.500 23.705 43 MET B CA 1
ATOM 5300 C C A MET B 1 57 ? -31.999 7.554 1.776 0.500 21.763 43 MET B C 1
ATOM 5301 C C B MET B 1 57 ? -32.007 7.554 1.761 0.500 21.525 43 MET B C 1
ATOM 5302 O O A MET B 1 57 ? -32.200 7.874 2.942 0.500 21.570 43 MET B O 1
ATOM 5303 O O B MET B 1 57 ? -32.237 7.890 2.914 0.500 21.699 43 MET B O 1
ATOM 5330 N N . GLY B 1 58 ? -30.971 8.055 1.093 1.000 19.215 44 GLY B N 1
ATOM 5331 C CA . GLY B 1 58 ? -30.075 9.005 1.722 1.000 20.318 44 GLY B CA 1
ATOM 5332 C C . GLY B 1 58 ? -30.760 10.329 2.011 1.000 19.402 44 GLY B C 1
ATOM 5333 O O . GLY B 1 58 ? -30.547 10.966 3.048 1.000 19.157 44 GLY B O 1
ATOM 5337 N N . GLN B 1 59 ? -31.593 10.758 1.050 1.000 18.207 45 GLN B N 1
ATOM 5338 C CA . GLN B 1 59 ? -32.345 11.993 1.256 1.000 21.557 45 GLN B CA 1
ATOM 5339 C C . GLN B 1 59 ? -33.228 11.885 2.507 1.000 21.480 45 GLN B C 1
ATOM 5340 O O . GLN B 1 59 ? -33.390 12.862 3.240 1.000 25.884 45 GLN B O 1
ATOM 5354 N N . LEU B 1 60 ? -33.784 10.715 2.769 1.000 19.477 46 LEU B N 1
ATOM 5355 C CA . LEU B 1 60 ? -34.717 10.568 3.874 1.000 23.121 46 LEU B CA 1
ATOM 5356 C C . LEU B 1 60 ? -34.010 10.209 5.184 1.000 21.853 46 LEU B C 1
ATOM 5357 O O . LEU B 1 60 ? -34.438 10.671 6.243 1.000 21.056 46 LEU B O 1
ATOM 5373 N N . ALA B 1 61 ? -32.956 9.393 5.118 1.000 17.617 47 ALA B N 1
ATOM 5374 C CA . ALA B 1 61 ? -32.400 8.762 6.315 1.000 16.283 47 ALA B CA 1
ATOM 5375 C C . ALA B 1 61 ? -30.979 9.223 6.624 1.000 15.498 47 ALA B C 1
ATOM 5376 O O . ALA B 1 61 ? -30.459 8.854 7.672 1.000 14.684 47 ALA B O 1
ATOM 5383 N N . ASP B 1 62 ? -30.352 10.075 5.807 1.000 14.877 48 ASP B N 1
ATOM 5384 C CA . ASP B 1 62 ? -29.060 10.617 6.160 1.000 15.170 48 ASP B CA 1
ATOM 5385 C C . ASP B 1 62 ? -29.199 12.081 6.566 1.000 17.175 48 ASP B C 1
ATOM 5386 O O . ASP B 1 62 ? -30.203 12.741 6.258 1.000 18.700 48 ASP B O 1
ATOM 5395 N N . VAL B 1 63 ? -28.187 12.594 7.248 1.000 15.254 49 VAL B N 1
ATOM 5396 C CA . VAL B 1 63 ? -28.097 13.994 7.587 1.000 16.420 49 VAL B CA 1
ATOM 5397 C C . VAL B 1 63 ? -27.748 14.795 6.344 1.000 16.446 49 VAL B C 1
ATOM 5398 O O . VAL B 1 63 ? -27.322 14.272 5.316 1.000 17.220 49 VAL B O 1
ATOM 5411 N N . PRO B 1 64 ? -27.920 16.130 6.383 1.000 17.769 50 PRO B N 1
ATOM 5412 C CA . PRO B 1 64 ? -27.483 16.956 5.270 1.000 19.088 50 PRO B CA 1
ATOM 5413 C C . PRO B 1 64 ? -25.968 17.106 5.226 1.000 16.895 50 PRO B C 1
ATOM 5414 O O . PRO B 1 64 ? -25.270 16.806 6.196 1.000 16.937 50 PRO B O 1
ATOM 5425 N N . ARG B 1 65 ? -25.477 17.684 4.130 1.000 18.956 51 ARG B N 1
ATOM 5426 C CA . ARG B 1 65 ? -24.053 17.969 3.992 1.000 15.592 51 ARG B CA 1
ATOM 5427 C C . ARG B 1 65 ? -23.550 18.823 5.145 1.000 17.043 51 ARG B C 1
ATOM 5428 O O . ARG B 1 65 ? -22.468 18.611 5.678 1.000 16.894 51 ARG B O 1
ATOM 5449 N N . GLY B 1 66 ? -24.353 19.845 5.505 1.000 17.686 52 GLY B N 1
ATOM 5450 C CA . GLY B 1 66 ? -23.944 20.799 6.510 1.000 18.431 52 GLY B CA 1
ATOM 5451 C C . GLY B 1 66 ? -22.965 21.844 5.989 1.000 19.043 52 GLY B C 1
ATOM 5452 O O . GLY B 1 66 ? -22.591 21.891 4.807 1.000 20.572 52 GLY B O 1
ATOM 5456 N N . GLU B 1 67 ? -22.473 22.667 6.898 1.000 21.896 53 GLU B N 1
ATOM 5457 C CA . GLU B 1 67 ? -21.579 23.739 6.493 1.000 22.792 53 GLU B CA 1
ATOM 5458 C C . GLU B 1 67 ? -20.175 23.200 6.264 1.000 19.211 53 GLU B C 1
ATOM 5459 O O . GLU B 1 67 ? -19.592 22.551 7.124 1.000 19.730 53 GLU B O 1
ATOM 5471 N N . ILE B 1 68 ? -19.602 23.571 5.123 1.000 19.002 54 ILE B N 1
ATOM 5472 C CA . ILE B 1 68 ? -18.239 23.241 4.795 1.000 18.337 54 ILE B CA 1
ATOM 5473 C C . ILE B 1 68 ? -17.661 24.316 3.877 1.000 18.468 54 ILE B C 1
ATOM 5474 O O . ILE B 1 68 ? -18.356 24.766 2.979 1.000 20.419 54 ILE B O 1
ATOM 5490 N N . ALA B 1 69 ? -16.390 24.662 4.061 1.000 16.456 55 ALA B N 1
ATOM 5491 C CA . ALA B 1 69 ? -15.783 25.798 3.360 1.000 18.479 55 ALA B CA 1
ATOM 5492 C C . ALA B 1 69 ? -15.733 25.612 1.848 1.000 18.851 55 ALA B C 1
ATOM 5493 O O . ALA B 1 69 ? -16.025 26.545 1.100 1.000 21.322 55 ALA B O 1
ATOM 5500 N N . LYS B 1 70 ? -15.355 24.426 1.365 1.000 17.998 56 LYS B N 1
ATOM 5501 C CA . LYS B 1 70 ? -15.090 24.206 -0.054 1.000 18.565 56 LYS B CA 1
ATOM 5502 C C . LYS B 1 70 ? -15.548 22.807 -0.457 1.000 18.943 56 LYS B C 1
ATOM 5503 O O . LYS B 1 70 ? -15.153 21.812 0.168 1.000 16.721 56 LYS B O 1
ATOM 5522 N N . VAL B 1 71 ? -16.344 22.734 -1.518 1.000 17.240 57 VAL B N 1
ATOM 5523 C CA . VAL B 1 71 ? -16.642 21.514 -2.227 1.000 17.445 57 VAL B CA 1
ATOM 5524 C C . VAL B 1 71 ? -16.531 21.799 -3.711 1.000 18.319 57 VAL B C 1
ATOM 5525 O O . VAL B 1 71 ? -17.213 22.715 -4.200 1.000 22.106 57 VAL B O 1
ATOM 5538 N N . GLU B 1 72 ? -15.699 21.031 -4.403 1.000 17.600 58 GLU B N 1
ATOM 5539 C CA . GLU B 1 72 ? -15.453 21.258 -5.824 1.000 18.361 58 GLU B CA 1
ATOM 5540 C C . GLU B 1 72 ? -15.539 19.951 -6.586 1.000 20.110 58 GLU B C 1
ATOM 5541 O O . GLU B 1 72 ? -15.138 18.924 -6.067 1.000 17.979 58 GLU B O 1
ATOM 5553 N N . ASP B 1 73 ? -16.018 19.996 -7.825 1.000 18.141 59 ASP B N 1
ATOM 5554 C CA . ASP B 1 73 ? -16.162 18.851 -8.712 1.000 17.036 59 ASP B CA 1
ATOM 5555 C C . ASP B 1 73 ? -15.242 19.042 -9.915 1.000 18.303 59 ASP B C 1
ATOM 5556 O O . ASP B 1 73 ? -15.115 20.162 -10.420 1.000 19.533 59 ASP B O 1
ATOM 5565 N N . ARG B 1 74 ? -14.593 17.971 -10.386 1.000 17.253 60 ARG B N 1
ATOM 5566 C CA . ARG B 1 74 ? -13.939 18.013 -11.688 1.000 16.431 60 ARG B CA 1
ATOM 5567 C C . ARG B 1 74 ? -13.858 16.588 -12.203 1.000 17.551 60 ARG B C 1
ATOM 5568 O O . ARG B 1 74 ? -14.065 15.608 -11.481 1.000 16.985 60 ARG B O 1
ATOM 5589 N N . MET B 1 75 ? -13.522 16.488 -13.477 1.000 15.635 61 MET B N 1
ATOM 5590 C CA . MET B 1 75 ? -13.169 15.240 -14.122 1.000 15.396 61 MET B CA 1
ATOM 5591 C C . MET B 1 75 ? -11.662 15.098 -14.167 1.000 16.177 61 MET B C 1
ATOM 5592 O O . MET B 1 75 ? -10.931 16.075 -14.358 1.000 18.055 61 MET B O 1
ATOM 5606 N N . ILE B 1 76 ? -11.195 13.852 -13.984 1.000 13.948 62 ILE B N 1
ATOM 5607 C CA . ILE B 1 76 ? -9.804 13.505 -14.178 1.000 14.871 62 ILE B CA 1
ATOM 5608 C C . ILE B 1 76 ? -9.703 12.397 -15.225 1.000 13.787 62 ILE B C 1
ATOM 5609 O O . ILE B 1 76 ? -10.653 11.670 -15.499 1.000 14.763 62 ILE B O 1
ATOM 5625 N N . PRO B 1 77 ? -8.542 12.268 -15.904 1.000 16.347 63 PRO B N 1
ATOM 5626 C CA . PRO B 1 77 ? -8.356 11.249 -16.925 1.000 16.893 63 PRO B CA 1
ATOM 5627 C C . PRO B 1 77 ? -8.078 9.859 -16.372 1.000 17.464 63 PRO B C 1
ATOM 5628 O O . PRO B 1 77 ? -6.998 9.535 -15.903 1.000 25.221 63 PRO B O 1
ATOM 5639 N N . GLY B 1 78 ? -9.049 9.009 -16.552 1.000 15.563 64 GLY B N 1
ATOM 5640 C CA . GLY B 1 78 ? -8.914 7.626 -16.161 1.000 15.235 64 GLY B CA 1
ATOM 5641 C C . GLY B 1 78 ? -8.617 6.740 -17.352 1.000 15.381 64 GLY B C 1
ATOM 5642 O O . GLY B 1 78 ? -8.645 7.177 -18.499 1.000 15.319 64 GLY B O 1
ATOM 5646 N N . PRO B 1 79 ? -8.323 5.468 -17.102 1.000 13.812 65 PRO B N 1
ATOM 5647 C CA . PRO B 1 79 ? -8.016 4.553 -18.187 1.000 15.077 65 PRO B CA 1
ATOM 5648 C C . PRO B 1 79 ? -9.103 4.418 -19.242 1.000 15.359 65 PRO B C 1
ATOM 5649 O O . PRO B 1 79 ? -8.767 4.199 -20.420 1.000 17.210 65 PRO B O 1
ATOM 5660 N N . ASP B 1 80 ? -10.373 4.544 -18.877 1.000 14.323 66 ASP B N 1
ATOM 5661 C CA . ASP B 1 80 ? -11.494 4.306 -19.782 1.000 15.467 66 ASP B CA 1
ATOM 5662 C C . ASP B 1 80 ? -12.174 5.605 -20.161 1.000 15.881 66 ASP B C 1
ATOM 5663 O O . ASP B 1 80 ? -13.092 5.588 -20.959 1.000 21.960 66 ASP B O 1
ATOM 5672 N N . GLY B 1 81 ? -11.711 6.721 -19.671 1.000 15.182 67 GLY B N 1
ATOM 5673 C CA . GLY B 1 81 ? -12.425 7.957 -19.876 1.000 15.053 67 GLY B CA 1
ATOM 5674 C C . GLY B 1 81 ? -12.378 8.796 -18.621 1.000 15.967 67 GLY B C 1
ATOM 5675 O O . GLY B 1 81 ? -11.562 8.526 -17.734 1.000 16.772 67 GLY B O 1
ATOM 5679 N N . ASP B 1 82 ? -13.203 9.830 -18.566 1.000 15.619 68 ASP B N 1
ATOM 5680 C CA . ASP B 1 82 ? -13.223 10.733 -17.428 1.000 16.797 68 ASP B CA 1
ATOM 5681 C C . ASP B 1 82 ? -13.717 10.005 -16.173 1.000 14.069 68 ASP B C 1
ATOM 5682 O O . ASP B 1 82 ? -14.624 9.177 -16.231 1.000 15.392 68 ASP B O 1
ATOM 5691 N N . ILE B 1 83 ? -13.039 10.241 -15.050 1.000 14.307 69 ILE B N 1
ATOM 5692 C CA . ILE B 1 83 ? -13.505 9.826 -13.731 1.000 12.978 69 ILE B CA 1
ATOM 5693 C C . ILE B 1 83 ? -13.933 11.105 -13.014 1.000 12.192 69 ILE B C 1
ATOM 5694 O O . ILE B 1 83 ? -13.093 11.964 -12.772 1.000 13.570 69 ILE B O 1
ATOM 5710 N N . PRO B 1 84 ? -15.193 11.217 -12.587 1.000 12.464 70 PRO B N 1
ATOM 5711 C CA . PRO B 1 84 ? -15.592 12.351 -11.775 1.000 12.418 70 PRO B CA 1
ATOM 5712 C C . PRO B 1 84 ? -15.074 12.176 -10.343 1.000 11.804 70 PRO B C 1
ATOM 5713 O O . PRO B 1 84 ? -15.129 11.078 -9.779 1.000 13.297 70 PRO B O 1
ATOM 5724 N N . ILE B 1 85 ? -14.593 13.281 -9.788 1.000 12.390 71 ILE B N 1
ATOM 5725 C CA . ILE B 1 85 ? -14.149 13.312 -8.411 1.000 12.301 71 ILE B CA 1
ATOM 5726 C C . ILE B 1 85 ? -14.700 14.556 -7.748 1.000 14.122 71 ILE B C 1
ATOM 5727 O O . ILE B 1 85 ? -15.114 15.526 -8.409 1.000 14.998 71 ILE B O 1
ATOM 5743 N N . ARG B 1 86 ? -14.779 14.527 -6.422 1.000 12.936 72 ARG B N 1
ATOM 5744 C CA . ARG B 1 86 ? -15.295 15.630 -5.643 1.000 12.394 72 ARG B CA 1
ATOM 5745 C C . ARG B 1 86 ? -14.327 15.846 -4.485 1.000 13.424 72 ARG B C 1
ATOM 5746 O O . ARG B 1 86 ? -14.083 14.933 -3.694 1.000 14.097 72 ARG B O 1
ATOM 5767 N N . LEU B 1 87 ? -13.904 17.102 -4.300 1.000 13.015 73 LEU B N 1
ATOM 5768 C CA . LEU B 1 87 ? -13.006 17.536 -3.252 1.000 13.090 73 LEU B CA 1
ATOM 5769 C C . LEU B 1 87 ? -13.808 18.282 -2.201 1.000 14.164 73 LEU B C 1
ATOM 5770 O O . LEU B 1 87 ? -14.621 19.166 -2.509 1.000 17.462 73 LEU B O 1
ATOM 5786 N N . TYR B 1 88 ? -13.644 17.863 -0.947 1.000 12.305 74 TYR B N 1
ATOM 5787 C CA . TYR B 1 88 ? -14.222 18.489 0.223 1.000 11.861 74 TYR B CA 1
ATOM 5788 C C . TYR B 1 88 ? -13.114 19.013 1.138 1.000 13.484 74 TYR B C 1
ATOM 5789 O O . TYR B 1 88 ? -12.172 18.279 1.445 1.000 14.140 74 TYR B O 1
ATOM 5807 N N . ASP B 1 89 ? -13.194 20.282 1.570 1.000 14.739 75 ASP B N 1
ATOM 5808 C CA . ASP B 1 89 ? -12.143 20.793 2.434 1.000 14.655 75 ASP B CA 1
ATOM 5809 C C . ASP B 1 89 ? -12.738 21.887 3.303 1.000 16.420 75 ASP B C 1
ATOM 5810 O O . ASP B 1 89 ? -13.332 22.844 2.788 1.000 16.802 75 ASP B O 1
ATOM 5819 N N . ASN B 1 90 ? -12.608 21.737 4.613 1.000 15.685 76 ASN B N 1
ATOM 5820 C CA . ASN B 1 90 ? -13.123 22.748 5.519 1.000 17.668 76 ASN B CA 1
ATOM 5821 C C . ASN B 1 90 ? -12.037 23.767 5.897 1.000 18.574 76 ASN B C 1
ATOM 5822 O O . ASN B 1 90 ? -12.354 24.660 6.689 1.000 21.195 76 ASN B O 1
ATOM 5833 N N . ARG B 1 91 ? -10.832 23.688 5.310 1.000 18.889 77 ARG B N 1
ATOM 5834 C CA . ARG B 1 91 ? -9.754 24.634 5.617 1.000 18.695 77 ARG B CA 1
ATOM 5835 C C . ARG B 1 91 ? -8.871 24.785 4.383 1.000 17.653 77 ARG B C 1
ATOM 5836 O O . ARG B 1 91 ? -7.749 24.332 4.335 1.000 18.038 77 ARG B O 1
ATOM 5857 N N . PRO B 1 92 ? -9.418 25.396 3.316 1.000 21.866 78 PRO B N 1
ATOM 5858 C CA . PRO B 1 92 ? -8.771 25.369 2.007 1.000 24.557 78 PRO B CA 1
ATOM 5859 C C . PRO B 1 92 ? -7.464 26.151 1.950 1.000 23.990 78 PRO B C 1
ATOM 5860 O O . PRO B 1 92 ? -6.663 25.906 1.051 1.000 25.049 78 PRO B O 1
ATOM 5871 N N . ASP B 1 93 ? -7.213 27.033 2.926 1.000 24.592 79 ASP B N 1
ATOM 5872 C CA . ASP B 1 93 ? -5.951 27.759 2.925 1.000 26.148 79 ASP B CA 1
ATOM 5873 C C . ASP B 1 93 ? -4.843 26.974 3.624 1.000 26.052 79 ASP B C 1
ATOM 5874 O O . ASP B 1 93 ? -3.773 27.482 3.934 1.000 24.468 79 ASP B O 1
ATOM 5883 N N . ARG B 1 94 ? -5.088 25.692 3.931 1.000 20.811 80 ARG B N 1
ATOM 5884 C CA . ARG B 1 94 ? -4.111 24.869 4.616 1.000 20.094 80 ARG B CA 1
ATOM 5885 C C . ARG B 1 94 ? -2.786 24.755 3.878 1.000 20.987 80 ARG B C 1
ATOM 5886 O O . ARG B 1 94 ? -2.725 24.881 2.658 1.000 23.846 80 ARG B O 1
ATOM 5907 N N . GLU B 1 95 ? -1.751 24.418 4.640 1.000 23.485 81 GLU B N 1
ATOM 5908 C CA . GLU B 1 95 ? -0.506 23.936 4.082 1.000 29.174 81 GLU B CA 1
ATOM 5909 C C . GLU B 1 95 ? -0.699 22.492 3.616 1.000 27.161 81 GLU B C 1
ATOM 5910 O O . GLU B 1 95 ? -1.622 21.820 4.072 1.000 28.194 81 GLU B O 1
ATOM 5922 N N . ALA B 1 96 ? 0.104 22.062 2.646 1.000 24.726 82 ALA B N 1
ATOM 5923 C CA . ALA B 1 96 ? 0.090 20.677 2.192 1.000 23.352 82 ALA B CA 1
ATOM 5924 C C . ALA B 1 96 ? 0.213 19.732 3.386 1.000 26.516 82 ALA B C 1
ATOM 5925 O O . ALA B 1 96 ? 1.100 19.841 4.226 1.000 27.136 82 ALA B O 1
ATOM 5932 N N . GLY B 1 97 ? -0.684 18.743 3.420 1.000 20.213 83 GLY B N 1
ATOM 5933 C CA . GLY B 1 97 ? -0.628 17.707 4.427 1.000 18.927 83 GLY B CA 1
ATOM 5934 C C . GLY B 1 97 ? -1.247 16.446 3.840 1.000 17.363 83 GLY B C 1
ATOM 5935 O O . GLY B 1 97 ? -1.348 16.283 2.627 1.000 18.008 83 GLY B O 1
ATOM 5939 N N . PRO B 1 98 ? -1.708 15.532 4.691 1.000 15.621 84 PRO B N 1
ATOM 5940 C CA . PRO B 1 98 ? -2.400 14.341 4.206 1.000 14.537 84 PRO B CA 1
ATOM 5941 C C . PRO B 1 98 ? -3.658 14.698 3.445 1.000 14.034 84 PRO B C 1
ATOM 5942 O O . PRO B 1 98 ? -4.317 15.681 3.750 1.000 14.268 84 PRO B O 1
ATOM 5953 N N . VAL B 1 99 ? -4.040 13.779 2.532 1.000 12.277 85 VAL B N 1
ATOM 5954 C CA A VAL B 1 99 ? -5.313 13.867 1.838 0.580 12.328 85 VAL B CA 1
ATOM 5955 C CA B VAL B 1 99 ? -5.358 13.882 1.934 0.420 12.419 85 VAL B CA 1
ATOM 5956 C C . VAL B 1 99 ? -5.991 12.503 1.948 1.000 11.607 85 VAL B C 1
ATOM 5957 O O . VAL B 1 99 ? -5.303 11.504 1.802 1.000 12.176 85 VAL B O 1
ATOM 5981 N N . MET B 1 100 ? -7.300 12.496 2.172 1.000 11.008 86 MET B N 1
ATOM 5982 C CA . MET B 1 100 ? -8.076 11.268 2.146 1.000 11.083 86 MET B CA 1
ATOM 5983 C C . MET B 1 100 ? -8.622 11.064 0.735 1.000 10.607 86 MET B C 1
ATOM 5984 O O . MET B 1 100 ? -9.146 12.020 0.122 1.000 13.349 86 MET B O 1
ATOM 5998 N N . VAL B 1 101 ? -8.507 9.844 0.248 1.000 9.799 87 VAL B N 1
ATOM 5999 C CA . VAL B 1 101 ? -9.182 9.401 -0.954 1.000 9.806 87 VAL B CA 1
ATOM 6000 C C . VAL B 1 101 ? -10.258 8.398 -0.538 1.000 9.954 87 VAL B C 1
ATOM 6001 O O . VAL B 1 101 ? -9.942 7.438 0.147 1.000 10.524 87 VAL B O 1
ATOM 6014 N N . PHE B 1 102 ? -11.491 8.642 -0.930 1.000 8.772 88 PHE B N 1
ATOM 6015 C CA . PHE B 1 102 ? -12.639 7.897 -0.448 1.000 8.736 88 PHE B CA 1
ATOM 6016 C C . PHE B 1 102 ? -13.319 7.206 -1.616 1.000 9.764 88 PHE B C 1
ATOM 6017 O O . PHE B 1 102 ? -13.575 7.811 -2.674 1.000 10.881 88 PHE B O 1
ATOM 6034 N N . TYR B 1 103 ? -13.662 5.947 -1.419 1.000 8.232 89 TYR B N 1
ATOM 6035 C CA . TYR B 1 103 ? -14.373 5.114 -2.370 1.000 8.561 89 TYR B CA 1
ATOM 6036 C C . TYR B 1 103 ? -15.712 4.725 -1.758 1.000 8.961 89 TYR B C 1
ATOM 6037 O O . TYR B 1 103 ? -15.745 3.943 -0.801 1.000 8.666 89 TYR B O 1
ATOM 6055 N N . HIS B 1 104 ? -16.819 5.197 -2.358 1.000 8.637 90 HIS B N 1
ATOM 6056 C CA . HIS B 1 104 ? -18.133 4.889 -1.789 1.000 9.355 90 HIS B CA 1
ATOM 6057 C C . HIS B 1 104 ? -18.475 3.423 -1.957 1.000 9.718 90 HIS B C 1
ATOM 6058 O O . HIS B 1 104 ? -17.993 2.737 -2.849 1.000 10.701 90 HIS B O 1
ATOM 6073 N N . GLY B 1 105 ? -19.429 2.966 -1.151 1.000 10.628 91 GLY B N 1
ATOM 6074 C CA . GLY B 1 105 ? -20.014 1.649 -1.294 1.000 11.256 91 GLY B CA 1
ATOM 6075 C C . GLY B 1 105 ? -21.284 1.672 -2.127 1.000 12.188 91 GLY B C 1
ATOM 6076 O O . GLY B 1 105 ? -21.688 2.702 -2.666 1.000 13.459 91 GLY B O 1
ATOM 6080 N N . GLY B 1 106 ? -21.928 0.515 -2.174 1.000 11.488 92 GLY B N 1
ATOM 6081 C CA . GLY B 1 106 ? -23.033 0.334 -3.117 1.000 11.925 92 GLY B CA 1
ATOM 6082 C C . GLY B 1 106 ? -22.914 -0.969 -3.894 1.000 11.383 92 GLY B C 1
ATOM 6083 O O . GLY B 1 106 ? -23.470 -1.076 -4.995 1.000 11.519 92 GLY B O 1
ATOM 6087 N N . GLY B 1 107 ? -22.243 -1.982 -3.377 1.000 11.599 93 GLY B N 1
ATOM 6088 C CA . GLY B 1 107 ? -22.196 -3.294 -4.005 1.000 11.311 93 GLY B CA 1
ATOM 6089 C C . GLY B 1 107 ? -21.607 -3.296 -5.411 1.000 13.048 93 GLY B C 1
ATOM 6090 O O . GLY B 1 107 ? -21.905 -4.218 -6.180 1.000 12.605 93 GLY B O 1
ATOM 6094 N N . TRP B 1 108 ? -20.783 -2.296 -5.734 1.000 11.363 94 TRP B N 1
ATOM 6095 C CA . TRP B 1 108 ? -20.134 -2.152 -7.030 1.000 12.074 94 TRP B CA 1
ATOM 6096 C C . TRP B 1 108 ? -21.167 -1.872 -8.126 1.000 12.501 94 TRP B C 1
ATOM 6097 O O . TRP B 1 108 ? -20.777 -1.832 -9.301 1.000 13.291 94 TRP B O 1
ATOM 6118 N N . VAL B 1 109 ? -22.406 -1.570 -7.763 1.000 12.221 95 VAL B N 1
ATOM 6119 C CA . VAL B 1 109 ? -23.459 -1.321 -8.753 1.000 13.066 95 VAL B CA 1
ATOM 6120 C C . VAL B 1 109 ? -24.094 0.051 -8.543 1.000 13.876 95 VAL B C 1
ATOM 6121 O O . VAL B 1 109 ? -24.505 0.711 -9.520 1.000 14.471 95 VAL B O 1
ATOM 6134 N N . ILE B 1 110 ? -24.319 0.446 -7.287 1.000 11.943 96 ILE B N 1
ATOM 6135 C CA . ILE B 1 110 ? -25.012 1.676 -6.977 1.000 12.785 96 ILE B CA 1
ATOM 6136 C C . ILE B 1 110 ? -24.119 2.588 -6.135 1.000 14.046 96 ILE B C 1
ATOM 6137 O O . ILE B 1 110 ? -22.958 2.277 -5.862 1.000 12.468 96 ILE B O 1
ATOM 6153 N N . GLY B 1 111 ? -24.649 3.757 -5.795 1.000 13.349 97 GLY B N 1
ATOM 6154 C CA . GLY B 1 111 ? -23.919 4.789 -5.091 1.000 12.967 97 GLY B CA 1
ATOM 6155 C C . GLY B 1 111 ? -23.245 5.721 -6.053 1.000 14.724 97 GLY B C 1
ATOM 6156 O O . GLY B 1 111 ? -23.005 5.358 -7.218 1.000 15.445 97 GLY B O 1
ATOM 6160 N N . ASP B 1 112 ? -22.935 6.922 -5.557 1.000 14.100 98 ASP B N 1
ATOM 6161 C CA . ASP B 1 112 ? -22.317 7.948 -6.387 1.000 14.678 98 ASP B CA 1
ATOM 6162 C C . ASP B 1 112 ? -21.774 9.053 -5.487 1.000 13.971 98 ASP B C 1
ATOM 6163 O O . ASP B 1 112 ? -21.578 8.854 -4.292 1.000 14.027 98 ASP B O 1
ATOM 6172 N N . LEU B 1 113 ? -21.464 10.226 -6.036 1.000 14.750 99 LEU B N 1
ATOM 6173 C CA . LEU B 1 113 ? -20.926 11.300 -5.246 1.000 13.972 99 LEU B CA 1
ATOM 6174 C C . LEU B 1 113 ? -22.003 11.898 -4.340 1.000 13.888 99 LEU B C 1
ATOM 6175 O O . LEU B 1 113 ? -21.634 12.502 -3.343 1.000 16.230 99 LEU B O 1
ATOM 6191 N N . GLU B 1 114 ? -23.296 11.764 -4.664 1.000 14.765 100 GLU B N 1
ATOM 6192 C CA . GLU B 1 114 ? -24.324 12.313 -3.786 1.000 14.989 100 GLU B CA 1
ATOM 6193 C C . GLU B 1 114 ? -24.687 11.391 -2.628 1.000 14.019 100 GLU B C 1
ATOM 6194 O O . GLU B 1 114 ? -24.969 11.885 -1.541 1.000 15.007 100 GLU B O 1
ATOM 6206 N N . THR B 1 115 ? -24.688 10.076 -2.835 1.000 14.078 101 THR B N 1
ATOM 6207 C CA . THR B 1 115 ? -25.114 9.134 -1.803 1.000 13.357 101 THR B CA 1
ATOM 6208 C C . THR B 1 115 ? -24.254 9.241 -0.558 1.000 13.856 101 THR B C 1
ATOM 6209 O O . THR B 1 115 ? -24.714 8.932 0.535 1.000 15.273 101 THR B O 1
ATOM 6220 N N . HIS B 1 116 ? -22.985 9.583 -0.732 1.000 12.244 102 HIS B N 1
ATOM 6221 C CA . HIS B 1 116 ? -22.047 9.576 0.372 1.000 11.974 102 HIS B CA 1
ATOM 6222 C C . HIS B 1 116 ? -21.534 10.962 0.691 1.000 11.694 102 HIS B C 1
ATOM 6223 O O . HIS B 1 116 ? -20.601 11.156 1.476 1.000 12.185 102 HIS B O 1
ATOM 6238 N N . ASP B 1 117 ? -22.199 11.975 0.134 1.000 12.822 103 ASP B N 1
ATOM 6239 C CA . ASP B 1 117 ? -21.786 13.355 0.316 1.000 13.273 103 ASP B CA 1
ATOM 6240 C C . ASP B 1 117 ? -21.831 13.792 1.789 1.000 11.746 103 ASP B C 1
ATOM 6241 O O . ASP B 1 117 ? -20.907 14.463 2.243 1.000 12.446 103 ASP B O 1
ATOM 6250 N N . PRO B 1 118 ? -22.921 13.507 2.556 1.000 11.687 104 PRO B N 1
ATOM 6251 C CA . PRO B 1 118 ? -22.924 13.926 3.965 1.000 12.185 104 PRO B CA 1
ATOM 6252 C C . PRO B 1 118 ? -21.749 13.355 4.744 1.000 12.337 104 PRO B C 1
ATOM 6253 O O . PRO B 1 118 ? -21.129 14.037 5.568 1.000 13.303 104 PRO B O 1
ATOM 6264 N N . TYR B 1 119 ? -21.432 12.066 4.529 1.000 11.606 105 TYR B N 1
ATOM 6265 C CA . TYR B 1 119 ? -20.336 11.456 5.250 1.000 11.395 105 TYR B CA 1
ATOM 6266 C C . TYR B 1 119 ? -19.009 12.125 4.882 1.000 10.398 105 TYR B C 1
ATOM 6267 O O . TYR B 1 119 ? -18.164 12.404 5.738 1.000 11.305 105 TYR B O 1
ATOM 6285 N N . CYS B 1 120 ? -18.776 12.342 3.593 1.000 10.576 106 CYS B N 1
ATOM 6286 C CA . CYS B 1 120 ? -17.516 12.914 3.160 1.000 10.934 106 CYS B CA 1
ATOM 6287 C C . CYS B 1 120 ? -17.295 14.324 3.730 1.000 10.731 106 CYS B C 1
ATOM 6288 O O . CYS B 1 120 ? -16.183 14.637 4.135 1.000 11.033 106 CYS B O 1
ATOM 6296 N N . ALA B 1 121 ? -18.378 15.107 3.809 1.000 11.895 107 ALA B N 1
ATOM 6297 C CA . ALA B 1 121 ? -18.246 16.435 4.375 1.000 12.656 107 ALA B CA 1
ATOM 6298 C C . ALA B 1 121 ? -17.938 16.345 5.866 1.000 11.999 107 ALA B C 1
ATOM 6299 O O . ALA B 1 121 ? -17.110 17.118 6.367 1.000 12.678 107 ALA B O 1
ATOM 6306 N N . GLU B 1 122 ? -18.615 15.421 6.569 1.000 11.431 108 GLU B N 1
ATOM 6307 C CA . GLU B 1 122 ? -18.331 15.241 7.985 1.000 12.313 108 GLU B CA 1
ATOM 6308 C C . GLU B 1 122 ? -16.907 14.770 8.216 1.000 12.641 108 GLU B C 1
ATOM 6309 O O . GLU B 1 122 ? -16.217 15.245 9.117 1.000 12.482 108 GLU B O 1
ATOM 6321 N N . ALA B 1 123 ? -16.431 13.832 7.391 1.000 11.427 109 ALA B N 1
ATOM 6322 C CA . ALA B 1 123 ? -15.047 13.375 7.466 1.000 11.056 109 ALA B CA 1
ATOM 6323 C C . ALA B 1 123 ? -14.064 14.528 7.295 1.000 11.694 109 ALA B C 1
ATOM 6324 O O . ALA B 1 123 ? -13.080 14.643 8.020 1.000 12.627 109 ALA B O 1
ATOM 6331 N N . ALA B 1 124 ? -14.313 15.388 6.291 1.000 11.636 110 ALA B N 1
ATOM 6332 C CA . ALA B 1 124 ? -13.429 16.528 6.080 1.000 12.165 110 ALA B CA 1
ATOM 6333 C C . ALA B 1 124 ? -13.415 17.407 7.336 1.000 12.148 110 ALA B C 1
ATOM 6334 O O . ALA B 1 124 ? -12.355 17.921 7.728 1.000 13.555 110 ALA B O 1
ATOM 6341 N N . ARG B 1 125 ? -14.580 17.678 7.891 1.000 12.652 111 ARG B N 1
ATOM 6342 C CA . ARG B 1 125 ? -14.663 18.537 9.079 1.000 13.181 111 ARG B CA 1
ATOM 6343 C C . ARG B 1 125 ? -13.906 17.936 10.259 1.000 13.096 111 ARG B C 1
ATOM 6344 O O . ARG B 1 125 ? -13.157 18.660 10.927 1.000 15.824 111 ARG B O 1
ATOM 6365 N N . ILE B 1 126 ? -14.117 16.645 10.557 1.000 12.765 112 ILE B N 1
ATOM 6366 C CA . ILE B 1 126 ? -13.538 16.075 11.754 1.000 13.365 112 ILE B CA 1
ATOM 6367 C C . ILE B 1 126 ? -12.054 15.839 11.560 1.000 12.409 112 ILE B C 1
ATOM 6368 O O . ILE B 1 126 ? -11.232 16.065 12.462 1.000 14.315 112 ILE B O 1
ATOM 6384 N N . LEU B 1 127 ? -11.653 15.305 10.398 1.000 11.805 113 LEU B N 1
ATOM 6385 C CA . LEU B 1 127 ? -10.253 14.973 10.174 1.000 12.145 113 LEU B CA 1
ATOM 6386 C C . LEU B 1 127 ? -9.372 16.214 9.978 1.000 13.232 113 LEU B C 1
ATOM 6387 O O . LEU B 1 127 ? -8.151 16.112 10.098 1.000 14.182 113 LEU B O 1
ATOM 6403 N N . ASP B 1 128 ? -9.969 17.340 9.494 1.000 14.410 114 ASP B N 1
ATOM 6404 C CA . ASP B 1 128 ? -9.210 18.522 9.107 1.000 14.525 114 ASP B CA 1
ATOM 6405 C C . ASP B 1 128 ? -8.148 18.155 8.084 1.000 14.246 114 ASP B C 1
ATOM 6406 O O . ASP B 1 128 ? -6.975 18.525 8.147 1.000 15.719 114 ASP B O 1
ATOM 6415 N N . MET B 1 129 ? -8.601 17.376 7.076 1.000 13.665 115 MET B N 1
ATOM 6416 C CA . MET B 1 129 ? -7.812 17.136 5.877 1.000 13.561 115 MET B CA 1
ATOM 6417 C C . MET B 1 129 ? -8.791 17.239 4.709 1.000 12.773 115 MET B C 1
ATOM 6418 O O . MET B 1 129 ? -9.986 17.076 4.878 1.000 13.703 115 MET B O 1
ATOM 6432 N N . PRO B 1 130 ? -8.307 17.508 3.488 1.000 13.325 116 PRO B N 1
ATOM 6433 C CA . PRO B 1 130 ? -9.159 17.344 2.321 1.000 12.696 116 PRO B CA 1
ATOM 6434 C C . PRO B 1 130 ? -9.565 15.889 2.124 1.000 12.557 116 PRO B C 1
ATOM 6435 O O . PRO B 1 130 ? -8.778 14.978 2.429 1.000 12.562 116 PRO B O 1
ATOM 6446 N N . VAL B 1 131 ? -10.796 15.737 1.611 1.000 11.488 117 VAL B N 1
ATOM 6447 C CA . VAL B 1 131 ? -11.355 14.431 1.241 1.000 10.831 117 VAL B CA 1
ATOM 6448 C C . VAL B 1 131 ? -11.722 14.461 -0.227 1.000 11.259 117 VAL B C 1
ATOM 6449 O O . VAL B 1 131 ? -12.420 15.376 -0.685 1.000 13.363 117 VAL B O 1
ATOM 6462 N N . ILE B 1 132 ? -11.215 13.489 -0.998 1.000 11.149 118 ILE B N 1
ATOM 6463 C CA . ILE B 1 132 ? -11.515 13.408 -2.416 1.000 10.528 118 ILE B CA 1
ATOM 6464 C C . ILE B 1 132 ? -12.256 12.107 -2.655 1.000 10.815 118 ILE B C 1
ATOM 6465 O O . ILE B 1 132 ? -11.698 11.042 -2.470 1.000 11.171 118 ILE B O 1
ATOM 6481 N N . ALA B 1 133 ? -13.521 12.238 -3.049 1.000 10.121 119 ALA B N 1
ATOM 6482 C CA . ALA B 1 133 ? -14.380 11.103 -3.312 1.000 10.132 119 ALA B CA 1
ATOM 6483 C C . ALA B 1 133 ? -14.305 10.753 -4.792 1.000 11.138 119 ALA B C 1
ATOM 6484 O O . ALA B 1 133 ? -14.284 11.646 -5.634 1.000 11.558 119 ALA B O 1
ATOM 6491 N N . ILE B 1 134 ? -14.239 9.445 -5.105 1.000 9.895 120 ILE B N 1
ATOM 6492 C CA . ILE B 1 134 ? -14.076 8.957 -6.471 1.000 10.051 120 ILE B CA 1
ATOM 6493 C C . ILE B 1 134 ? -15.367 8.356 -6.992 1.000 11.714 120 ILE B C 1
ATOM 6494 O O . ILE B 1 134 ? -15.940 7.451 -6.371 1.000 12.067 120 ILE B O 1
ATOM 6510 N N . ASP B 1 135 ? -15.814 8.790 -8.179 1.000 11.631 121 ASP B N 1
ATOM 6511 C CA . ASP B 1 135 ? -16.983 8.187 -8.833 1.000 13.392 121 ASP B CA 1
ATOM 6512 C C . ASP B 1 135 ? -16.504 7.139 -9.836 1.000 14.421 121 ASP B C 1
ATOM 6513 O O . ASP B 1 135 ? -16.426 7.375 -11.042 1.000 15.687 121 ASP B O 1
ATOM 6522 N N . TYR B 1 136 ? -16.124 5.970 -9.359 1.000 13.542 122 TYR B N 1
ATOM 6523 C CA . TYR B 1 136 ? -15.561 4.893 -10.160 1.000 11.591 122 TYR B CA 1
ATOM 6524 C C . TYR B 1 136 ? -16.651 4.190 -10.984 1.000 11.938 122 TYR B C 1
ATOM 6525 O O . TYR B 1 136 ? -17.853 4.222 -10.680 1.000 11.981 122 TYR B O 1
ATOM 6543 N N . ARG B 1 137 ? -16.211 3.490 -12.031 1.000 12.938 123 ARG B N 1
ATOM 6544 C CA . ARG B 1 137 ? -17.094 2.763 -12.910 1.000 13.627 123 ARG B CA 1
ATOM 6545 C C . ARG B 1 137 ? -17.870 1.682 -12.159 1.000 13.118 123 ARG B C 1
ATOM 6546 O O . ARG B 1 137 ? -17.309 0.931 -11.370 1.000 12.848 123 ARG B O 1
ATOM 6567 N N . LEU B 1 138 ? -19.169 1.572 -12.467 1.000 13.252 124 LEU B N 1
ATOM 6568 C CA . LEU B 1 138 ? -20.078 0.642 -11.845 1.000 13.446 124 LEU B CA 1
ATOM 6569 C C . LEU B 1 138 ? -20.534 -0.460 -12.807 1.000 12.791 124 LEU B C 1
ATOM 6570 O O . LEU B 1 138 ? -20.721 -0.283 -14.017 1.000 13.757 124 LEU B O 1
ATOM 6586 N N . ALA B 1 139 ? -20.787 -1.596 -12.202 1.000 13.082 125 ALA B N 1
ATOM 6587 C CA . ALA B 1 139 ? -21.382 -2.759 -12.827 1.000 13.861 125 ALA B CA 1
ATOM 6588 C C . ALA B 1 139 ? -22.895 -2.574 -12.846 1.000 14.188 125 ALA B C 1
ATOM 6589 O O . ALA B 1 139 ? -23.451 -1.805 -12.062 1.000 14.487 125 ALA B O 1
ATOM 6596 N N . PRO B 1 140 ? -23.650 -3.271 -13.743 1.000 14.691 126 PRO B N 1
ATOM 6597 C CA . PRO B 1 140 ? -23.120 -4.192 -14.740 1.000 16.124 126 PRO B CA 1
ATOM 6598 C C . PRO B 1 140 ? -22.592 -3.588 -16.033 1.000 14.895 126 PRO B C 1
ATOM 6599 O O . PRO B 1 140 ? -21.974 -4.333 -16.819 1.000 17.424 126 PRO B O 1
ATOM 6610 N N . GLU B 1 141 ? -22.736 -2.281 -16.208 1.000 16.046 127 GLU B N 1
ATOM 6611 C CA . GLU B 1 141 ? -22.196 -1.651 -17.416 1.000 17.241 127 GLU B CA 1
ATOM 6612 C C . GLU B 1 141 ? -20.689 -1.879 -17.524 1.000 17.579 127 GLU B C 1
ATOM 6613 O O . GLU B 1 141 ? -20.137 -2.120 -18.597 1.000 18.518 127 GLU B O 1
ATOM 6625 N N . HIS B 1 142 ? -20.003 -1.823 -16.363 1.000 16.142 128 HIS B N 1
ATOM 6626 C CA . HIS B 1 142 ? -18.565 -1.968 -16.283 1.000 15.914 128 HIS B CA 1
ATOM 6627 C C . HIS B 1 142 ? -18.300 -2.996 -15.192 1.000 15.356 128 HIS B C 1
ATOM 6628 O O . HIS B 1 142 ? -18.113 -2.623 -14.014 1.000 15.017 128 HIS B O 1
ATOM 6643 N N . PRO B 1 143 ? -18.267 -4.285 -15.509 1.000 14.267 129 PRO B N 1
ATOM 6644 C CA . PRO B 1 143 ? -18.033 -5.321 -14.520 1.000 15.372 129 PRO B CA 1
ATOM 6645 C C . PRO B 1 143 ? -16.618 -5.308 -13.949 1.000 14.598 129 PRO B C 1
ATOM 6646 O O . PRO B 1 143 ? -15.745 -4.595 -14.416 1.000 13.690 129 PRO B O 1
ATOM 6657 N N . PHE B 1 144 ? -16.418 -6.134 -12.925 1.000 12.662 130 PHE B N 1
ATOM 6658 C CA . PHE B 1 144 ? -15.076 -6.373 -12.418 1.000 12.127 130 PHE B CA 1
ATOM 6659 C C . PHE B 1 144 ? -14.102 -6.644 -13.562 1.000 13.728 130 PHE B C 1
ATOM 6660 O O . PHE B 1 144 ? -14.441 -7.439 -14.434 1.000 14.370 130 PHE B O 1
ATOM 6677 N N . PRO B 1 145 ? -12.864 -6.124 -13.584 1.000 13.749 131 PRO B N 1
ATOM 6678 C CA . PRO B 1 145 ? -12.250 -5.291 -12.536 1.000 13.370 131 PRO B CA 1
ATOM 6679 C C . PRO B 1 145 ? -12.251 -3.776 -12.760 1.000 12.204 131 PRO B C 1
ATOM 6680 O O . PRO B 1 145 ? -11.334 -3.073 -12.341 1.000 11.889 131 PRO B O 1
ATOM 6691 N N . ALA B 1 146 ? -13.300 -3.227 -13.391 1.000 11.491 132 ALA B N 1
ATOM 6692 C CA . ALA B 1 146 ? -13.329 -1.812 -13.672 1.000 11.731 132 ALA B CA 1
ATOM 6693 C C . ALA B 1 146 ? -13.199 -0.962 -12.401 1.000 11.499 132 ALA B C 1
ATOM 6694 O O . ALA B 1 146 ? -12.451 -0.001 -12.402 1.000 11.154 132 ALA B O 1
ATOM 6701 N N . ALA B 1 147 ? -13.962 -1.299 -11.354 1.000 11.309 133 ALA B N 1
ATOM 6702 C CA . ALA B 1 147 ? -13.915 -0.475 -10.136 1.000 10.843 133 ALA B CA 1
ATOM 6703 C C . ALA B 1 147 ? -12.500 -0.401 -9.543 1.000 10.521 133 ALA B C 1
ATOM 6704 O O . ALA B 1 147 ? -12.007 0.700 -9.300 1.000 11.020 133 ALA B O 1
ATOM 6711 N N . PRO B 1 148 ? -11.799 -1.531 -9.277 1.000 9.917 134 PRO B N 1
ATOM 6712 C CA . PRO B 1 148 ? -10.430 -1.434 -8.761 1.000 10.564 134 PRO B CA 1
ATOM 6713 C C . PRO B 1 148 ? -9.487 -0.686 -9.698 1.000 10.611 134 PRO B C 1
ATOM 6714 O O . PRO B 1 148 ? -8.633 0.065 -9.221 1.000 10.867 134 PRO B O 1
ATOM 6725 N N . ILE B 1 149 ? -9.644 -0.861 -11.002 1.000 10.428 135 ILE B N 1
ATOM 6726 C CA . ILE B 1 149 ? -8.774 -0.158 -11.925 1.000 10.599 135 ILE B CA 1
ATOM 6727 C C . ILE B 1 149 ? -8.947 1.346 -11.739 1.000 10.604 135 ILE B C 1
ATOM 6728 O O . ILE B 1 149 ? -7.986 2.123 -11.673 1.000 10.704 135 ILE B O 1
ATOM 6744 N N . ASP B 1 150 ? -10.210 1.823 -11.724 1.000 10.771 136 ASP B N 1
ATOM 6745 C CA . ASP B 1 150 ? -10.465 3.247 -11.604 1.000 10.646 136 ASP B CA 1
ATOM 6746 C C . ASP B 1 150 ? -9.948 3.793 -10.267 1.000 11.234 136 ASP B C 1
ATOM 6747 O O . ASP B 1 150 ? -9.501 4.931 -10.159 1.000 10.446 136 ASP B O 1
ATOM 6756 N N . CYS B 1 151 ? -10.216 3.050 -9.195 1.000 9.987 137 CYS B N 1
ATOM 6757 C CA . CYS B 1 151 ? -9.851 3.523 -7.870 1.000 10.509 137 CYS B CA 1
ATOM 6758 C C . CYS B 1 151 ? -8.346 3.668 -7.775 1.000 10.256 137 CYS B C 1
ATOM 6759 O O . CYS B 1 151 ? -7.870 4.666 -7.240 1.000 10.778 137 CYS B O 1
ATOM 6767 N N . GLU B 1 152 ? -7.602 2.723 -8.340 1.000 10.406 138 GLU B N 1
ATOM 6768 C CA . GLU B 1 152 ? -6.151 2.819 -8.318 1.000 11.059 138 GLU B CA 1
ATOM 6769 C C . GLU B 1 152 ? -5.699 3.997 -9.186 1.000 12.320 138 GLU B C 1
ATOM 6770 O O . GLU B 1 152 ? -4.880 4.824 -8.761 1.000 11.714 138 GLU B O 1
ATOM 6782 N N . ALA B 1 153 ? -6.288 4.138 -10.378 1.000 11.150 139 ALA B N 1
ATOM 6783 C CA . ALA B 1 153 ? -5.858 5.213 -11.259 1.000 12.505 139 ALA B CA 1
ATOM 6784 C C . ALA B 1 153 ? -6.137 6.579 -10.665 1.000 11.514 139 ALA B C 1
ATOM 6785 O O . ALA B 1 153 ? -5.320 7.487 -10.706 1.000 12.336 139 ALA B O 1
ATOM 6792 N N . ALA B 1 154 ? -7.318 6.751 -10.048 1.000 9.902 140 ALA B N 1
ATOM 6793 C CA . ALA B 1 154 ? -7.660 8.022 -9.470 1.000 10.804 140 ALA B CA 1
ATOM 6794 C C . ALA B 1 154 ? -6.751 8.338 -8.279 1.000 11.105 140 ALA B C 1
ATOM 6795 O O . ALA B 1 154 ? -6.403 9.479 -8.030 1.000 11.225 140 ALA B O 1
ATOM 6802 N N . THR B 1 155 ? -6.405 7.302 -7.492 1.000 10.912 141 THR B N 1
ATOM 6803 C CA . THR B 1 155 ? -5.554 7.513 -6.324 1.000 10.980 141 THR B CA 1
ATOM 6804 C C . THR B 1 155 ? -4.153 7.976 -6.769 1.000 11.838 141 THR B C 1
ATOM 6805 O O . THR B 1 155 ? -3.567 8.869 -6.178 1.000 11.885 141 THR B O 1
ATOM 6816 N N . ARG B 1 156 ? -3.616 7.328 -7.805 1.000 11.961 142 ARG B N 1
ATOM 6817 C CA . ARG B 1 156 ? -2.341 7.759 -8.365 1.000 12.406 142 ARG B CA 1
ATOM 6818 C C . ARG B 1 156 ? -2.448 9.174 -8.900 1.000 13.106 142 ARG B C 1
ATOM 6819 O O . ARG B 1 156 ? -1.494 9.959 -8.717 1.000 13.998 142 ARG B O 1
ATOM 6840 N N . TRP B 1 157 ? -3.569 9.543 -9.536 1.000 11.669 143 TRP B N 1
ATOM 6841 C CA . TRP B 1 157 ? -3.746 10.906 -10.003 1.000 13.291 143 TRP B CA 1
ATOM 6842 C C . TRP B 1 157 ? -3.665 11.900 -8.865 1.000 14.977 143 TRP B C 1
ATOM 6843 O O . TRP B 1 157 ? -3.041 12.945 -8.933 1.000 15.395 143 TRP B O 1
ATOM 6864 N N . VAL B 1 158 ? -4.359 11.615 -7.752 1.000 12.663 144 VAL B N 1
ATOM 6865 C CA . VAL B 1 158 ? -4.319 12.506 -6.611 1.000 13.706 144 VAL B CA 1
ATOM 6866 C C . VAL B 1 158 ? -2.873 12.683 -6.135 1.000 14.562 144 VAL B C 1
ATOM 6867 O O . VAL B 1 158 ? -2.459 13.819 -5.884 1.000 15.425 144 VAL B O 1
ATOM 6880 N N . ALA B 1 159 ? -2.118 11.605 -6.025 1.000 13.155 145 ALA B N 1
ATOM 6881 C CA . ALA B 1 159 ? -0.745 11.711 -5.525 1.000 14.790 145 ALA B CA 1
ATOM 6882 C C . ALA B 1 159 ? 0.118 12.553 -6.479 1.000 18.985 145 ALA B C 1
ATOM 6883 O O . ALA B 1 159 ? 1.044 13.213 -6.016 1.000 21.339 145 ALA B O 1
ATOM 6890 N N . ASP B 1 160 ? -0.177 12.499 -7.771 1.000 17.494 146 ASP B N 1
ATOM 6891 C CA . ASP B 1 160 ? 0.601 13.237 -8.763 1.000 19.295 146 ASP B CA 1
ATOM 6892 C C . ASP B 1 160 ? 0.173 14.696 -8.859 1.000 20.906 146 ASP B C 1
ATOM 6893 O O . ASP B 1 160 ? 0.989 15.479 -9.345 1.000 24.484 146 ASP B O 1
ATOM 6902 N N . ASN B 1 161 ? -1.076 15.079 -8.540 1.000 16.238 147 ASN B N 1
ATOM 6903 C CA . ASN B 1 161 ? -1.637 16.371 -8.930 1.000 19.369 147 ASN B CA 1
ATOM 6904 C C . ASN B 1 161 ? -2.161 17.260 -7.805 1.000 21.284 147 ASN B C 1
ATOM 6905 O O . ASN B 1 161 ? -2.482 18.424 -8.017 1.000 24.356 147 ASN B O 1
ATOM 6916 N N . ILE B 1 162 ? -2.412 16.701 -6.624 1.000 19.185 148 ILE B N 1
ATOM 6917 C CA . ILE B 1 162 ? -2.889 17.432 -5.473 1.000 18.956 148 ILE B CA 1
ATOM 6918 C C . ILE B 1 162 ? -1.739 17.630 -4.507 1.000 19.769 148 ILE B C 1
ATOM 6919 O O . ILE B 1 162 ? -0.936 16.731 -4.268 1.000 20.717 148 ILE B O 1
ATOM 6935 N N . ALA B 1 163 ? -1.652 18.839 -3.968 1.000 20.638 149 ALA B N 1
ATOM 6936 C CA . ALA B 1 163 ? -0.631 19.138 -2.981 1.000 22.199 149 ALA B CA 1
ATOM 6937 C C . ALA B 1 163 ? -0.908 18.328 -1.711 1.000 20.202 149 ALA B C 1
ATOM 6938 O O . ALA B 1 163 ? -1.922 18.493 -1.057 1.000 25.008 149 ALA B O 1
ATOM 6945 N N . CYS B 1 164 ? -0.008 17.444 -1.405 1.000 18.567 150 CYS B N 1
ATOM 6946 C CA . CYS B 1 164 ? -0.195 16.590 -0.252 1.000 21.196 150 CYS B CA 1
ATOM 6947 C C . CYS B 1 164 ? 1.127 15.961 0.143 1.000 18.978 150 CYS B C 1
ATOM 6948 O O . CYS B 1 164 ? 2.087 15.924 -0.635 1.000 23.138 150 CYS B O 1
ATOM 6956 N N . THR B 1 165 ? 1.187 15.411 1.350 1.000 18.469 151 THR B N 1
ATOM 6957 C CA . THR B 1 165 ? 2.362 14.722 1.831 1.000 17.810 151 THR B CA 1
ATOM 6958 C C . THR B 1 165 ? 2.177 13.207 1.893 1.000 17.971 151 THR B C 1
ATOM 6959 O O . THR B 1 165 ? 3.117 12.481 2.112 1.000 19.973 151 THR B O 1
ATOM 6970 N N . GLY B 1 166 ? 0.935 12.760 1.768 1.000 16.834 152 GLY B N 1
ATOM 6971 C CA . GLY B 1 166 ? 0.631 11.344 1.883 1.000 14.066 152 GLY B CA 1
ATOM 6972 C C . GLY B 1 166 ? -0.879 11.147 1.758 1.000 13.099 152 GLY B C 1
ATOM 6973 O O . GLY B 1 166 ? -1.629 12.111 1.803 1.000 14.863 152 GLY B O 1
ATOM 6977 N N . LEU B 1 167 ? -1.274 9.888 1.627 1.000 11.819 153 LEU B N 1
ATOM 6978 C CA . LEU B 1 167 ? -2.634 9.520 1.278 1.000 12.645 153 LEU B CA 1
ATOM 6979 C C . LEU B 1 167 ? -3.228 8.708 2.428 1.000 10.857 153 LEU B C 1
ATOM 6980 O O . LEU B 1 167 ? -2.549 7.856 3.025 1.000 11.607 153 LEU B O 1
ATOM 6996 N N . VAL B 1 168 ? -4.505 8.948 2.690 1.000 9.757 154 VAL B N 1
ATOM 6997 C CA . VAL B 1 168 ? -5.275 8.138 3.635 1.000 9.983 154 VAL B CA 1
ATOM 6998 C C . VAL B 1 168 ? -6.414 7.543 2.823 1.000 9.095 154 VAL B C 1
ATOM 6999 O O . VAL B 1 168 ? -7.240 8.305 2.304 1.000 11.972 154 VAL B O 1
ATOM 7012 N N . LEU B 1 169 ? -6.472 6.230 2.674 1.000 8.226 155 LEU B N 1
ATOM 7013 C CA . LEU B 1 169 ? -7.501 5.630 1.809 1.000 8.503 155 LEU B CA 1
ATOM 7014 C C . LEU B 1 169 ? -8.654 5.127 2.668 1.000 8.553 155 LEU B C 1
ATOM 7015 O O . LEU B 1 169 ? -8.389 4.557 3.715 1.000 8.568 155 LEU B O 1
ATOM 7031 N N . SER B 1 170 ? -9.879 5.317 2.253 1.000 8.363 156 SER B N 1
ATOM 7032 C CA . SER B 1 170 ? -11.025 4.885 3.038 1.000 7.897 156 SER B CA 1
ATOM 7033 C C . SER B 1 170 ? -12.208 4.624 2.147 1.000 9.035 156 SER B C 1
ATOM 7034 O O . SER B 1 170 ? -12.280 5.172 1.036 1.000 9.263 156 SER B O 1
ATOM 7042 N N . GLY B 1 171 ? -13.150 3.839 2.649 1.000 8.551 157 GLY B N 1
ATOM 7043 C CA . GLY B 1 171 ? -14.372 3.560 1.909 1.000 8.857 157 GLY B CA 1
ATOM 7044 C C . GLY B 1 171 ? -15.187 2.522 2.660 1.000 9.358 157 GLY B C 1
ATOM 7045 O O . GLY B 1 171 ? -14.628 1.817 3.505 1.000 9.082 157 GLY B O 1
ATOM 7049 N N . ASP B 1 172 ? -16.474 2.437 2.320 1.000 9.391 158 ASP B N 1
ATOM 7050 C CA . ASP B 1 172 ? -17.428 1.620 3.026 1.000 9.229 158 ASP B CA 1
ATOM 7051 C C . ASP B 1 172 ? -17.903 0.484 2.138 1.000 10.354 158 ASP B C 1
ATOM 7052 O O . ASP B 1 172 ? -18.249 0.715 0.970 1.000 10.328 158 ASP B O 1
ATOM 7061 N N . SER B 1 173 ? -17.960 -0.728 2.690 1.000 10.306 159 SER B N 1
ATOM 7062 C CA . SER B 1 173 ? -18.601 -1.883 2.063 1.000 12.281 159 SER B CA 1
ATOM 7063 C C . SER B 1 173 ? -17.795 -2.266 0.808 1.000 12.075 159 SER B C 1
ATOM 7064 O O . SER B 1 173 ? -16.621 -2.636 0.929 1.000 11.263 159 SER B O 1
ATOM 7072 N N . ALA B 1 174 ? -18.375 -2.211 -0.387 1.000 10.982 160 ALA B N 1
ATOM 7073 C CA . ALA B 1 174 ? -17.592 -2.349 -1.618 1.000 10.415 160 ALA B CA 1
ATOM 7074 C C . ALA B 1 174 ? -16.431 -1.370 -1.623 1.000 10.495 160 ALA B C 1
ATOM 7075 O O . ALA B 1 174 ? -15.353 -1.684 -2.115 1.000 9.696 160 ALA B O 1
ATOM 7082 N N . GLY B 1 175 ? -16.610 -0.180 -1.061 1.000 10.012 161 GLY B N 1
ATOM 7083 C CA . GLY B 1 175 ? -15.537 0.793 -0.989 1.000 9.933 161 GLY B CA 1
ATOM 7084 C C . GLY B 1 175 ? -14.478 0.424 0.044 1.000 9.932 161 GLY B C 1
ATOM 7085 O O . GLY B 1 175 ? -13.349 0.881 -0.066 1.000 10.602 161 GLY B O 1
ATOM 7089 N N . GLY B 1 176 ? -14.863 -0.371 1.022 1.000 9.505 162 GLY B N 1
ATOM 7090 C CA . GLY B 1 176 ? -13.876 -0.878 1.977 1.000 8.721 162 GLY B CA 1
ATOM 7091 C C . GLY B 1 176 ? -13.002 -1.978 1.332 1.000 9.064 162 GLY B C 1
ATOM 7092 O O . GLY B 1 176 ? -11.787 -2.034 1.558 1.000 9.054 162 GLY B O 1
ATOM 7096 N N . ASN B 1 177 ? -13.628 -2.833 0.498 1.000 9.649 163 ASN B N 1
ATOM 7097 C CA . ASN B 1 177 ? -12.907 -3.722 -0.369 1.000 10.117 163 ASN B CA 1
ATOM 7098 C C . ASN B 1 177 ? -11.925 -2.926 -1.233 1.000 9.454 163 ASN B C 1
ATOM 7099 O O . ASN B 1 177 ? -10.746 -3.221 -1.320 1.000 9.892 163 ASN B O 1
ATOM 7110 N N . LEU B 1 178 ? -12.402 -1.856 -1.892 1.000 9.161 164 LEU B N 1
ATOM 7111 C CA . LEU B 1 178 ? -11.567 -1.076 -2.806 1.000 9.224 164 LEU B CA 1
ATOM 7112 C C . LEU B 1 178 ? -10.447 -0.366 -2.054 1.000 9.635 164 LEU B C 1
ATOM 7113 O O . LEU B 1 178 ? -9.349 -0.235 -2.586 1.000 9.875 164 LEU B O 1
ATOM 7129 N N . THR B 1 179 ? -10.680 0.014 -0.808 1.000 8.782 165 THR B N 1
ATOM 7130 C CA . THR B 1 179 ? -9.634 0.587 0.046 1.000 8.568 165 THR B CA 1
ATOM 7131 C C . THR B 1 179 ? -8.470 -0.384 0.193 1.000 9.699 165 THR B C 1
ATOM 7132 O O . THR B 1 179 ? -7.299 -0.033 -0.035 1.000 9.600 165 THR B O 1
ATOM 7143 N N . ILE B 1 180 ? -8.808 -1.620 0.564 1.000 8.861 166 ILE B N 1
ATOM 7144 C 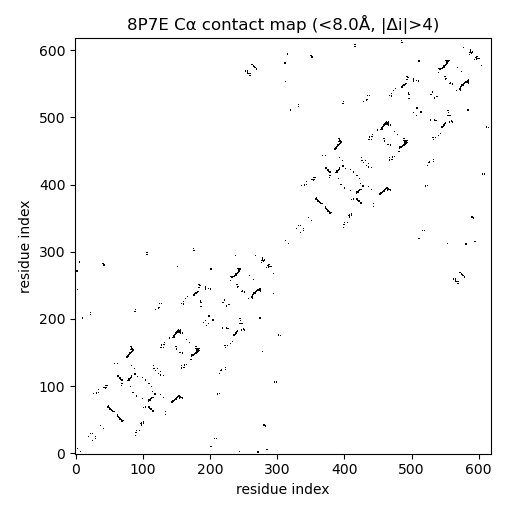CA . ILE B 1 180 ? -7.785 -2.619 0.845 1.000 9.372 166 ILE B CA 1
ATOM 7145 C C . ILE B 1 180 ? -7.073 -3.017 -0.454 1.000 9.300 166 ILE B C 1
ATOM 7146 O O . ILE B 1 180 ? -5.842 -3.073 -0.480 1.000 8.951 166 ILE B O 1
ATOM 7162 N N . VAL B 1 181 ? -7.839 -3.229 -1.534 1.000 9.424 167 VAL B N 1
ATOM 7163 C CA . VAL B 1 181 ? -7.261 -3.648 -2.812 1.000 9.920 167 VAL B CA 1
ATOM 7164 C C . VAL B 1 181 ? -6.333 -2.553 -3.337 1.000 9.913 167 VAL B C 1
ATOM 7165 O O . VAL B 1 181 ? -5.243 -2.812 -3.882 1.000 10.611 167 VAL B O 1
ATOM 7178 N N . THR B 1 182 ? -6.749 -1.297 -3.222 1.000 9.156 168 THR B N 1
ATOM 7179 C CA . THR B 1 182 ? -5.934 -0.195 -3.691 1.000 9.794 168 THR B CA 1
ATOM 7180 C C . THR B 1 182 ? -4.673 -0.047 -2.858 1.000 10.666 168 THR B C 1
ATOM 7181 O O . THR B 1 182 ? -3.580 0.153 -3.385 1.000 10.691 168 THR B O 1
ATOM 7192 N N . ALA B 1 183 ? -4.772 -0.207 -1.536 1.000 10.031 169 ALA B N 1
ATOM 7193 C CA . ALA B 1 183 ? -3.610 -0.137 -0.688 1.000 9.761 169 ALA B CA 1
ATOM 7194 C C . ALA B 1 183 ? -2.607 -1.252 -1.037 1.000 10.292 169 ALA B C 1
ATOM 7195 O O . ALA B 1 183 ? -1.406 -0.994 -1.013 1.000 10.870 169 ALA B O 1
ATOM 7202 N N . LEU B 1 184 ? -3.079 -2.440 -1.344 1.000 9.815 170 LEU B N 1
ATOM 7203 C CA . LEU B 1 184 ? -2.197 -3.543 -1.774 1.000 9.953 170 LEU B CA 1
ATOM 7204 C C . LEU B 1 184 ? -1.494 -3.188 -3.081 1.000 11.612 170 LEU B C 1
ATOM 7205 O O . LEU B 1 184 ? -0.300 -3.423 -3.223 1.000 11.541 170 LEU B O 1
ATOM 7221 N N . ALA B 1 185 ? -2.219 -2.581 -4.013 1.000 10.291 171 ALA B N 1
ATOM 7222 C CA . ALA B 1 185 ? -1.607 -2.249 -5.309 1.000 11.274 171 ALA B CA 1
ATOM 7223 C C . ALA B 1 185 ? -0.533 -1.194 -5.108 1.000 11.951 171 ALA B C 1
ATOM 7224 O O . ALA B 1 185 ? 0.511 -1.240 -5.768 1.000 13.190 171 ALA B O 1
ATOM 7231 N N . LEU B 1 186 ? -0.747 -0.208 -4.245 1.000 12.029 172 LEU B N 1
ATOM 7232 C CA . LEU B 1 186 ? 0.224 0.848 -3.997 1.000 11.517 172 LEU B CA 1
ATOM 7233 C C . LEU B 1 186 ? 1.376 0.366 -3.116 1.000 13.499 172 LEU B C 1
ATOM 7234 O O . LEU B 1 186 ? 2.486 0.865 -3.218 1.000 15.002 172 LEU B O 1
ATOM 7250 N N . ARG B 1 187 ? 1.163 -0.634 -2.294 1.000 11.948 173 ARG B N 1
ATOM 7251 C CA . ARG B 1 187 ? 2.253 -1.251 -1.554 1.000 13.677 173 ARG B CA 1
ATOM 7252 C C . ARG B 1 187 ? 3.226 -1.841 -2.574 1.000 14.235 173 ARG B C 1
ATOM 7253 O O . ARG B 1 187 ? 4.434 -1.643 -2.430 1.000 15.839 173 ARG B O 1
ATOM 7274 N N . ASP B 1 188 ? 2.668 -2.571 -3.555 1.000 13.431 174 ASP B N 1
ATOM 7275 C CA . ASP B 1 188 ? 3.485 -3.290 -4.529 1.000 14.447 174 ASP B CA 1
ATOM 7276 C C . ASP B 1 188 ? 4.170 -2.309 -5.466 1.000 17.236 174 ASP B C 1
ATOM 7277 O O . ASP B 1 188 ? 5.298 -2.598 -5.872 1.000 19.005 174 ASP B O 1
ATOM 7286 N N . GLU B 1 189 ? 3.527 -1.204 -5.828 1.000 15.063 175 GLU B N 1
ATOM 7287 C CA . GLU B 1 189 ? 4.111 -0.215 -6.722 1.000 16.137 175 GLU B CA 1
ATOM 7288 C C . GLU B 1 189 ? 3.689 1.156 -6.259 1.000 15.065 175 GLU B C 1
ATOM 7289 O O . GLU B 1 189 ? 2.599 1.643 -6.596 1.000 15.046 175 GLU B O 1
ATOM 7301 N N . PRO B 1 190 ? 4.510 1.792 -5.388 1.000 17.205 176 PRO B N 1
ATOM 7302 C CA . PRO B 1 190 ? 4.136 3.052 -4.790 1.000 16.511 176 PRO B CA 1
ATOM 7303 C C . PRO B 1 190 ? 3.720 4.151 -5.737 1.000 16.919 176 PRO B C 1
ATOM 7304 O O . PRO B 1 190 ? 4.239 4.257 -6.857 1.000 17.842 176 PRO B O 1
ATOM 7315 N N . ALA B 1 191 ? 2.736 4.907 -5.304 1.000 15.759 177 ALA B N 1
ATOM 7316 C CA . ALA B 1 191 ? 2.401 6.175 -5.945 1.000 16.621 177 ALA B CA 1
ATOM 7317 C C . ALA B 1 191 ? 3.454 7.234 -5.594 1.000 15.512 177 ALA B C 1
ATOM 7318 O O . ALA B 1 191 ? 4.426 6.962 -4.879 1.000 16.088 177 ALA B O 1
ATOM 7325 N N . ALA B 1 192 ? 3.222 8.450 -6.075 1.000 17.209 178 ALA B N 1
ATOM 7326 C CA . ALA B 1 192 ? 4.175 9.526 -5.873 1.000 17.787 178 ALA B CA 1
ATOM 7327 C C . ALA B 1 192 ? 4.228 9.984 -4.413 1.000 19.843 178 ALA B C 1
ATOM 7328 O O . ALA B 1 192 ? 5.150 10.684 -4.019 1.000 20.762 178 ALA B O 1
ATOM 7335 N N . LYS B 1 193 ? 3.213 9.610 -3.586 1.000 15.504 179 LYS B N 1
ATOM 7336 C CA . LYS B 1 193 ? 3.160 9.914 -2.166 1.000 16.012 179 LYS B CA 1
ATOM 7337 C C . LYS B 1 193 ? 2.792 8.615 -1.462 1.000 15.421 179 LYS B C 1
ATOM 7338 O O . LYS B 1 193 ? 2.147 7.759 -2.053 1.000 15.283 179 LYS B O 1
ATOM 7357 N N . PRO B 1 194 ? 3.282 8.367 -0.250 1.000 14.947 180 PRO B N 1
ATOM 7358 C CA . PRO B 1 194 ? 2.975 7.105 0.421 1.000 14.754 180 PRO B CA 1
ATOM 7359 C C . PRO B 1 194 ? 1.533 7.102 0.961 1.000 13.041 180 PRO B C 1
ATOM 7360 O O . PRO B 1 194 ? 0.976 8.161 1.279 1.000 13.378 180 PRO B O 1
ATOM 7371 N N . VAL B 1 195 ? 1.020 5.872 1.064 1.000 12.418 181 VAL B N 1
ATOM 7372 C CA . VAL B 1 195 ? -0.213 5.667 1.850 1.000 10.958 181 VAL B CA 1
ATOM 7373 C C . VAL B 1 195 ? 0.171 5.636 3.319 1.000 11.841 181 VAL B C 1
ATOM 7374 O O . VAL B 1 195 ? 0.870 4.706 3.709 1.000 14.096 181 VAL B O 1
ATOM 7387 N N . ILE B 1 196 ? -0.316 6.591 4.085 1.000 10.875 182 ILE B N 1
ATOM 7388 C CA A ILE B 1 196 ? -0.051 6.827 5.503 0.530 11.715 182 ILE B CA 1
ATOM 7389 C CA B ILE B 1 196 ? 0.103 6.602 5.468 0.470 10.888 182 ILE B CA 1
ATOM 7390 C C . ILE B 1 196 ? -0.876 5.865 6.374 1.000 11.414 182 ILE B C 1
ATOM 7391 O O . ILE B 1 196 ? -0.461 5.473 7.481 1.000 13.513 182 ILE B O 1
ATOM 7421 N N . ALA B 1 197 ? -2.125 5.651 5.974 1.000 9.849 183 ALA B N 1
ATOM 7422 C CA . ALA B 1 197 ? -3.076 4.906 6.786 1.000 9.684 183 ALA B CA 1
ATOM 7423 C C . ALA B 1 197 ? -4.234 4.525 5.887 1.000 8.427 183 ALA B C 1
ATOM 7424 O O . ALA B 1 197 ? -4.490 5.209 4.892 1.000 9.333 183 ALA B O 1
ATOM 7431 N N . ILE B 1 198 ? -4.968 3.483 6.285 1.000 8.261 184 ILE B N 1
ATOM 7432 C CA . ILE B 1 198 ? -6.194 3.118 5.602 1.000 7.848 184 ILE B CA 1
ATOM 7433 C C . ILE B 1 198 ? -7.313 2.910 6.601 1.000 7.910 184 ILE B C 1
ATOM 7434 O O . ILE B 1 198 ? -7.099 2.520 7.745 1.000 8.782 184 ILE B O 1
ATOM 7450 N N . HIS B 1 199 ? -8.537 3.128 6.127 1.000 7.245 185 HIS B N 1
ATOM 7451 C CA . HIS B 1 199 ? -9.731 3.033 6.958 1.000 7.626 185 HIS B CA 1
ATOM 7452 C C . HIS B 1 199 ? -10.847 2.333 6.200 1.000 7.684 185 HIS B C 1
ATOM 7453 O O . HIS B 1 199 ? -11.771 2.965 5.699 1.000 7.855 185 HIS B O 1
ATOM 7468 N N . PRO B 1 200 ? -10.786 1.009 6.074 1.000 7.676 186 PRO B N 1
ATOM 7469 C CA . PRO B 1 200 ? -11.891 0.258 5.492 1.000 7.840 186 PRO B CA 1
ATOM 7470 C C . PRO B 1 200 ? -13.043 0.156 6.503 1.000 7.590 186 PRO B C 1
ATOM 7471 O O . PRO B 1 200 ? -12.845 -0.246 7.642 1.000 8.467 186 PRO B O 1
ATOM 7482 N N . ILE B 1 201 ? -14.250 0.470 6.054 1.000 7.539 187 ILE B N 1
ATOM 7483 C CA . ILE B 1 201 ? -15.479 0.537 6.868 1.000 7.867 187 ILE B CA 1
ATOM 7484 C C . ILE B 1 201 ? -16.385 -0.589 6.423 1.000 9.205 187 ILE B C 1
ATOM 7485 O O . ILE B 1 201 ? -16.735 -0.664 5.245 1.000 9.346 187 ILE B O 1
ATOM 7501 N N . TYR B 1 202 ? -16.738 -1.481 7.346 1.000 8.755 188 TYR B N 1
ATOM 7502 C CA . TYR B 1 202 ? -17.481 -2.723 7.080 1.000 9.774 188 TYR B CA 1
ATOM 7503 C C . TYR B 1 202 ? -17.177 -3.332 5.715 1.000 10.349 188 TYR B C 1
ATOM 7504 O O . TYR B 1 202 ? -18.070 -3.472 4.865 1.000 9.773 188 TYR B O 1
ATOM 7522 N N . PRO B 1 203 ? -15.904 -3.656 5.445 1.000 9.440 189 PRO B N 1
ATOM 7523 C CA . PRO B 1 203 ? -15.481 -4.090 4.118 1.000 10.359 189 PRO B CA 1
ATOM 7524 C C . PRO B 1 203 ? -15.938 -5.492 3.791 1.000 11.350 189 PRO B C 1
ATOM 7525 O O . PRO B 1 203 ? -16.071 -6.340 4.659 1.000 12.035 189 PRO B O 1
ATOM 7536 N N . ALA B 1 204 ? -16.066 -5.752 2.476 1.000 11.895 190 ALA B N 1
ATOM 7537 C CA . ALA B 1 204 ? -16.018 -7.106 1.960 1.000 12.295 190 ALA B CA 1
ATOM 7538 C C . ALA B 1 204 ? -14.574 -7.447 1.620 1.000 11.240 190 ALA B C 1
ATOM 7539 O O . ALA B 1 204 ? -13.903 -6.651 0.949 1.000 13.131 190 ALA B O 1
ATOM 7546 N N . VAL B 1 205 ? -14.128 -8.645 1.983 1.000 11.123 191 VAL B N 1
ATOM 7547 C CA . VAL B 1 205 ? -12.752 -9.041 1.714 1.000 11.409 191 VAL B CA 1
ATOM 7548 C C . VAL B 1 205 ? -12.667 -10.425 1.049 1.000 12.667 191 VAL B C 1
ATOM 7549 O O . VAL B 1 205 ? -11.551 -10.903 0.785 1.000 12.845 191 VAL B O 1
ATOM 7562 N N . THR B 1 206 ? -13.829 -11.042 0.779 1.000 12.962 192 THR B N 1
ATOM 7563 C CA . THR B 1 206 ? -13.870 -12.329 0.086 1.000 14.203 192 THR B CA 1
ATOM 7564 C C . THR B 1 206 ? -15.226 -12.453 -0.586 1.000 15.059 192 THR B C 1
ATOM 7565 O O . THR B 1 206 ? -16.184 -11.819 -0.174 1.000 15.523 192 THR B O 1
ATOM 7576 N N . THR B 1 207 ? -15.309 -13.359 -1.577 1.000 15.464 193 THR B N 1
ATOM 7577 C CA . THR B 1 207 ? -16.599 -13.598 -2.224 1.000 17.586 193 THR B CA 1
ATOM 7578 C C . THR B 1 207 ? -17.433 -14.670 -1.512 1.000 17.448 193 THR B C 1
ATOM 7579 O O . THR B 1 207 ? -18.628 -14.759 -1.817 1.000 21.346 193 THR B O 1
ATOM 7590 N N . HIS B 1 208 ? -16.862 -15.459 -0.611 1.000 17.415 194 HIS B N 1
ATOM 7591 C CA . HIS B 1 208 ? -17.614 -16.588 -0.080 1.000 19.956 194 HIS B CA 1
ATOM 7592 C C . HIS B 1 208 ? -18.460 -16.155 1.109 1.000 18.077 194 HIS B C 1
ATOM 7593 O O . HIS B 1 208 ? -18.127 -15.158 1.802 1.000 17.649 194 HIS B O 1
ATOM 7608 N N . ASN B 1 209 ? -19.498 -16.948 1.387 1.000 18.152 195 ASN B N 1
ATOM 7609 C CA . ASN B 1 209 ? -20.499 -16.648 2.402 1.000 18.873 195 ASN B CA 1
ATOM 7610 C C . ASN B 1 209 ? -20.460 -17.615 3.587 1.000 17.518 195 ASN B C 1
ATOM 7611 O O . ASN B 1 209 ? -21.380 -17.592 4.403 1.000 18.585 195 ASN B O 1
ATOM 7622 N N . ASP B 1 210 ? -19.372 -18.365 3.770 1.000 17.963 196 ASP B N 1
ATOM 7623 C CA . ASP B 1 210 ? -19.269 -19.299 4.875 1.000 20.161 196 ASP B CA 1
ATOM 7624 C C . ASP B 1 210 ? -18.753 -18.603 6.140 1.000 18.046 196 ASP B C 1
ATOM 7625 O O . ASP B 1 210 ? -17.611 -18.767 6.568 1.000 19.329 196 ASP B O 1
ATOM 7634 N N . TRP B 1 211 ? -19.667 -17.848 6.739 1.000 15.658 197 TRP B N 1
ATOM 7635 C CA . TRP B 1 211 ? -19.445 -17.076 7.952 1.000 15.011 197 TRP B CA 1
ATOM 7636 C C . TRP B 1 211 ? -20.706 -17.156 8.819 1.000 14.221 197 TRP B C 1
ATOM 7637 O O . TRP B 1 211 ? -21.831 -16.974 8.322 1.000 15.117 197 TRP B O 1
ATOM 7658 N N . GLN B 1 212 ? -20.496 -17.315 10.125 1.000 15.671 198 GLN B N 1
ATOM 7659 C CA . GLN B 1 212 ? -21.624 -17.328 11.054 1.000 16.260 198 GLN B CA 1
ATOM 7660 C C . GLN B 1 212 ? -22.425 -16.023 10.976 1.000 15.699 198 GLN B C 1
ATOM 7661 O O . GLN B 1 212 ? -23.655 -16.001 10.993 1.000 16.355 198 GLN B O 1
ATOM 7675 N N . SER B 1 213 ? -21.748 -14.867 10.833 1.000 14.057 199 SER B N 1
ATOM 7676 C CA . SER B 1 213 ? -22.476 -13.623 10.736 1.000 13.423 199 SER B CA 1
ATOM 7677 C C . SER B 1 213 ? -23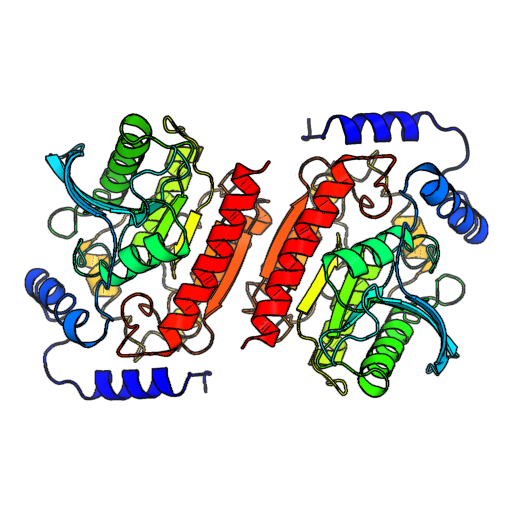.408 -13.573 9.523 1.000 12.790 199 SER B C 1
ATOM 7678 O O . SER B 1 213 ? -24.425 -12.873 9.536 1.000 13.152 199 SER B O 1
ATOM 7686 N N . TYR B 1 214 ? -23.009 -14.185 8.413 1.000 12.906 200 TYR B N 1
ATOM 7687 C CA . TYR B 1 214 ? -23.863 -14.232 7.227 1.000 14.893 200 TYR B CA 1
ATOM 7688 C C . TYR B 1 214 ? -25.143 -15.033 7.509 1.000 15.066 200 TYR B C 1
ATOM 7689 O O . TYR B 1 214 ? -26.223 -14.568 7.141 1.000 16.642 200 TYR B O 1
ATOM 7707 N N . ARG B 1 215 ? -24.983 -16.151 8.214 1.000 17.017 201 ARG B N 1
ATOM 7708 C CA . ARG B 1 215 ? -26.122 -17.013 8.556 1.000 18.276 201 ARG B CA 1
ATOM 7709 C C . ARG B 1 215 ? -27.009 -16.278 9.547 1.000 20.575 201 ARG B C 1
ATOM 7710 O O . ARG B 1 215 ? -28.230 -16.347 9.459 1.000 22.802 201 ARG B O 1
ATOM 7731 N N . ASP B 1 216 ? -26.413 -15.514 10.466 1.000 17.125 202 ASP B N 1
ATOM 7732 C CA . ASP B 1 216 ? -27.186 -14.877 11.514 1.000 17.400 202 ASP B CA 1
ATOM 7733 C C . ASP B 1 216 ? -27.899 -13.616 11.030 1.000 16.858 202 ASP B C 1
ATOM 7734 O O . ASP B 1 216 ? -29.004 -13.321 11.474 1.000 17.328 202 ASP B O 1
ATOM 7743 N N . PHE B 1 217 ? -27.263 -12.805 10.142 1.000 14.401 203 PHE B N 1
ATOM 7744 C CA . PHE B 1 217 ? -27.734 -11.462 9.839 1.000 14.211 203 PHE B CA 1
ATOM 7745 C C . PHE B 1 217 ? -28.041 -11.227 8.370 1.000 14.481 203 PHE B C 1
ATOM 7746 O O . PHE B 1 217 ? -28.332 -10.109 7.979 1.000 16.745 203 PHE B O 1
ATOM 7763 N N . GLY B 1 218 ? -28.101 -12.304 7.612 1.000 15.044 204 GLY B N 1
ATOM 7764 C CA . GLY B 1 218 ? -28.374 -12.251 6.180 1.000 16.871 204 GLY B CA 1
ATOM 7765 C C . GLY B 1 218 ? -29.831 -11.978 5.820 1.000 18.524 204 GLY B C 1
ATOM 7766 O O . GLY B 1 218 ? -30.138 -11.773 4.646 1.000 18.778 204 GLY B O 1
ATOM 7770 N N . GLU B 1 219 ? -30.715 -11.891 6.815 1.000 18.521 205 GLU B N 1
ATOM 7771 C CA . GLU B 1 219 ? -32.043 -11.369 6.624 1.000 18.627 205 GLU B CA 1
ATOM 7772 C C . GLU B 1 219 ? -32.348 -10.299 7.663 1.000 17.561 205 GLU B C 1
ATOM 7773 O O . GLU B 1 219 ? -31.848 -10.397 8.789 1.000 19.775 205 GLU B O 1
ATOM 7785 N N . GLY B 1 220 ? -33.157 -9.327 7.248 1.000 17.062 206 GLY B N 1
ATOM 7786 C CA . GLY B 1 220 ? -33.744 -8.348 8.152 1.000 16.379 206 GLY B CA 1
ATOM 7787 C C . GLY B 1 220 ? -32.808 -7.257 8.665 1.000 15.776 206 GLY B C 1
ATOM 7788 O O . GLY B 1 220 ? -33.221 -6.454 9.497 1.000 17.142 206 GLY B O 1
ATOM 7792 N N . HIS B 1 221 ? -31.590 -7.167 8.098 1.000 15.309 207 HIS B N 1
ATOM 7793 C CA . HIS B 1 221 ? -30.658 -6.173 8.572 1.000 14.566 207 HIS B CA 1
ATOM 7794 C C . HIS B 1 221 ? -30.046 -5.369 7.426 1.000 16.060 207 HIS B C 1
ATOM 7795 O O . HIS B 1 221 ? -28.834 -5.132 7.384 1.000 14.610 207 HIS B O 1
ATOM 7810 N N . LEU B 1 222 ? -30.881 -5.015 6.449 1.000 15.857 208 LEU B N 1
ATOM 7811 C CA . LEU B 1 222 ? -30.606 -4.082 5.354 1.000 16.460 208 LEU B CA 1
ATOM 7812 C C . LEU B 1 222 ? -29.796 -4.750 4.250 1.000 17.513 208 LEU B C 1
ATOM 7813 O O . LEU B 1 222 ? -30.249 -4.825 3.096 1.000 19.059 208 LEU B O 1
ATOM 7829 N N . LEU B 1 223 ? -28.549 -5.168 4.532 1.000 14.934 209 LEU B N 1
ATOM 7830 C CA . LEU B 1 223 ? -27.778 -5.931 3.561 1.000 14.931 209 LEU B CA 1
ATOM 7831 C C . LEU B 1 223 ? -28.214 -7.392 3.692 1.000 15.344 209 LEU B C 1
ATOM 7832 O O . LEU B 1 223 ? -27.894 -8.066 4.646 1.000 16.657 209 LEU B O 1
ATOM 7848 N N . THR B 1 224 ? -28.927 -7.895 2.701 1.000 15.708 210 THR B N 1
ATOM 7849 C CA . THR B 1 224 ? -29.511 -9.218 2.783 1.000 17.297 210 THR B CA 1
ATOM 7850 C C . THR B 1 224 ? -28.864 -10.187 1.808 1.000 17.475 210 THR B C 1
ATOM 7851 O O . THR B 1 224 ? -28.162 -9.786 0.896 1.000 17.027 210 THR B O 1
ATOM 7862 N N . GLU B 1 225 ? -29.069 -11.485 2.017 1.000 17.974 211 GLU B N 1
ATOM 7863 C CA . GLU B 1 225 ? -28.620 -12.512 1.090 1.000 19.054 211 GLU B CA 1
ATOM 7864 C C . GLU B 1 225 ? -29.050 -12.166 -0.344 1.000 17.246 211 GLU B C 1
ATOM 7865 O O . GLU B 1 225 ? -28.232 -12.247 -1.256 1.000 17.881 211 GLU B O 1
ATOM 7877 N N . GLY B 1 226 ? -30.302 -11.752 -0.518 1.000 17.570 212 GLY B N 1
ATOM 7878 C CA . GLY B 1 226 ? -30.849 -11.399 -1.815 1.000 17.639 212 GLY B CA 1
ATOM 7879 C C . GLY B 1 226 ? -30.103 -10.237 -2.476 1.000 18.771 212 GLY B C 1
ATOM 7880 O O . GLY B 1 226 ? -29.764 -10.324 -3.666 1.000 19.390 212 GLY B O 1
ATOM 7884 N N . SER B 1 227 ? -29.846 -9.174 -1.710 1.000 17.377 213 SER B N 1
ATOM 7885 C CA A SER B 1 227 ? -29.160 -8.019 -2.261 0.550 16.771 213 SER B CA 1
ATOM 7886 C CA B SER B 1 227 ? -29.172 -8.027 -2.291 0.450 16.113 213 SER B CA 1
ATOM 7887 C C . SER B 1 227 ? -27.716 -8.385 -2.610 1.000 15.409 213 SER B C 1
ATOM 7888 O O . SER B 1 227 ? -27.197 -7.994 -3.651 1.000 14.136 213 SER B O 1
ATOM 7902 N N . MET B 1 228 ? -27.065 -9.151 -1.738 1.000 14.250 214 MET B N 1
ATOM 7903 C CA . MET B 1 228 ? -25.685 -9.565 -1.965 1.000 14.024 214 MET B CA 1
ATOM 7904 C C . MET B 1 228 ? -25.543 -10.426 -3.221 1.000 15.273 214 MET B C 1
ATOM 7905 O O . MET B 1 228 ? -24.621 -10.227 -4.014 1.000 15.098 214 MET B O 1
ATOM 7919 N N . THR B 1 229 ? -26.503 -11.346 -3.453 1.000 15.717 215 THR B N 1
ATOM 7920 C CA . THR B 1 229 ? -26.484 -12.144 -4.670 1.000 16.418 215 THR B CA 1
ATOM 7921 C C . THR B 1 229 ? -26.666 -11.255 -5.900 1.000 16.198 215 THR B C 1
ATOM 7922 O O . THR B 1 229 ? -25.954 -11.419 -6.912 1.000 16.848 215 THR B O 1
ATOM 7933 N N . TRP B 1 230 ? -27.568 -10.279 -5.802 1.000 14.786 216 TRP B N 1
ATOM 7934 C CA . TRP B 1 230 ? -27.859 -9.391 -6.921 1.000 15.551 216 TRP B CA 1
ATOM 7935 C C . TRP B 1 230 ? -26.629 -8.545 -7.281 1.000 15.978 216 TRP B C 1
ATOM 7936 O O . TRP B 1 230 ? -26.214 -8.474 -8.427 1.000 16.806 216 TRP B O 1
ATOM 7957 N N . PHE B 1 231 ? -25.987 -7.970 -6.255 1.000 14.619 217 PHE B N 1
ATOM 7958 C CA . PHE B 1 231 ? -24.773 -7.199 -6.497 1.000 14.470 217 PHE B CA 1
ATOM 7959 C C . PHE B 1 231 ? -23.674 -8.058 -7.111 1.000 15.490 217 PHE B C 1
ATOM 7960 O O . PHE B 1 231 ? -23.014 -7.637 -8.067 1.000 14.767 217 PHE B O 1
ATOM 7977 N N . GLY B 1 232 ? -23.445 -9.240 -6.539 1.000 15.035 218 GLY B N 1
ATOM 7978 C CA . GLY B 1 232 ? -22.381 -10.132 -6.970 1.000 15.267 218 GLY B CA 1
ATOM 7979 C C . GLY B 1 232 ? -22.576 -10.573 -8.425 1.000 15.774 218 GLY B C 1
ATOM 7980 O O . GLY B 1 232 ? -21.626 -10.642 -9.222 1.000 15.753 218 GLY B O 1
ATOM 7984 N N . ASN B 1 233 ? -23.830 -10.845 -8.788 1.000 16.519 219 ASN B N 1
ATOM 7985 C CA . ASN B 1 233 ? -24.106 -11.317 -10.131 1.000 16.805 219 ASN B CA 1
ATOM 7986 C C . ASN B 1 233 ? -23.786 -10.213 -11.124 1.000 15.880 219 ASN B C 1
ATOM 7987 O O . ASN B 1 233 ? -23.243 -10.499 -12.195 1.000 19.393 219 ASN B O 1
ATOM 7998 N N . HIS B 1 234 ? -24.136 -8.968 -10.811 1.000 15.270 220 HIS B N 1
ATOM 7999 C CA . HIS B 1 234 ? -23.822 -7.856 -11.701 1.000 14.109 220 HIS B CA 1
ATOM 8000 C C . HIS B 1 234 ? -22.315 -7.584 -11.800 1.000 14.109 220 HIS B C 1
ATOM 8001 O O . HIS B 1 234 ? -21.778 -7.280 -12.869 1.000 15.415 220 HIS B O 1
ATOM 8016 N N . TYR B 1 235 ? -21.607 -7.644 -10.652 1.000 13.471 221 TYR B N 1
ATOM 8017 C CA . TYR B 1 235 ? -20.194 -7.289 -10.649 1.000 13.055 221 TYR B CA 1
ATOM 8018 C C . TYR B 1 235 ? -19.303 -8.355 -11.296 1.000 12.413 221 TYR B C 1
ATOM 8019 O O . TYR B 1 235 ? -18.304 -8.020 -11.936 1.000 12.938 221 TYR B O 1
ATOM 8037 N N . ALA B 1 236 ? -19.687 -9.616 -11.172 1.000 13.955 222 ALA B N 1
ATOM 8038 C CA . ALA B 1 236 ? -19.013 -10.741 -11.804 1.000 13.949 222 ALA B CA 1
ATOM 8039 C C . ALA B 1 236 ? -17.522 -10.756 -11.507 1.000 13.799 222 ALA B C 1
ATOM 8040 O O . ALA B 1 236 ? -16.674 -10.854 -12.401 1.000 15.605 222 ALA B O 1
ATOM 8047 N N . ALA B 1 237 ? -17.196 -10.712 -10.214 1.000 14.290 223 ALA B N 1
ATOM 8048 C CA . ALA B 1 237 ? -15.815 -10.743 -9.804 1.000 15.290 223 ALA B CA 1
ATOM 8049 C C . ALA B 1 237 ? -15.241 -12.149 -9.953 1.000 16.819 223 ALA B C 1
ATOM 8050 O O . ALA B 1 237 ? -15.936 -13.159 -9.860 1.000 18.766 223 ALA B O 1
ATOM 8057 N N . ASP B 1 238 ? -13.941 -12.183 -10.203 1.000 16.844 224 ASP B N 1
ATOM 8058 C CA . ASP B 1 238 ? -13.174 -13.425 -10.184 1.000 16.345 224 ASP B CA 1
ATOM 8059 C C . ASP B 1 238 ? -12.788 -13.743 -8.747 1.000 17.912 224 ASP B C 1
ATOM 8060 O O . ASP B 1 238 ? -11.976 -13.020 -8.156 1.000 17.396 224 ASP B O 1
ATOM 8069 N N . PRO B 1 239 ? -13.313 -14.826 -8.153 1.000 18.496 225 PRO B N 1
ATOM 8070 C CA . PRO B 1 239 ? -13.070 -15.121 -6.741 1.000 18.359 225 PRO B CA 1
ATOM 8071 C C . PRO B 1 239 ? -11.620 -15.433 -6.402 1.000 17.987 225 PRO B C 1
ATOM 8072 O O . PRO B 1 239 ? -11.260 -15.374 -5.222 1.000 19.995 225 PRO B O 1
ATOM 8083 N N . ALA B 1 240 ? -10.782 -15.747 -7.405 1.000 17.948 226 ALA B N 1
ATOM 8084 C CA . ALA B 1 240 ? -9.368 -16.048 -7.209 1.000 20.667 226 ALA B CA 1
ATOM 8085 C C . ALA B 1 240 ? -8.458 -14.825 -7.322 1.000 18.858 226 ALA B C 1
ATOM 8086 O O . ALA B 1 240 ? -7.254 -14.959 -7.177 1.000 22.805 226 ALA B O 1
ATOM 8093 N N . ASP B 1 241 ? -8.984 -13.645 -7.661 1.000 16.919 227 ASP B N 1
ATOM 8094 C CA . ASP B 1 241 ? -8.181 -12.477 -7.929 1.000 15.606 227 ASP B CA 1
ATOM 8095 C C . ASP B 1 241 ? -8.071 -11.670 -6.628 1.000 15.422 227 ASP B C 1
ATOM 8096 O O . ASP B 1 241 ? -9.084 -11.502 -5.942 1.000 14.558 227 ASP B O 1
ATOM 8105 N N . ARG B 1 242 ? -6.867 -11.206 -6.314 1.000 13.996 228 ARG B N 1
ATOM 8106 C CA . ARG B 1 242 ? -6.644 -10.380 -5.130 1.000 14.520 228 ARG B CA 1
ATOM 8107 C C . ARG B 1 242 ? -7.515 -9.144 -5.122 1.000 14.442 228 ARG B C 1
ATOM 8108 O O . ARG B 1 242 ? -7.858 -8.642 -4.027 1.000 14.409 228 ARG B O 1
ATOM 8129 N N . ARG B 1 243 ? -7.904 -8.615 -6.286 1.000 13.249 229 ARG B N 1
ATOM 8130 C CA . ARG B 1 243 ? -8.714 -7.412 -6.331 1.000 14.890 229 ARG B CA 1
ATOM 8131 C C . ARG B 1 243 ? -10.167 -7.679 -5.981 1.000 14.355 229 ARG B C 1
ATOM 8132 O O . ARG B 1 243 ? -10.893 -6.701 -5.846 1.000 19.287 229 ARG B O 1
ATOM 8153 N N . ALA B 1 244 ? -10.561 -8.932 -5.829 1.000 13.972 230 ALA B N 1
ATOM 8154 C CA . ALA B 1 244 ? -11.829 -9.355 -5.275 1.000 16.076 230 ALA B CA 1
ATOM 8155 C C . ALA B 1 244 ? -11.713 -9.866 -3.849 1.000 18.073 230 ALA B C 1
ATOM 8156 O O . ALA B 1 244 ? -12.498 -9.471 -2.994 1.000 21.017 230 ALA B O 1
ATOM 8163 N N . ALA B 1 245 ? -10.721 -10.711 -3.578 1.000 16.124 231 ALA B N 1
ATOM 8164 C CA . ALA B 1 245 ? -10.622 -11.461 -2.328 1.000 15.955 231 ALA B CA 1
ATOM 8165 C C . ALA B 1 245 ? -9.248 -11.222 -1.731 1.000 13.666 231 ALA B C 1
ATOM 8166 O O . ALA B 1 245 ? -8.414 -12.120 -1.585 1.000 13.022 231 ALA B O 1
ATOM 8173 N N . PRO B 1 246 ? -9.037 -10.026 -1.160 1.000 12.699 232 PRO B N 1
ATOM 8174 C CA . PRO B 1 246 ? -7.745 -9.712 -0.540 1.000 13.453 232 PRO B CA 1
ATOM 8175 C C . PRO B 1 246 ? -7.386 -10.588 0.653 1.000 12.205 232 PRO B C 1
ATOM 8176 O O . PRO B 1 246 ? -6.220 -10.720 0.982 1.000 12.717 232 PRO B O 1
ATOM 8187 N N . ILE B 1 247 ? -8.368 -11.202 1.343 1.000 11.770 233 ILE B N 1
ATOM 8188 C CA . ILE B 1 247 ? -8.065 -12.028 2.477 1.000 13.071 233 ILE B CA 1
ATOM 8189 C C . ILE B 1 247 ? -7.230 -13.258 2.093 1.000 14.047 233 ILE B C 1
ATOM 8190 O O . ILE B 1 247 ? -6.568 -13.836 2.944 1.000 14.724 233 ILE B O 1
ATOM 8206 N N . ASP B 1 248 ? -7.195 -13.614 0.801 1.000 14.121 234 ASP B N 1
ATOM 8207 C CA . ASP B 1 248 ? -6.448 -14.799 0.382 1.000 15.195 234 ASP B CA 1
ATOM 8208 C C . ASP B 1 248 ? -5.013 -14.470 -0.022 1.000 15.819 234 ASP B C 1
ATOM 8209 O O . ASP B 1 248 ? -4.309 -15.354 -0.557 1.000 18.853 234 ASP B O 1
ATOM 8218 N N . PHE B 1 249 ? -4.503 -13.256 0.218 1.000 14.160 235 PHE B N 1
ATOM 8219 C CA . PHE B 1 249 ? -3.202 -12.823 -0.253 1.000 15.127 235 PHE B CA 1
ATOM 8220 C C . PHE B 1 249 ? -2.447 -12.132 0.868 1.000 15.479 235 PHE B C 1
ATOM 8221 O O . PHE B 1 249 ? -3.079 -11.573 1.788 1.000 13.906 235 PHE B O 1
ATOM 8238 N N . PRO B 1 250 ? -1.110 -12.151 0.874 1.000 14.648 236 PRO B N 1
ATOM 8239 C CA . PRO B 1 250 ? -0.348 -11.611 1.998 1.000 14.059 236 PRO B CA 1
ATOM 8240 C C . PRO B 1 250 ? -0.648 -10.148 2.278 1.000 14.064 236 PRO B C 1
ATOM 8241 O O . PRO B 1 250 ? -0.775 -9.339 1.360 1.000 16.880 236 PRO B O 1
ATOM 8252 N N . ALA B 1 251 ? -0.749 -9.822 3.581 1.000 14.034 237 ALA B N 1
ATOM 8253 C CA . ALA B 1 251 ? -1.038 -8.468 4.013 1.000 13.105 237 ALA B CA 1
ATOM 8254 C C . ALA B 1 251 ? 0.200 -7.770 4.559 1.000 13.590 237 ALA B C 1
ATOM 8255 O O . ALA B 1 251 ? 0.120 -6.582 4.929 1.000 13.629 237 ALA B O 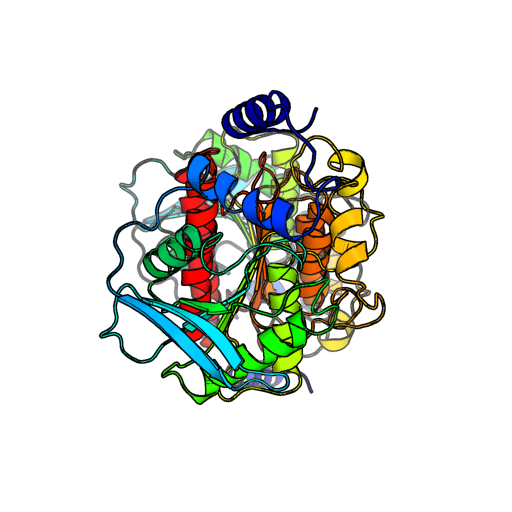1
ATOM 8262 N N . ASP B 1 252 ? 1.356 -8.436 4.595 1.000 13.396 238 ASP B N 1
ATOM 8263 C CA . ASP B 1 252 ? 2.541 -7.830 5.136 1.000 16.922 238 ASP B CA 1
ATOM 8264 C C . ASP B 1 252 ? 2.854 -6.517 4.419 1.000 15.651 238 ASP B C 1
ATOM 8265 O O . ASP B 1 252 ? 2.726 -6.418 3.193 1.000 16.140 238 ASP B O 1
ATOM 8274 N N . GLY B 1 253 ? 3.242 -5.497 5.183 1.000 14.613 239 GLY B N 1
ATOM 8275 C CA . GLY B 1 253 ? 3.704 -4.250 4.618 1.000 14.493 239 GLY B CA 1
ATOM 8276 C C . GLY B 1 253 ? 2.593 -3.263 4.293 1.000 13.777 239 GLY B C 1
ATOM 8277 O O . GLY B 1 253 ? 2.894 -2.199 3.786 1.000 14.836 239 GLY B O 1
ATOM 8281 N N . LEU B 1 254 ? 1.323 -3.579 4.621 1.000 12.555 240 LEU B N 1
ATOM 8282 C CA . LEU B 1 254 ? 0.285 -2.572 4.458 1.000 12.606 240 LEU B CA 1
ATOM 8283 C C . LEU B 1 254 ? 0.479 -1.475 5.492 1.000 11.568 240 LEU B C 1
ATOM 8284 O O . LEU B 1 254 ? 1.124 -1.668 6.524 1.000 13.065 240 LEU B O 1
ATOM 8300 N N . PRO B 1 255 ? -0.102 -0.284 5.273 1.000 11.064 241 PRO B N 1
ATOM 8301 C CA . PRO B 1 255 ? -0.048 0.805 6.218 1.000 11.911 241 PRO B CA 1
ATOM 8302 C C . PRO B 1 255 ? -0.887 0.525 7.457 1.000 10.569 241 PRO B C 1
ATOM 8303 O O . PRO B 1 255 ? -1.777 -0.316 7.435 1.000 10.525 241 PRO B O 1
ATOM 8314 N N . PRO B 1 256 ? -0.674 1.292 8.519 1.000 10.994 242 PRO B N 1
ATOM 8315 C CA . PRO B 1 256 ? -1.554 1.288 9.683 1.000 11.116 242 PRO B CA 1
ATOM 8316 C C . PRO B 1 256 ? -3.014 1.366 9.235 1.000 10.895 242 PRO B C 1
ATOM 8317 O O . PRO B 1 256 ? -3.389 2.172 8.405 1.000 10.942 242 PRO B O 1
ATOM 8328 N N . THR B 1 257 ? -3.812 0.485 9.851 1.000 9.433 243 THR B N 1
ATOM 8329 C CA . THR B 1 257 ? -5.166 0.216 9.423 1.000 8.715 243 THR B CA 1
ATOM 8330 C C . THR B 1 257 ? -6.152 0.444 10.562 1.000 9.104 243 THR B C 1
ATOM 8331 O O . THR B 1 257 ? -5.907 -0.004 11.683 1.000 10.967 243 THR B O 1
ATOM 8342 N N . LEU B 1 258 ? -7.236 1.157 10.308 1.000 7.543 244 LEU B N 1
ATOM 8343 C CA . LEU B 1 258 ? -8.382 1.236 11.189 1.000 7.089 244 LEU B CA 1
ATOM 8344 C C . LEU B 1 258 ? -9.524 0.527 10.483 1.000 7.020 244 LEU B C 1
ATOM 8345 O O . LEU B 1 258 ? -10.001 1.003 9.455 1.000 8.000 244 LEU B O 1
ATOM 8361 N N . LEU B 1 259 ? -9.927 -0.636 10.973 1.000 6.775 245 LEU B N 1
ATOM 8362 C CA . LEU B 1 259 ? -11.001 -1.402 10.365 1.000 6.850 245 LEU B CA 1
ATOM 8363 C C . LEU B 1 259 ? -12.152 -1.427 11.338 1.000 7.522 245 LEU B C 1
ATOM 8364 O O . LEU B 1 259 ? -11.964 -1.782 12.510 1.000 7.943 245 LEU B O 1
ATOM 8380 N N . ILE B 1 260 ? -13.341 -1.052 10.858 1.000 7.535 246 ILE B N 1
ATOM 8381 C CA . ILE B 1 260 ? -14.534 -1.099 11.673 1.000 8.198 246 ILE B CA 1
ATOM 8382 C C . ILE B 1 260 ? -15.551 -2.021 11.050 1.000 8.351 246 ILE B C 1
ATOM 8383 O O . ILE B 1 260 ? -15.698 -2.029 9.828 1.000 10.053 246 ILE B O 1
ATOM 8399 N N . THR B 1 261 ? -16.265 -2.754 11.894 1.000 8.154 247 THR B N 1
ATOM 8400 C CA . THR B 1 261 ? -17.395 -3.553 11.491 1.000 8.732 247 THR B CA 1
ATOM 8401 C C . THR B 1 261 ? -18.620 -3.115 12.252 1.000 9.354 247 THR B C 1
ATOM 8402 O O . THR B 1 261 ? -18.537 -2.285 13.134 1.000 10.506 247 THR B O 1
ATOM 8413 N N . ALA B 1 262 ? -19.768 -3.595 11.757 1.000 9.319 248 ALA B N 1
ATOM 8414 C CA . ALA B 1 262 ? -21.011 -3.461 12.506 1.000 9.406 248 ALA B CA 1
ATOM 8415 C C . ALA B 1 262 ? -21.377 -4.837 13.065 1.000 9.543 248 ALA B C 1
ATOM 8416 O O . ALA B 1 262 ? -21.257 -5.853 12.364 1.000 10.232 248 ALA B O 1
ATOM 8423 N N . SER B 1 263 ? -21.917 -4.905 14.283 1.000 9.888 249 SER B N 1
ATOM 8424 C CA . SER B 1 263 ? -22.086 -6.196 14.929 1.000 10.427 249 SER B CA 1
ATOM 8425 C C . SER B 1 263 ? -23.236 -7.001 14.339 1.000 10.240 249 SER B C 1
ATOM 8426 O O . SER B 1 263 ? -23.228 -8.216 14.528 1.000 12.043 249 SER B O 1
ATOM 8434 N N . LEU B 1 264 ? -24.179 -6.352 13.654 1.000 10.207 250 LEU B N 1
ATOM 8435 C CA . LEU B 1 264 ? -25.327 -7.062 13.060 1.000 11.196 250 LEU B CA 1
ATOM 8436 C C . LEU B 1 264 ? -25.200 -7.154 11.550 1.000 11.789 250 LEU B C 1
ATOM 8437 O O . LEU B 1 264 ? -26.185 -7.126 10.811 1.000 14.441 250 LEU B O 1
ATOM 8453 N N . ASP B 1 265 ? -23.981 -7.229 11.049 1.000 12.463 251 ASP B N 1
ATOM 8454 C CA . ASP B 1 265 ? -23.709 -7.172 9.625 1.000 11.918 251 ASP B CA 1
ATOM 8455 C C . ASP B 1 265 ? -23.327 -8.573 9.184 1.000 11.421 251 ASP B C 1
ATOM 8456 O O . ASP B 1 265 ? -22.439 -9.214 9.756 1.000 10.883 251 ASP B O 1
ATOM 8465 N N . PRO B 1 266 ? -23.906 -9.103 8.086 1.000 11.421 252 PRO B N 1
ATOM 8466 C CA . PRO B 1 266 ? -23.397 -10.325 7.496 1.000 12.345 252 PRO B CA 1
ATOM 8467 C C . PRO B 1 266 ? -21.898 -10.343 7.204 1.000 11.673 252 PRO B C 1
ATOM 8468 O O . PRO B 1 266 ? -21.280 -11.395 7.258 1.000 12.135 252 PRO B O 1
ATOM 8479 N N . LEU B 1 267 ? -21.318 -9.178 6.896 1.000 10.590 253 LEU B N 1
ATOM 8480 C CA . LEU B 1 267 ? -19.882 -9.066 6.588 1.000 11.161 253 LEU B CA 1
ATOM 8481 C C . LEU B 1 267 ? -19.033 -8.971 7.849 1.000 10.258 253 LEU B C 1
ATOM 8482 O O . LEU B 1 267 ? -17.823 -8.883 7.737 1.000 10.099 253 LEU B O 1
ATOM 8498 N N . ARG B 1 268 ? -19.621 -8.973 9.045 1.000 9.091 254 ARG B N 1
ATOM 8499 C CA . ARG B 1 268 ? -18.845 -8.742 10.260 1.000 9.102 254 ARG B CA 1
ATOM 8500 C C . ARG B 1 268 ? -17.683 -9.711 10.381 1.000 8.780 254 ARG B C 1
ATOM 8501 O O . ARG B 1 268 ? -16.564 -9.326 10.705 1.000 9.419 254 ARG B O 1
ATOM 8522 N N . ASP B 1 269 ? -17.942 -11.004 10.230 1.000 9.218 255 ASP B N 1
ATOM 8523 C CA . ASP B 1 269 ? -16.931 -11.974 10.545 1.000 9.897 255 ASP B CA 1
ATOM 8524 C C . ASP B 1 269 ? -15.754 -11.927 9.575 1.000 9.801 255 ASP B C 1
ATOM 8525 O O . ASP B 1 269 ? -14.639 -12.157 10.005 1.000 10.208 255 ASP B O 1
ATOM 8534 N N . GLN B 1 270 ? -15.972 -11.598 8.320 1.000 8.956 256 GLN B N 1
ATOM 8535 C CA . GLN B 1 270 ? -14.858 -11.508 7.386 1.000 9.666 256 GLN B CA 1
ATOM 8536 C C . GLN B 1 270 ? -14.028 -10.260 7.705 1.000 8.901 256 GLN B C 1
ATOM 8537 O O . GLN B 1 270 ? -12.810 -10.229 7.458 1.000 9.806 256 GLN B O 1
ATOM 8551 N N . GLY B 1 271 ? -14.681 -9.196 8.198 1.000 9.453 257 GLY B N 1
ATOM 8552 C CA . GLY B 1 271 ? -13.953 -8.026 8.647 1.000 9.616 257 GLY B CA 1
ATOM 8553 C C . GLY B 1 271 ? -13.064 -8.315 9.841 1.000 9.775 257 GLY B C 1
ATOM 8554 O O . GLY B 1 271 ? -11.890 -7.901 9.863 1.000 9.441 257 GLY B O 1
ATOM 8558 N N . ARG B 1 272 ? -13.623 -9.028 10.828 1.000 8.613 258 ARG B N 1
ATOM 8559 C CA . ARG B 1 272 ? -12.830 -9.507 11.945 1.000 8.985 258 ARG B CA 1
ATOM 8560 C C . ARG B 1 272 ? -11.645 -10.311 11.446 1.000 9.330 258 ARG B C 1
ATOM 8561 O O . ARG B 1 272 ? -10.497 -10.155 11.888 1.000 10.043 258 ARG B O 1
ATOM 8582 N N . ALA B 1 273 ? -11.900 -11.229 10.500 1.000 8.908 259 ALA B N 1
ATOM 8583 C CA . ALA B 1 273 ? -10.856 -12.101 9.999 1.000 9.330 259 ALA B CA 1
ATOM 8584 C C . ALA B 1 273 ? -9.767 -11.310 9.301 1.000 9.462 259 ALA B C 1
ATOM 8585 O O . ALA B 1 273 ? -8.589 -11.656 9.454 1.000 10.573 259 ALA B O 1
ATOM 8592 N N . TYR B 1 274 ? -10.139 -10.302 8.534 1.000 8.712 260 TYR B N 1
ATOM 8593 C CA . TYR B 1 274 ? -9.120 -9.510 7.860 1.000 8.502 260 TYR B CA 1
ATOM 8594 C C . TYR B 1 274 ? -8.260 -8.713 8.874 1.000 8.826 260 TYR B C 1
ATOM 8595 O O . TYR B 1 274 ? -7.041 -8.615 8.725 1.000 9.321 260 TYR B O 1
ATOM 8613 N N . ALA B 1 275 ? -8.901 -8.137 9.896 1.000 9.171 261 ALA B N 1
ATOM 8614 C CA . ALA B 1 275 ? -8.140 -7.419 10.898 1.000 8.715 261 ALA B CA 1
ATOM 8615 C C . ALA B 1 275 ? -7.185 -8.363 11.617 1.000 9.853 261 ALA B C 1
ATOM 8616 O O . ALA B 1 275 ? -6.039 -8.009 11.904 1.000 9.279 261 ALA B O 1
ATOM 8623 N N . ALA B 1 276 ? -7.635 -9.605 11.914 1.000 9.052 262 ALA B N 1
ATOM 8624 C CA . ALA B 1 276 ? -6.776 -10.600 12.551 1.000 9.378 262 ALA B CA 1
ATOM 8625 C C . ALA B 1 276 ? -5.586 -10.917 11.656 1.000 9.470 262 ALA B C 1
ATOM 8626 O O . ALA B 1 276 ? -4.468 -11.035 12.142 1.000 9.872 262 ALA B O 1
ATOM 8633 N N . LYS B 1 277 ? -5.835 -11.035 10.347 1.000 9.172 263 LYS B N 1
ATOM 8634 C CA . LYS B 1 277 ? -4.773 -11.327 9.391 1.000 9.894 263 LYS B CA 1
ATOM 8635 C C . LYS B 1 277 ? -3.728 -10.217 9.365 1.000 10.870 263 LYS B C 1
ATOM 8636 O O . LYS B 1 277 ? -2.517 -10.461 9.278 1.000 11.235 263 LYS B O 1
ATOM 8655 N N . LEU B 1 278 ? -4.164 -8.967 9.422 1.000 9.535 264 LEU B N 1
ATOM 8656 C CA . LEU B 1 278 ? -3.263 -7.838 9.445 1.000 9.155 264 LEU B CA 1
ATOM 8657 C C . LEU B 1 278 ? -2.338 -7.937 10.655 1.000 9.560 264 LEU B C 1
ATOM 8658 O O . LEU B 1 278 ? -1.132 -7.722 10.493 1.000 10.963 264 LEU B O 1
ATOM 8674 N N . ILE B 1 279 ? -2.906 -8.209 11.822 1.000 9.246 265 ILE B N 1
ATOM 8675 C CA . ILE B 1 279 ? -2.090 -8.289 13.024 1.000 8.799 265 ILE B CA 1
ATOM 8676 C C . ILE B 1 279 ? -1.096 -9.453 12.903 1.000 9.413 265 ILE B C 1
ATOM 8677 O O . ILE B 1 279 ? 0.059 -9.293 13.295 1.000 10.155 265 ILE B O 1
ATOM 8693 N N . GLU B 1 280 ? -1.517 -10.597 12.396 1.000 10.436 266 GLU B N 1
ATOM 8694 C CA . GLU B 1 280 ? -0.618 -11.733 12.258 1.000 12.115 266 GLU B CA 1
ATOM 8695 C C . GLU B 1 280 ? 0.492 -11.452 11.271 1.000 12.019 266 GLU B C 1
ATOM 8696 O O . GLU B 1 280 ? 1.545 -12.067 11.396 1.000 14.061 266 GLU B O 1
ATOM 8708 N N . ALA B 1 281 ? 0.338 -10.439 10.400 1.000 10.359 267 ALA B N 1
ATOM 8709 C CA . ALA B 1 281 ? 1.375 -9.973 9.493 1.000 11.435 267 ALA B CA 1
ATOM 8710 C C . ALA B 1 281 ? 2.182 -8.807 10.060 1.000 12.237 267 ALA B C 1
ATOM 8711 O O . ALA B 1 281 ? 3.012 -8.247 9.337 1.000 15.100 267 ALA B O 1
ATOM 8718 N N . GLY B 1 282 ? 1.921 -8.391 11.303 1.000 11.250 268 GLY B N 1
ATOM 8719 C CA . GLY B 1 282 ? 2.638 -7.282 11.900 1.000 11.761 268 GLY B CA 1
ATOM 8720 C C . GLY B 1 282 ? 2.207 -5.887 11.470 1.000 12.234 268 GLY B C 1
ATOM 8721 O O . GLY B 1 282 ? 2.942 -4.909 11.684 1.000 13.678 268 GLY B O 1
ATOM 8725 N N . VAL B 1 283 ? 1.025 -5.778 10.868 1.000 10.146 269 VAL B N 1
ATOM 8726 C CA . VAL B 1 283 ? 0.527 -4.474 10.501 1.000 10.399 269 VAL B CA 1
ATOM 8727 C C . VAL B 1 283 ? -0.124 -3.818 11.722 1.000 10.527 269 VAL B C 1
ATOM 8728 O O . VAL B 1 283 ? -0.991 -4.423 12.340 1.000 11.876 269 VAL B O 1
ATOM 8741 N N . PRO B 1 284 ? 0.224 -2.601 12.095 1.000 10.982 270 PRO B N 1
ATOM 8742 C CA . PRO B 1 284 ? -0.449 -1.942 13.199 1.000 11.730 270 PRO B CA 1
ATOM 8743 C C . PRO B 1 284 ? -1.909 -1.733 12.849 1.000 10.733 270 PRO B C 1
ATOM 8744 O O . PRO B 1 284 ? -2.247 -1.206 11.765 1.000 11.722 270 PRO B O 1
ATOM 8755 N N . THR B 1 285 ? -2.792 -2.190 13.706 1.000 9.430 271 THR B N 1
ATOM 8756 C CA . THR B 1 285 ? -4.193 -2.387 13.351 1.000 9.889 271 THR B CA 1
ATOM 8757 C C . THR B 1 285 ? -5.055 -1.946 14.527 1.000 9.354 271 THR B C 1
ATOM 8758 O O . THR B 1 285 ? -4.808 -2.344 15.671 1.000 9.799 271 THR B O 1
ATOM 8769 N N . THR B 1 286 ? -6.046 -1.079 14.282 1.000 8.107 272 THR B N 1
ATOM 8770 C CA . THR B 1 286 ? -7.056 -0.695 15.239 1.000 8.041 272 THR B CA 1
ATOM 8771 C C . THR B 1 286 ? -8.361 -1.300 14.765 1.000 8.230 272 THR B C 1
ATOM 8772 O O . THR B 1 286 ? -8.792 -1.009 13.638 1.000 8.672 272 THR B O 1
ATOM 8783 N N . TYR B 1 287 ? -8.968 -2.167 15.563 1.000 8.071 273 TYR B N 1
ATOM 8784 C CA . TYR B 1 287 ? -10.231 -2.818 15.237 1.000 7.902 273 TYR B CA 1
ATOM 8785 C C . TYR B 1 287 ? -11.321 -2.253 16.121 1.000 7.677 273 TYR B C 1
ATOM 8786 O O . TYR B 1 287 ? -11.219 -2.260 17.350 1.000 8.858 273 TYR B O 1
ATOM 8804 N N . ARG B 1 288 ? -12.361 -1.756 15.486 1.000 7.259 274 ARG B N 1
ATOM 8805 C CA . ARG B 1 288 ? -13.556 -1.274 16.175 1.000 7.547 274 ARG B CA 1
ATOM 8806 C C . ARG B 1 288 ? -14.742 -2.098 15.684 1.000 8.891 274 ARG B C 1
ATOM 8807 O O . ARG B 1 288 ? -14.790 -2.515 14.526 1.000 9.463 274 ARG B O 1
ATOM 8828 N N . GLU B 1 289 ? -15.716 -2.292 16.565 1.000 8.421 275 GLU B N 1
ATOM 8829 C CA . GLU B 1 289 ? -16.950 -2.987 16.191 1.000 9.941 275 GLU B CA 1
ATOM 8830 C C . GLU B 1 289 ? -18.101 -2.134 16.721 1.000 10.997 275 GLU B C 1
ATOM 8831 O O . GLU B 1 289 ? -18.227 -1.909 17.941 1.000 13.438 275 GLU B O 1
ATOM 8843 N N . ALA B 1 290 ? -18.957 -1.652 15.825 1.000 9.938 276 ALA B N 1
ATOM 8844 C CA . ALA B 1 290 ? -20.085 -0.829 16.217 1.000 10.234 276 ALA B CA 1
ATOM 8845 C C . ALA B 1 290 ? -21.163 -1.768 16.755 1.000 11.164 276 ALA B C 1
ATOM 8846 O O . ALA B 1 290 ? -21.852 -2.452 15.991 1.000 10.992 276 ALA B O 1
ATOM 8853 N N . LYS B 1 291 ? -21.269 -1.836 18.076 1.000 11.778 277 LYS B N 1
ATOM 8854 C CA A LYS B 1 291 ? -22.071 -2.869 18.715 0.500 12.068 277 LYS B CA 1
ATOM 8855 C CA B LYS B 1 291 ? -22.067 -2.831 18.755 0.500 12.193 277 LYS B CA 1
ATOM 8856 C C . LYS B 1 291 ? -23.543 -2.456 18.712 1.000 11.983 277 LYS B C 1
ATOM 8857 O O . LYS B 1 291 ? -23.906 -1.381 19.200 1.000 12.965 277 LYS B O 1
ATOM 8893 N N . GLY B 1 292 ? -24.331 -3.342 18.144 1.000 10.898 278 GLY B N 1
ATOM 8894 C CA . GLY B 1 292 ? -25.786 -3.202 18.069 1.000 11.238 278 GLY B CA 1
ATOM 8895 C C . GLY B 1 292 ? -26.305 -2.449 16.870 1.000 11.938 278 GLY B C 1
ATOM 8896 O O . GLY B 1 292 ? -27.467 -2.010 16.867 1.000 11.048 278 GLY B O 1
ATOM 8900 N N . THR B 1 293 ? -25.472 -2.211 15.848 1.000 10.072 279 THR B N 1
ATOM 8901 C CA . THR B 1 293 ? -25.915 -1.543 14.638 1.000 11.064 279 THR B CA 1
ATOM 8902 C C . THR B 1 293 ? -25.568 -2.361 13.398 1.000 10.665 279 THR B C 1
ATOM 8903 O O . THR B 1 293 ? -25.036 -3.459 13.498 1.000 9.621 279 THR B O 1
ATOM 8914 N N . ILE B 1 294 ? -25.992 -1.835 12.230 1.000 10.499 280 ILE B N 1
ATOM 8915 C CA . ILE B 1 294 ? -26.068 -2.591 10.995 1.000 10.653 280 ILE B CA 1
ATOM 8916 C C . ILE B 1 294 ? -25.079 -2.072 9.946 1.000 10.619 280 ILE B C 1
ATOM 8917 O O . ILE B 1 294 ? -24.592 -0.937 10.008 1.000 11.001 280 ILE B O 1
ATOM 8933 N N . HIS B 1 295 ? -24.915 -2.902 8.933 1.000 10.693 281 HIS B N 1
ATOM 8934 C CA . HIS B 1 295 ? -24.270 -2.487 7.701 1.000 10.409 281 HIS B CA 1
ATOM 8935 C C . HIS B 1 295 ? -24.930 -1.230 7.164 1.000 12.945 281 HIS B C 1
ATOM 8936 O O . HIS B 1 295 ? -26.168 -1.099 7.171 1.000 13.212 281 HIS B O 1
ATOM 8951 N N . GLY B 1 296 ? -24.113 -0.281 6.679 1.000 12.054 282 GLY B N 1
ATOM 8952 C CA . GLY B 1 296 ? -24.592 0.879 5.983 1.000 12.270 282 GLY B CA 1
ATOM 8953 C C . GLY B 1 296 ? -24.817 2.103 6.852 1.000 11.625 282 GLY B C 1
ATOM 8954 O O . GLY B 1 296 ? -25.249 3.139 6.337 1.000 13.432 282 GLY B O 1
ATOM 8958 N N . TYR B 1 297 ? -24.426 2.043 8.137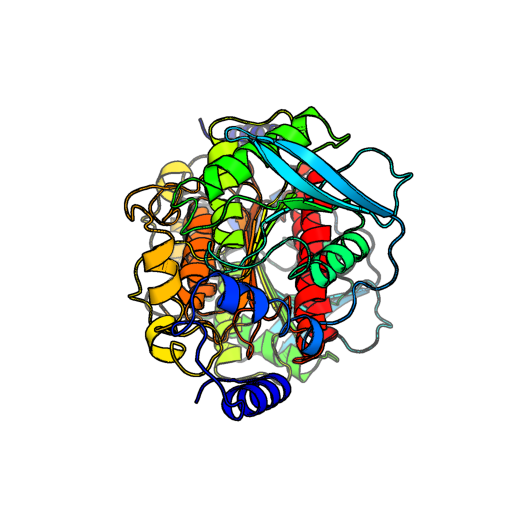 1.000 11.081 283 TYR B N 1
ATOM 8959 C CA . TYR B 1 297 ? -24.789 3.101 9.073 1.000 12.127 283 TYR B CA 1
ATOM 8960 C C . TYR B 1 297 ? -24.174 4.445 8.671 1.000 12.528 283 TYR B C 1
ATOM 8961 O O . TYR B 1 297 ? -24.660 5.476 9.112 1.000 13.367 283 TYR B O 1
ATOM 8979 N N . ILE B 1 298 ? -23.049 4.494 7.933 1.000 10.786 284 ILE B N 1
ATOM 8980 C CA . ILE B 1 298 ? -22.420 5.793 7.758 1.000 13.270 284 ILE B CA 1
ATOM 8981 C C . ILE B 1 298 ? -23.262 6.710 6.894 1.000 14.717 284 ILE B C 1
ATOM 8982 O O . ILE B 1 298 ? -22.978 7.911 6.907 1.000 16.001 284 ILE B O 1
ATOM 8998 N N . CYS B 1 299 ? -24.272 6.181 6.181 1.000 13.353 285 CYS B N 1
ATOM 8999 C CA A CYS B 1 299 ? -25.188 6.996 5.401 0.550 14.974 285 CYS B CA 1
ATOM 9000 C CA B CYS B 1 299 ? -25.175 7.038 5.426 0.450 16.970 285 CYS B CA 1
ATOM 9001 C C . CYS B 1 299 ? -26.597 6.975 5.977 1.000 15.603 285 CYS B C 1
ATOM 9002 O O . CYS B 1 299 ? -27.546 7.280 5.243 1.000 16.109 285 CYS B O 1
ATOM 9016 N N . LEU B 1 300 ? -26.714 6.646 7.265 1.000 12.751 286 LEU B N 1
ATOM 9017 C CA . LEU B 1 300 ? -28.028 6.538 7.909 1.000 13.217 286 LEU B CA 1
ATOM 9018 C C . LEU B 1 300 ? -28.108 7.363 9.172 1.000 13.561 286 LEU B C 1
ATOM 9019 O O . LEU B 1 300 ? -28.903 7.041 10.081 1.000 15.399 286 LEU B O 1
ATOM 9035 N N . ALA B 1 301 ? -27.376 8.483 9.250 1.000 12.922 287 ALA B N 1
ATOM 9036 C CA . ALA B 1 301 ? -27.207 9.186 10.500 1.000 14.673 287 ALA B CA 1
ATOM 9037 C C . ALA B 1 301 ? -28.417 9.998 10.949 1.000 15.710 287 ALA B C 1
ATOM 9038 O O . ALA B 1 301 ? -28.405 10.474 12.079 1.000 16.461 287 ALA B O 1
ATOM 9045 N N . GLN B 1 302 ? -29.443 10.163 10.096 1.000 13.891 288 GLN B N 1
ATOM 9046 C CA . GLN B 1 302 ? -30.702 10.762 10.560 1.000 17.112 288 GLN B CA 1
ATOM 9047 C C . GLN B 1 302 ? -31.677 9.663 10.987 1.000 16.098 288 GLN B C 1
ATOM 9048 O O . GLN B 1 302 ? -32.277 9.738 12.067 1.000 17.980 288 GLN B O 1
ATOM 9062 N N . GLY B 1 303 ? -31.793 8.580 10.234 1.000 13.706 289 GLY B N 1
ATOM 9063 C CA . GLY B 1 303 ? -32.629 7.452 10.570 1.000 14.663 289 GLY B CA 1
ATOM 9064 C C . GLY B 1 303 ? -32.180 6.705 11.819 1.000 15.445 289 GLY B C 1
ATOM 9065 O O . GLY B 1 303 ? -33.001 6.147 12.553 1.000 15.892 289 GLY B O 1
ATOM 9069 N N . ILE B 1 304 ? -30.844 6.619 12.014 1.000 13.537 290 ILE B N 1
ATOM 9070 C CA . ILE B 1 304 ? -30.236 5.964 13.167 1.000 13.331 290 ILE B CA 1
ATOM 9071 C C . ILE B 1 304 ? -29.333 6.984 13.832 1.000 13.500 290 ILE B C 1
ATOM 9072 O O . ILE B 1 304 ? -28.140 7.102 13.496 1.000 12.442 290 ILE B O 1
ATOM 9088 N N . PRO B 1 305 ? -29.822 7.807 14.762 1.000 14.421 291 PRO B N 1
ATOM 9089 C CA . PRO B 1 305 ? -29.012 8.881 15.317 1.000 14.661 291 PRO B CA 1
ATOM 9090 C C . PRO B 1 305 ? -27.698 8.438 15.975 1.000 13.278 291 PRO B C 1
ATOM 9091 O O . PRO B 1 305 ? -26.734 9.212 15.912 1.000 14.641 291 PRO B O 1
ATOM 9102 N N . SER B 1 306 ? -27.664 7.214 16.507 1.000 14.239 292 SER B N 1
ATOM 9103 C CA . SER B 1 306 ? -26.434 6.711 17.120 1.000 13.635 292 SER B CA 1
ATOM 9104 C C . SER B 1 306 ? -25.313 6.564 16.096 1.000 14.660 292 SER B C 1
ATOM 9105 O O . SER B 1 306 ? -24.135 6.480 16.473 1.000 13.893 292 SER B O 1
ATOM 9113 N N . ALA B 1 307 ? -25.623 6.515 14.807 1.000 12.730 293 ALA B N 1
ATOM 9114 C CA . ALA B 1 307 ? -24.594 6.432 13.786 1.000 11.474 293 ALA B CA 1
ATOM 9115 C C . ALA B 1 307 ? -23.671 7.645 13.883 1.000 13.542 293 ALA B C 1
ATOM 9116 O O . ALA B 1 307 ? -22.491 7.587 13.490 1.000 12.297 293 ALA B O 1
ATOM 9123 N N . LYS B 1 308 ? -24.180 8.787 14.335 1.000 13.756 294 LYS B N 1
ATOM 9124 C CA . LYS B 1 308 ? -23.319 9.951 14.445 1.000 14.597 294 LYS B CA 1
ATOM 9125 C C . LYS B 1 308 ? -22.136 9.678 15.380 1.000 13.263 294 LYS B C 1
ATOM 9126 O O . LYS B 1 308 ? -21.014 10.170 15.139 1.000 14.041 294 LYS B O 1
ATOM 9145 N N . ASP B 1 309 ? -22.373 8.924 16.443 1.000 13.123 295 ASP B N 1
ATOM 9146 C CA . ASP B 1 309 ? -21.326 8.568 17.407 1.000 14.393 295 ASP B CA 1
ATOM 9147 C C . ASP B 1 309 ? -20.367 7.547 16.793 1.000 12.891 295 ASP B C 1
ATOM 9148 O O . ASP B 1 309 ? -19.171 7.576 17.068 1.000 13.463 295 ASP B O 1
ATOM 9157 N N . ASP B 1 310 ? -20.879 6.578 16.045 1.000 12.058 296 ASP B N 1
ATOM 9158 C CA . ASP B 1 310 ? -20.005 5.628 15.371 1.000 12.393 296 ASP B CA 1
ATOM 9159 C C . ASP B 1 310 ? -19.061 6.332 14.397 1.000 11.195 296 ASP B C 1
ATOM 9160 O O . ASP B 1 310 ? -17.873 5.990 14.261 1.000 10.693 296 ASP B O 1
ATOM 9169 N N . ILE B 1 311 ? -19.602 7.299 13.666 1.000 10.717 297 ILE B N 1
ATOM 9170 C CA . ILE B 1 311 ? -18.834 8.073 12.699 1.000 9.951 297 ILE B CA 1
ATOM 9171 C C . ILE B 1 311 ? -17.788 8.901 13.425 1.000 9.723 297 ILE B C 1
ATOM 9172 O O . ILE B 1 311 ? -16.593 8.858 13.089 1.000 10.663 297 ILE B O 1
ATOM 9188 N N . ARG B 1 312 ? -18.207 9.688 14.396 1.000 9.741 298 ARG B N 1
ATOM 9189 C CA . ARG B 1 312 ? -17.295 10.558 15.102 1.000 11.331 298 ARG B CA 1
ATOM 9190 C C . ARG B 1 312 ? -16.228 9.740 15.823 1.000 10.922 298 ARG B C 1
ATOM 9191 O O . ARG B 1 312 ? -15.020 10.091 15.817 1.000 12.057 298 ARG B O 1
ATOM 9212 N N . GLY B 1 313 ? -16.621 8.611 16.411 1.000 10.826 299 GLY B N 1
ATOM 9213 C CA . GLY B 1 313 ? -15.657 7.858 17.187 1.000 10.328 299 GLY B CA 1
ATOM 9214 C C . GLY B 1 313 ? -14.550 7.301 16.292 1.000 10.067 299 GLY B C 1
ATOM 9215 O O . GLY B 1 313 ? -13.399 7.262 16.697 1.000 10.750 299 GLY B O 1
ATOM 9219 N N . ALA B 1 314 ? -14.903 6.755 15.150 1.000 8.473 300 ALA B N 1
ATOM 9220 C CA . ALA B 1 314 ? -13.905 6.245 14.221 1.000 8.765 300 ALA B CA 1
ATOM 9221 C C . ALA B 1 314 ? -13.028 7.353 13.658 1.000 9.736 300 ALA B C 1
ATOM 9222 O O . ALA B 1 314 ? -11.805 7.127 13.589 1.000 9.257 300 ALA B O 1
ATOM 9229 N N . LEU B 1 315 ? -13.627 8.448 13.224 1.000 9.282 301 LEU B N 1
ATOM 9230 C CA . LEU B 1 315 ? -12.814 9.494 12.639 1.000 10.615 301 LEU B CA 1
ATOM 9231 C C . LEU B 1 315 ? -11.873 10.172 13.656 1.000 8.966 301 LEU B C 1
ATOM 9232 O O . LEU B 1 315 ? -10.773 10.538 13.253 1.000 9.603 301 LEU B O 1
ATOM 9248 N N . THR B 1 316 ? -12.247 10.207 14.938 1.000 9.342 302 THR B N 1
ATOM 9249 C CA . THR B 1 316 ? -11.374 10.736 15.958 1.000 9.700 302 THR B CA 1
ATOM 9250 C C . THR B 1 316 ? -10.136 9.847 16.071 1.000 9.591 302 THR B C 1
ATOM 9251 O O . THR B 1 316 ? -9.002 10.321 16.151 1.000 9.640 302 THR B O 1
ATOM 9262 N N . VAL B 1 317 ? -10.344 8.534 16.077 1.000 8.754 303 VAL B N 1
ATOM 9263 C CA . VAL B 1 317 ? -9.262 7.576 16.138 1.000 8.495 303 VAL B CA 1
ATOM 9264 C C . VAL B 1 317 ? -8.372 7.674 14.903 1.000 8.442 303 VAL B C 1
ATOM 9265 O O . VAL B 1 317 ? -7.138 7.618 14.966 1.000 8.268 303 VAL B O 1
ATOM 9278 N N . LEU B 1 318 ? -8.983 7.813 13.715 1.000 8.479 304 LEU B N 1
ATOM 9279 C CA . LEU B 1 318 ? -8.219 7.916 12.478 1.000 8.148 304 LEU B CA 1
ATOM 9280 C C . LEU B 1 318 ? -7.363 9.196 12.489 1.000 8.342 304 LEU B C 1
ATOM 9281 O O . LEU B 1 318 ? -6.221 9.138 12.063 1.000 8.975 304 LEU B O 1
ATOM 9297 N N . LYS B 1 319 ? -7.927 10.298 12.968 1.000 8.901 305 LYS B N 1
ATOM 9298 C CA . LYS B 1 319 ? -7.207 11.558 13.029 1.000 9.945 305 LYS B CA 1
ATOM 9299 C C . LYS B 1 319 ? -5.929 11.368 13.855 1.000 10.544 305 LYS B C 1
ATOM 9300 O O . LYS B 1 319 ? -4.832 11.814 13.478 1.000 11.142 305 LYS B O 1
ATOM 9319 N N . ALA B 1 320 ? -6.048 10.616 14.946 1.000 9.153 306 ALA B N 1
ATOM 9320 C CA . ALA B 1 320 ? -4.887 10.360 15.799 1.000 9.685 306 ALA B CA 1
ATOM 9321 C C . ALA B 1 320 ? -3.861 9.464 15.102 1.000 9.936 306 ALA B C 1
ATOM 9322 O O . ALA B 1 320 ? -2.655 9.622 15.264 1.000 10.051 306 ALA B O 1
ATOM 9329 N N . ILE B 1 321 ? -4.288 8.419 14.382 1.000 9.551 307 ILE B N 1
ATOM 9330 C CA . ILE B 1 321 ? -3.376 7.571 13.618 1.000 9.357 307 ILE B CA 1
ATOM 9331 C C . ILE B 1 321 ? -2.570 8.415 12.633 1.000 9.814 307 ILE B C 1
ATOM 9332 O O . ILE B 1 321 ? -1.359 8.234 12.534 1.000 11.090 307 ILE B O 1
ATOM 9348 N N . VAL B 1 322 ? -3.258 9.307 11.928 1.000 10.122 308 VAL B N 1
ATOM 9349 C CA . VAL B 1 322 ? -2.589 10.135 10.938 1.000 11.411 308 VAL B CA 1
ATOM 9350 C C . VAL B 1 322 ? -1.642 11.105 11.622 1.000 13.016 308 VAL B C 1
ATOM 9351 O O . VAL B 1 322 ? -0.533 11.271 11.114 1.000 15.492 308 VAL B O 1
ATOM 9364 N N . ALA B 1 323 ? -2.007 11.654 12.771 1.000 12.563 309 ALA B N 1
ATOM 9365 C CA . ALA B 1 323 ? -1.121 12.581 13.474 1.000 14.014 309 ALA B CA 1
ATOM 9366 C C . ALA B 1 323 ? 0.135 11.850 13.928 1.000 18.100 309 ALA B C 1
ATOM 9367 O O . ALA B 1 323 ? 1.234 12.405 13.898 1.000 17.886 309 ALA B O 1
ATOM 9374 N N . GLU B 1 324 ? 0.009 10.589 14.346 1.000 14.223 310 GLU B N 1
ATOM 9375 C CA . GLU B 1 324 ? 1.177 9.860 14.816 1.000 15.369 310 GLU B CA 1
ATOM 9376 C C . GLU B 1 324 ? 2.091 9.596 13.641 1.000 18.099 310 GLU B C 1
ATOM 9377 O O . GLU B 1 324 ? 3.318 9.690 13.762 1.000 19.575 310 GLU B O 1
ATOM 9389 N N . ALA B 1 325 ? 1.511 9.243 12.489 1.000 17.034 311 ALA B N 1
ATOM 9390 C CA . ALA B 1 325 ? 2.300 8.983 11.290 1.000 19.921 311 ALA B CA 1
ATOM 9391 C C . ALA B 1 325 ? 3.047 10.255 10.896 1.000 24.002 311 ALA B C 1
ATOM 9392 O O . ALA B 1 325 ? 4.252 10.238 10.628 1.000 29.740 311 ALA B O 1
ATOM 9399 N N . THR B 1 326 ? 2.359 11.378 10.883 1.000 23.405 312 THR B N 1
ATOM 9400 C CA . THR B 1 326 ? 2.966 12.555 10.280 1.000 27.269 312 THR B CA 1
ATOM 9401 C C . THR B 1 326 ? 3.929 13.199 11.280 1.000 37.878 312 THR B C 1
ATOM 9402 O O . THR B 1 326 ? 4.821 13.940 10.870 1.000 40.454 312 THR B O 1
ATOM 9413 N N . GLY B 1 327 ? 3.792 12.893 12.577 1.000 36.570 313 GLY B N 1
ATOM 9414 C CA . GLY B 1 327 ? 4.672 13.441 13.596 1.000 43.295 313 GLY B CA 1
ATOM 9415 C C . GLY B 1 327 ? 5.994 12.676 13.709 1.000 56.528 313 GLY B C 1
ATOM 9416 O O . GLY B 1 327 ? 6.950 13.206 14.281 1.000 69.823 313 GLY B O 1
ATOM 9420 N N . ALA B 1 328 ? 6.060 11.446 13.166 1.000 63.020 314 ALA B N 1
ATOM 9421 C CA . ALA B 1 328 ? 7.222 10.583 13.354 1.000 66.897 314 ALA B CA 1
ATOM 9422 C C . ALA B 1 328 ? 8.349 10.978 12.392 1.000 67.792 314 ALA B C 1
ATOM 9423 O O . ALA B 1 328 ? 8.098 10.888 11.176 1.000 78.472 314 ALA B O 1
#

Solvent-accessible surface area: 23718 Å² total; per-residue (Å²): 179,79,148,42,35,114,39,0,45,63,13,16,61,123,36,112,74,100,172,56,82,137,18,52,119,44,91,24,72,19,0,58,101,72,41,86,61,66,16,121,119,6,7,47,108,85,46,150,21,66,68,39,96,86,130,92,1,89,22,86,101,31,79,0,38,8,19,39,1,7,60,106,66,130,43,157,61,15,26,1,0,0,2,0,4,0,12,8,36,0,11,5,36,19,72,8,4,11,17,6,2,0,44,0,0,68,17,4,51,5,10,0,2,6,1,35,3,48,26,1,49,105,79,61,23,42,18,1,4,55,1,0,46,23,0,0,58,35,0,0,100,86,51,82,8,72,0,0,0,0,0,0,8,15,1,0,0,1,0,0,0,7,1,2,0,16,7,67,75,117,107,18,66,48,81,25,28,0,0,1,0,2,2,0,14,0,16,73,85,73,104,41,86,0,35,140,55,2,1,108,42,35,67,19,28,69,31,7,35,80,27,21,36,113,47,6,64,30,66,79,80,31,60,82,9,1,0,29,98,63,89,2,83,60,9,15,42,1,0,0,4,1,0,6,3,0,1,17,30,20,4,0,24,24,1,0,5,55,0,0,86,23,1,2,39,2,15,1,40,15,5,91,0,0,0,13,19,2,5,14,8,3,105,26,0,63,22,0,102,104,16,13,129,15,4,0,76,34,0,88,57,30,7,61,80,37,75,71,123,191,95,149,41,35,114,39,0,47,65,12,16,63,117,40,112,73,99,172,55,79,126,20,54,120,46,91,25,73,18,0,59,103,68,44,85,60,47,16,124,118,4,6,47,108,85,41,157,29,66,72,41,90,80,133,101,1,101,16,89,90,40,100,6,36,6,19,36,0,7,63,107,70,131,42,156,51,15,24,1,0,0,0,0,4,0,10,8,38,0,10,5,35,18,71,7,4,10,18,7,0,0,41,0,0,66,19,5,55,6,10,0,0,6,0,37,3,51,26,1,49,102,69,61,23,42,6,1,4,64,3,0,49,28,0,0,60,36,0,4,101,89,48,81,5,73,0,0,0,0,0,0,8,15,1,0,0,1,0,0,0,6,1,2,0,20,6,66,82,118,92,18,68,64,84,26,22,0,0,1,0,2,3,0,12,0,15,65,87,76,105,43,89,0,32,134,53,2,1,111,40,34,70,20,24,67,29,11,33,78,27,18,36,113,47,6,64,30,67,84,78,32,58,85,8,1,0,30,100,61,90,2,85,60,9,17,42,1,0,0,4,1,0,14,3,0,1,17,34,17,6,0,25,14,0,0,6,50,0,0,102,26,8,3,50,1,17,2,40,16,5,91,0,0,0,13,18,2,4,14,7,3,104,26,0,63,21,0,106,103,16,13,130,14,4,0,74,35,0,88,57,28,8,61,84,39,76,70,123

B-factor: mean 17.77, std 9.98, range [6.26, 78.47]

Foldseek 3Di:
DAFADPLQVVLLVVVVPDDDDDLLVDDLVVNQVVLLVLLVVQFDDLDDADDKDWDWDDAPVGIWIKIKGARCVVDAAEEEEEEEEDDLLRYDACNSCNNLQSVLNVLLRHMYMYIGWDGWPVDAPPRRLRRSLRVVLVCLVPPRHQAYEYEYEECRLLSQLLNLVVCQVPPHNHYHAEYEYELYDAAPDQPDPLCVQQQPSFSNHPSNNVSSCVGRVDDRPDCSRHVLVDQLARGHEYEYEHEPNESSRVVSVSVQVRCVVNVHHYHYYYNGNHGGPLSSRCRSRVCSVVVSSVSSNVVSVSSVVSVVD/DAFADVLQVVLLVVVVPDDDDDLLVDDLVVNQVVLLVLLVVFFDDLDDADDKDWDWDDAPVGTKIKIKGARCVVDAAEEEEEEEEDDLLRYDACNSCNSLQSVLNVLLRHMYMYIGWHGWPVDAPPRRLRRSLRVVLVCLVPPRHQEYEYEYEECRLLSQLLNLVVCQVPNHNHYHAEYEYELYDQALDQPDPLCVQQQPSFSNHPSNNVSSCVGRVDDRPDCSHHVLVDQPARGHEYEYEHEPNESSRVVSVSSQVRCVVNVHNYHYYYNGNHGGPLSSRCRSRVCSVVVSSVSSNVVSVSSCVSVVD